Protein AF-G5A3U2-F1 (afdb_monomer)

Nearest PDB structures (foldseek):
  3el7-assembly1_A  TM=7.323E-01  e=9.880E-06  Gallus gallus
  3b8q-assembly1_A  TM=6.802E-01  e=4.874E-05  Homo sapiens
  2qu6-assembly2_B  TM=6.468E-01  e=7.867E-05  Homo sapiens
  8wd4-assembly1_A  TM=5.862E-01  e=1.082E-04  Homo sapiens
  2fst-assembly1_X  TM=6.135E-01  e=6.508E-03  Homo sapiens

Radius of gyration: 28.71 Å; Cα contacts (8 Å, |Δi|>4): 627; chains: 1; bounding box: 60×79×89 Å

Foldseek 3Di:
DDDDDPDADPAAACQVVLLVVQLVLFDAQVRDDAPVCLVVLLQAARPRAFEDAPVVCVVCVVQADPVLCVSHYDYDNRHGNVCCCVQAVVLLVDDDPFDQFQVSCPVVVCSLAVSLCCSNCVQKDWDAPLDDLAARIFIADLQDRQEGEHTGTAPDDQVVSVVSNVVSDDPQQPPRNDGYYYTYYRCVQVSPGSHSSSSSSSSNSSSSSHSNNSSNGPRRPRCWDWDQDPQRKIWTFHQAKIKIFHPDLPVVVVVCVLLVLCVVLVQAQDKHFPDADSVRSMTMIGGRFAQQQAADQDDLVLLVQLLRLLSNLLSQVVSVHAPQDQDSRRRGHDPPDDDDDDDDDPVQFQPCVPPPPDDDHNLRSLLNSLSSVVRHPYVQVPDVLSVVLSCLSNPNDSVSRDRSVVSSVSSVVVSCVVDPDPPDDPPPPPDDDDDD

pLDDT: mean 78.97, std 17.94, range [26.8, 98.25]

InterPro domains:
  IPR011009 Protein kinase-like domain superfamily [SSF56112] (292-415)

Sequence (436 aa):
MHVLVHVPGPRRDSSKEWRDKFLARQFAHHQLPSIESLGDFVAQALPEKIRVCSQYLWSWCQLFSPQLQEKLFVVDNAAPCEAFTLNVLSRLVKLPQCGDTACAFHSFWDSMFHDVLDFVLPQASAIRDSGNESPDFLLIFNDVYVFRGEEQAFGVDLGLPGNELTEKLVWNYGNIPYWLGYAASGYRFNLESVEERFRMVLALLNLSLLFPGIAEAPDQDDDVKTIHRPSGGVVRLYPAFVTKYYPVGAILYHLARVYGALLEGDVPNVDHLTKLDFKLNVATFEPCGEIAASPPRDLPTLFAVLKDVLQALVALHRVGWIHRDIRWPNVARSPHASSSRDHLRVEEHSPEMFVDGMLHTTAVDIWAVGYLIDCSDIGWDTDSKRSAFRESLMHQDPEARPSAEQPLRELTEFQQEALPAEADQDQSWLGKRKHS

Organism: Phytophthora sojae (strain P6497) (NCBI:txid1094619)

Solvent-accessible surface area (backbone atoms only — not comparable to full-atom values): 25112 Å² total; per-residue (Å²): 139,82,84,83,76,84,74,79,71,86,70,41,71,31,36,66,61,50,44,56,58,40,60,72,64,45,33,52,50,94,62,59,71,52,74,88,48,41,66,59,56,27,70,46,57,51,96,56,51,46,33,34,35,62,69,58,52,61,74,43,56,86,54,38,57,68,72,58,47,63,29,45,46,39,82,26,76,60,46,19,20,47,64,50,40,60,72,32,57,55,51,56,69,53,83,76,92,54,65,68,47,37,79,46,34,47,72,55,50,35,57,62,48,50,49,48,46,48,70,71,39,73,81,44,48,77,48,70,67,58,48,96,79,43,51,42,29,38,34,32,36,90,80,26,74,58,30,37,25,21,71,36,30,48,84,52,63,60,66,54,30,45,46,51,50,54,74,57,51,79,91,43,53,53,83,61,84,74,83,52,66,51,51,35,14,47,70,69,50,81,44,84,43,46,39,41,43,54,51,50,44,45,25,51,56,49,49,58,31,43,39,62,10,61,52,63,40,70,60,53,61,62,73,42,50,72,44,81,42,96,85,62,30,37,36,37,40,36,78,52,31,30,39,39,38,40,81,56,51,73,55,56,62,51,49,52,54,52,48,48,49,38,61,78,46,67,38,49,88,63,72,40,76,77,47,78,39,78,89,74,19,34,39,33,33,35,65,34,42,47,61,29,45,56,64,60,88,50,69,71,59,43,52,53,53,54,45,43,53,28,52,20,43,42,32,35,48,72,67,72,48,70,84,82,65,58,45,52,76,71,40,56,40,66,91,79,83,90,84,66,86,70,86,90,72,84,91,66,63,52,84,68,80,78,48,88,90,66,84,86,57,65,39,51,46,38,23,25,55,28,49,53,53,71,65,25,94,52,82,57,71,78,38,73,67,52,38,53,52,42,50,41,29,52,38,89,52,56,89,72,27,64,60,49,66,54,58,42,51,56,52,53,52,52,53,54,71,74,54,74,74,95,77,84,79,89,81,77,81,87,79,85,89,78,89,133

Secondary structure (DSSP, 8-state):
-------PPPPPP-HHHHHHHHHTTPPPGGGPPPHHHHHHHHHSPPSSPEEE-HHHHHHHTTTS-HHHHHHHEEE-SSS--HHHIIIIIHHHHSPP---SSHHHHHHHHIIIIIHHHHHH-TT-EEEE---TTS-SEEEEETTEEEEEEEEE-TT--THHHHHHHHHT----BTT-S---EEEEETTTTTTTSHHHHHHHHHHHHHHHTTHHHHHT-TTB--SSEEEE-TTS-EEEE-SS-EEEE-SSTHHHHHHHHHHHHHHHTT--S--EEEEEETTTTEEEEE--PEE--S--SSHHHHHHHHHHHHHHHHHHHHTT------SGGG-EE-SSS--------GGGS-GGGGSTT----THHHHHHHHHHHHH--S-GGGSHHHHHHHHHHT-SSGGGSPPTHHHHHHHHHHHHHHS----SSTTSSSS-----

Structure (mmCIF, N/CA/C/O backbone):
data_AF-G5A3U2-F1
#
_entry.id   AF-G5A3U2-F1
#
loop_
_atom_site.group_PDB
_atom_site.id
_atom_site.type_symbol
_atom_site.label_atom_id
_atom_site.label_alt_id
_atom_site.label_comp_id
_atom_site.label_asym_id
_atom_site.label_entity_id
_atom_site.label_seq_id
_atom_site.pdbx_PDB_ins_code
_atom_site.Cartn_x
_atom_site.Cartn_y
_atom_site.Cartn_z
_atom_site.occupancy
_atom_site.B_iso_or_equiv
_atom_site.auth_seq_id
_atom_site.auth_comp_id
_atom_site.auth_asym_id
_atom_site.auth_atom_id
_atom_site.pdbx_PDB_model_num
ATOM 1 N N . MET A 1 1 ? 24.975 -28.783 -51.991 1.00 40.47 1 MET A N 1
ATOM 2 C CA . MET A 1 1 ? 24.734 -27.521 -51.260 1.00 40.47 1 MET A CA 1
ATOM 3 C C . MET A 1 1 ? 23.783 -27.850 -50.120 1.00 40.47 1 MET A C 1
ATOM 5 O O . MET A 1 1 ? 22.668 -28.271 -50.395 1.00 40.47 1 MET A O 1
ATOM 9 N N . HIS A 1 2 ? 24.244 -27.822 -48.871 1.00 30.86 2 HIS A N 1
ATOM 10 C CA . HIS A 1 2 ? 23.394 -28.076 -47.704 1.00 30.86 2 HIS A CA 1
ATOM 11 C C . HIS A 1 2 ? 23.092 -26.737 -47.037 1.00 30.86 2 HIS A C 1
ATOM 13 O O . HIS A 1 2 ? 24.014 -25.993 -46.712 1.00 30.86 2 HIS A O 1
ATOM 19 N N . VAL A 1 3 ? 21.806 -26.416 -46.897 1.00 36.72 3 VAL A N 1
ATOM 20 C CA . VAL A 1 3 ? 21.339 -25.242 -46.158 1.00 36.72 3 VAL A CA 1
ATOM 21 C C . VAL A 1 3 ? 21.290 -25.640 -44.687 1.00 36.72 3 VAL A C 1
ATOM 23 O O . VAL A 1 3 ? 20.458 -26.450 -44.287 1.00 36.72 3 VAL A O 1
ATOM 26 N N . LEU A 1 4 ? 22.221 -25.111 -43.894 1.00 34.59 4 LEU A N 1
ATOM 27 C CA . LEU A 1 4 ? 22.183 -25.215 -42.438 1.00 34.59 4 LEU A CA 1
ATOM 28 C C . LEU A 1 4 ? 21.096 -24.268 -41.924 1.00 34.59 4 LEU A C 1
ATOM 30 O O . LEU A 1 4 ? 21.282 -23.053 -41.909 1.00 34.59 4 LEU A O 1
ATOM 34 N N . VAL A 1 5 ? 19.957 -24.822 -41.517 1.00 41.88 5 VAL A N 1
ATOM 35 C CA . VAL A 1 5 ? 18.941 -24.079 -40.767 1.00 41.88 5 VAL A CA 1
ATOM 36 C C . VAL A 1 5 ? 19.312 -24.179 -39.291 1.00 41.88 5 VAL A C 1
ATOM 38 O O . VAL A 1 5 ? 19.233 -25.252 -38.695 1.00 41.88 5 VAL A O 1
ATOM 41 N N . HIS A 1 6 ? 19.752 -23.067 -38.703 1.00 44.16 6 HIS A N 1
ATOM 42 C CA . HIS A 1 6 ? 19.901 -22.959 -37.256 1.00 44.16 6 HIS A CA 1
ATOM 43 C C . HIS A 1 6 ? 18.500 -22.939 -36.642 1.00 44.16 6 HIS A C 1
ATOM 45 O O . HIS A 1 6 ? 17.796 -21.936 -36.734 1.00 44.16 6 HIS A O 1
ATOM 51 N N . VAL A 1 7 ? 18.074 -24.062 -36.067 1.00 47.41 7 VAL A N 1
ATOM 52 C CA . VAL A 1 7 ? 16.870 -24.116 -35.234 1.00 47.41 7 VAL A CA 1
ATOM 53 C C . VAL A 1 7 ? 17.258 -23.498 -33.887 1.00 47.41 7 VAL A C 1
ATOM 55 O O . VAL A 1 7 ? 18.103 -24.083 -33.205 1.00 47.41 7 VAL A O 1
ATOM 58 N N . PRO A 1 8 ? 16.730 -22.318 -33.503 1.00 54.88 8 PRO A N 1
ATOM 59 C CA . PRO A 1 8 ? 17.054 -21.726 -32.213 1.00 54.88 8 PRO A CA 1
ATOM 60 C C . PRO A 1 8 ? 16.631 -22.695 -31.108 1.00 54.88 8 PRO A C 1
ATOM 62 O O . PRO A 1 8 ? 15.537 -23.260 -31.166 1.00 54.88 8 PRO A O 1
ATOM 65 N N . GLY A 1 9 ? 17.492 -22.893 -30.108 1.00 58.47 9 GLY A N 1
ATOM 66 C CA . GLY A 1 9 ? 17.109 -23.605 -28.889 1.00 58.47 9 GLY A CA 1
ATOM 67 C C . GLY A 1 9 ? 15.900 -22.940 -28.208 1.00 58.47 9 GLY A C 1
ATOM 68 O O . GLY A 1 9 ? 15.536 -21.813 -28.558 1.00 58.47 9 GLY A O 1
ATOM 69 N N . PRO A 1 10 ? 15.255 -23.612 -27.238 1.00 61.22 10 PRO A N 1
ATOM 70 C CA . PRO A 1 10 ? 14.132 -23.026 -26.512 1.00 61.22 10 PRO A CA 1
ATOM 71 C C . PRO A 1 10 ? 14.541 -21.671 -25.916 1.00 61.22 10 PRO A C 1
ATOM 73 O O . PRO A 1 10 ? 15.546 -21.582 -25.209 1.00 61.22 10 PRO A O 1
ATOM 76 N N . ARG A 1 11 ? 13.777 -20.614 -26.235 1.00 71.38 11 ARG A N 1
ATOM 77 C CA . ARG A 1 11 ? 14.000 -19.266 -25.692 1.00 71.38 11 ARG A CA 1
ATOM 78 C C . ARG A 1 11 ? 13.895 -19.332 -24.170 1.00 71.38 11 ARG A C 1
ATOM 80 O O . ARG A 1 11 ? 12.896 -19.819 -23.642 1.00 71.38 11 ARG A O 1
ATOM 87 N N . ARG A 1 12 ? 14.921 -18.851 -23.470 1.00 89.31 12 ARG A N 1
ATOM 88 C CA . ARG A 1 12 ? 14.934 -18.786 -22.006 1.00 89.31 12 ARG A CA 1
ATOM 89 C C . ARG A 1 12 ? 14.483 -17.397 -21.569 1.00 89.31 12 ARG A C 1
ATOM 91 O O . ARG A 1 12 ? 15.115 -16.420 -21.942 1.00 89.31 12 ARG A O 1
ATOM 98 N N . ASP A 1 13 ? 13.459 -17.302 -20.728 1.00 93.81 13 ASP A N 1
ATOM 99 C CA . ASP A 1 13 ? 13.125 -16.022 -20.099 1.00 93.81 13 ASP A CA 1
ATOM 100 C C . ASP A 1 13 ? 14.197 -15.645 -19.067 1.00 93.81 13 ASP A C 1
ATOM 102 O O . ASP A 1 13 ? 14.502 -16.407 -18.142 1.00 93.81 13 ASP A O 1
ATOM 106 N N . SER A 1 14 ? 14.796 -14.472 -19.249 1.00 96.38 14 SER A N 1
ATOM 107 C CA . SER A 1 14 ? 15.887 -13.963 -18.427 1.00 96.38 14 SER A CA 1
ATOM 108 C C . SER A 1 14 ? 15.475 -12.820 -17.495 1.00 96.38 14 SER A C 1
ATOM 110 O O . SER A 1 14 ? 16.335 -12.224 -16.844 1.00 96.38 14 SER A O 1
ATOM 112 N N . SER A 1 15 ? 14.169 -12.547 -17.374 1.00 96.19 15 SER A N 1
ATOM 113 C CA . SER A 1 15 ? 13.644 -11.411 -16.608 1.00 96.19 15 SER A CA 1
ATOM 114 C C . SER A 1 15 ? 14.076 -11.421 -15.139 1.00 96.19 15 SER A C 1
ATOM 116 O O . SER A 1 15 ? 14.468 -10.385 -14.610 1.00 96.19 15 SER A O 1
ATOM 118 N N . LYS A 1 16 ? 14.070 -12.591 -14.482 1.00 95.25 16 LYS A N 1
ATOM 119 C CA . LYS A 1 16 ? 14.545 -12.718 -13.092 1.00 95.25 16 LYS A CA 1
ATOM 120 C C . LYS A 1 16 ? 16.036 -12.397 -12.968 1.00 95.25 16 LYS A C 1
ATOM 122 O O . LYS A 1 16 ? 16.423 -11.646 -12.088 1.00 95.25 16 LYS A O 1
ATOM 127 N N . GLU A 1 17 ? 16.859 -12.939 -13.864 1.00 96.50 17 GLU A N 1
ATOM 128 C CA . GLU A 1 17 ? 18.307 -12.687 -13.862 1.00 96.50 17 GLU A CA 1
ATOM 129 C C . GLU A 1 17 ? 18.614 -11.208 -14.126 1.00 96.50 17 GLU A C 1
ATOM 131 O O . GLU A 1 17 ? 19.490 -10.641 -13.480 1.00 96.50 17 GLU A O 1
ATOM 136 N N . TRP A 1 18 ? 17.890 -10.586 -15.062 1.00 97.44 18 TRP A N 1
ATOM 137 C CA . TRP A 1 18 ? 18.000 -9.153 -15.323 1.00 97.44 18 TRP A CA 1
ATOM 138 C C . TRP A 1 18 ? 17.654 -8.345 -14.072 1.00 97.44 18 TRP A C 1
ATOM 140 O O . TRP A 1 18 ? 18.453 -7.509 -13.666 1.00 97.44 18 TRP A O 1
ATOM 150 N N . ARG A 1 19 ? 16.526 -8.640 -13.417 1.00 96.81 19 ARG A N 1
ATOM 151 C CA . ARG A 1 19 ? 16.113 -7.952 -12.188 1.00 96.81 19 ARG A CA 1
ATOM 152 C C . ARG A 1 19 ? 17.143 -8.105 -11.072 1.00 96.81 19 ARG A C 1
ATOM 154 O O . ARG A 1 19 ? 17.492 -7.117 -10.440 1.00 96.81 19 ARG A O 1
ATOM 161 N N . ASP A 1 20 ? 17.657 -9.313 -10.851 1.00 95.56 20 ASP A N 1
ATOM 162 C CA . ASP A 1 20 ? 18.653 -9.568 -9.805 1.00 95.56 20 ASP A CA 1
ATOM 163 C C . ASP A 1 20 ? 19.946 -8.760 -10.067 1.00 95.56 20 ASP A C 1
ATOM 165 O O . ASP A 1 20 ? 20.505 -8.161 -9.149 1.00 95.56 20 ASP A O 1
ATOM 169 N N . LYS A 1 21 ? 20.397 -8.668 -11.329 1.00 97.38 21 LYS A N 1
ATOM 170 C CA . LYS A 1 21 ? 21.540 -7.818 -11.723 1.00 97.38 21 LYS A CA 1
ATOM 171 C C . LYS A 1 21 ? 21.240 -6.327 -11.622 1.00 97.38 21 LYS A C 1
ATOM 173 O O . LYS A 1 21 ? 22.127 -5.561 -11.256 1.00 97.38 21 LYS A O 1
ATOM 178 N N . PHE A 1 22 ? 20.024 -5.924 -11.972 1.00 97.50 22 PHE A N 1
ATOM 179 C CA . PHE A 1 22 ? 19.564 -4.546 -11.903 1.00 97.50 22 PHE A CA 1
ATOM 180 C C . PHE A 1 22 ? 19.541 -4.055 -10.451 1.00 97.50 22 PHE A C 1
ATOM 182 O O . PHE A 1 22 ? 20.189 -3.062 -10.138 1.00 97.50 22 PHE A O 1
ATOM 189 N N . LEU A 1 23 ? 18.912 -4.804 -9.541 1.00 94.56 23 LEU A N 1
ATOM 190 C CA . LEU A 1 23 ? 18.859 -4.474 -8.113 1.00 94.56 23 LEU A CA 1
ATOM 191 C C . LEU A 1 23 ? 20.228 -4.545 -7.426 1.00 94.56 23 LEU A C 1
ATOM 193 O O . LEU A 1 23 ? 20.468 -3.829 -6.461 1.00 94.56 23 LEU A O 1
ATOM 197 N N . ALA A 1 24 ? 21.179 -5.322 -7.954 1.00 95.38 24 ALA A N 1
ATOM 198 C CA . ALA A 1 24 ? 22.567 -5.276 -7.486 1.00 95.38 24 ALA A CA 1
ATOM 199 C C . ALA A 1 24 ? 23.258 -3.915 -7.740 1.00 95.38 24 ALA A C 1
ATOM 201 O O . ALA A 1 24 ? 24.382 -3.707 -7.283 1.00 95.38 24 ALA A O 1
ATOM 202 N N . ARG A 1 25 ? 22.614 -2.994 -8.475 1.00 96.44 25 ARG A N 1
ATOM 203 C CA . ARG A 1 25 ? 23.055 -1.608 -8.717 1.00 96.44 25 ARG A CA 1
ATOM 204 C C . ARG A 1 25 ? 22.347 -0.582 -7.827 1.00 96.44 25 ARG A C 1
ATOM 206 O O . ARG A 1 25 ? 22.441 0.608 -8.108 1.00 96.44 25 ARG A O 1
ATOM 213 N N . GLN A 1 26 ? 21.622 -1.031 -6.803 1.00 94.75 26 GLN A N 1
ATOM 214 C CA . GLN A 1 26 ? 20.970 -0.152 -5.835 1.00 94.75 26 GLN A CA 1
ATOM 215 C C . GLN A 1 26 ? 21.975 0.715 -5.067 1.00 94.75 26 GLN A C 1
ATOM 217 O O . GLN A 1 26 ? 23.148 0.362 -4.923 1.00 94.75 26 GLN A O 1
ATOM 222 N N . PHE A 1 27 ? 21.489 1.839 -4.555 1.00 93.69 27 PHE A N 1
ATOM 223 C CA . PHE A 1 27 ? 22.284 2.829 -3.841 1.00 93.69 27 PHE A CA 1
ATOM 224 C C . PHE A 1 27 ? 22.055 2.706 -2.339 1.00 93.69 27 PHE A C 1
ATOM 226 O O . PHE A 1 27 ? 20.917 2.587 -1.889 1.00 93.69 27 PHE A O 1
ATOM 233 N N . ALA A 1 28 ? 23.138 2.772 -1.567 1.00 90.81 28 ALA A N 1
ATOM 234 C CA . ALA A 1 28 ? 23.056 2.962 -0.124 1.00 90.81 28 ALA A CA 1
ATOM 235 C C . ALA A 1 28 ? 22.699 4.422 0.207 1.00 90.81 28 ALA A C 1
ATOM 237 O O . ALA A 1 28 ? 22.919 5.323 -0.606 1.00 90.81 28 ALA A O 1
ATOM 238 N N . HIS A 1 29 ? 22.231 4.673 1.431 1.00 88.69 29 HIS A N 1
ATOM 239 C CA . HIS A 1 29 ? 21.811 6.004 1.896 1.00 88.69 29 HIS A CA 1
ATOM 240 C C . HIS A 1 29 ? 22.822 7.133 1.591 1.00 88.69 29 HIS A C 1
ATOM 242 O O . HIS A 1 29 ? 22.473 8.179 1.052 1.00 88.69 29 HIS A O 1
ATOM 248 N N . HIS A 1 30 ? 24.110 6.907 1.861 1.00 88.88 30 HIS A N 1
ATOM 249 C CA . HIS A 1 30 ? 25.175 7.898 1.644 1.00 88.88 30 HIS A CA 1
ATOM 250 C C . HIS A 1 30 ? 25.539 8.126 0.164 1.00 88.88 30 HIS A C 1
ATOM 252 O O . HIS A 1 30 ? 26.387 8.963 -0.139 1.00 88.88 30 HIS A O 1
ATOM 258 N N . GLN A 1 31 ? 24.953 7.349 -0.749 1.00 92.50 31 GLN A N 1
ATOM 259 C CA . GLN A 1 31 ? 25.180 7.429 -2.192 1.00 92.50 31 GLN A CA 1
ATOM 260 C C . GLN A 1 31 ? 23.993 8.060 -2.930 1.00 92.50 31 GLN A C 1
ATOM 262 O O . GLN A 1 31 ? 24.038 8.160 -4.156 1.00 92.50 31 GLN A O 1
ATOM 267 N N . LEU A 1 32 ? 22.936 8.464 -2.214 1.00 93.44 32 LEU A N 1
ATOM 268 C CA . LEU A 1 32 ? 21.782 9.114 -2.823 1.00 93.44 32 LEU A CA 1
ATOM 269 C C . LEU A 1 32 ? 22.230 10.383 -3.578 1.00 93.44 32 LEU A C 1
ATOM 271 O O . LEU A 1 32 ? 22.978 11.191 -3.017 1.00 93.44 32 LEU A O 1
ATOM 275 N N . PRO A 1 33 ? 21.804 10.574 -4.843 1.00 94.62 33 PRO A N 1
ATOM 276 C CA . PRO A 1 33 ? 22.141 11.777 -5.597 1.00 94.62 33 PRO A CA 1
ATOM 277 C C . PRO A 1 33 ? 21.575 13.023 -4.907 1.00 94.62 33 PRO A C 1
ATOM 279 O O . PRO A 1 33 ? 20.607 12.930 -4.155 1.00 94.62 33 PRO A O 1
ATOM 282 N N . SER A 1 34 ? 22.154 14.196 -5.171 1.00 93.50 34 SER A N 1
ATOM 283 C CA . SER A 1 34 ? 21.574 15.478 -4.745 1.00 93.50 34 SER A CA 1
ATOM 284 C C . SER A 1 34 ? 20.310 15.807 -5.549 1.00 93.50 34 SER A C 1
ATOM 286 O O . SER A 1 34 ? 20.146 15.311 -6.664 1.00 93.50 34 SER A O 1
ATOM 288 N N . ILE A 1 35 ? 19.465 16.713 -5.039 1.00 92.56 35 ILE A N 1
ATOM 289 C CA . ILE A 1 35 ? 18.303 17.242 -5.783 1.00 92.56 35 ILE A CA 1
ATOM 290 C C . ILE A 1 35 ? 18.724 17.754 -7.175 1.00 92.56 35 ILE A C 1
ATOM 292 O O . ILE A 1 35 ? 18.086 17.429 -8.172 1.00 92.56 35 ILE A O 1
ATOM 296 N N . GLU A 1 36 ? 19.830 18.501 -7.258 1.00 93.69 36 GLU A N 1
ATOM 297 C CA . GLU A 1 36 ? 20.333 19.092 -8.510 1.00 93.69 36 GLU A CA 1
ATOM 298 C C . GLU A 1 36 ? 20.718 18.043 -9.564 1.00 93.69 36 GLU A C 1
ATOM 300 O O . GLU A 1 36 ? 20.563 18.280 -10.758 1.00 93.69 36 GLU A O 1
ATOM 305 N N . SER A 1 37 ? 21.192 16.871 -9.130 1.00 94.31 37 SER A N 1
ATOM 306 C CA . SER A 1 37 ? 21.618 15.777 -10.017 1.00 94.31 37 SER A CA 1
ATOM 307 C C . SER A 1 37 ? 20.524 14.744 -10.298 1.00 94.31 37 SER A C 1
ATOM 309 O O . SER A 1 37 ? 20.700 13.883 -11.163 1.00 94.31 37 SER A O 1
ATOM 311 N N . LEU A 1 38 ? 19.382 14.827 -9.607 1.00 93.62 38 LEU A N 1
ATOM 312 C CA . LEU A 1 38 ? 18.306 13.845 -9.719 1.00 93.62 38 LEU A CA 1
ATOM 313 C C . LEU A 1 38 ? 17.700 13.815 -11.130 1.00 93.62 38 LEU A C 1
ATOM 315 O O . LEU A 1 38 ? 17.425 12.738 -11.651 1.00 93.62 38 LEU A O 1
ATOM 319 N N . GLY A 1 39 ? 17.549 14.978 -11.774 1.00 94.25 39 GLY A N 1
ATOM 320 C CA . GLY A 1 39 ? 17.036 15.071 -13.146 1.00 94.25 39 GLY A CA 1
ATOM 321 C C . GLY A 1 39 ? 17.910 14.327 -14.162 1.00 94.25 39 GLY A C 1
ATOM 322 O O . GLY A 1 39 ? 17.404 13.547 -14.973 1.00 94.25 39 GLY A O 1
ATOM 323 N N . ASP A 1 40 ? 19.229 14.499 -14.073 1.00 96.56 40 ASP A N 1
ATOM 324 C CA . ASP A 1 40 ? 20.185 13.781 -14.922 1.00 96.56 40 ASP A CA 1
ATOM 325 C C . ASP A 1 40 ? 20.208 12.285 -14.593 1.00 96.56 40 ASP A C 1
ATOM 327 O O . ASP A 1 40 ? 20.227 11.444 -15.497 1.00 96.56 40 ASP A O 1
ATOM 331 N N . PHE A 1 41 ? 20.142 11.947 -13.302 1.00 96.56 41 PHE A N 1
ATOM 332 C CA . PHE A 1 41 ? 20.117 10.571 -12.823 1.00 96.56 41 PHE A CA 1
ATOM 333 C C . PHE A 1 41 ? 18.921 9.788 -13.373 1.00 96.56 41 PHE A C 1
ATOM 335 O O . PHE A 1 41 ? 19.097 8.680 -13.874 1.00 96.56 41 PHE A O 1
ATOM 342 N N . VAL A 1 42 ? 17.705 10.343 -13.340 1.00 95.69 42 VAL A N 1
ATOM 343 C CA . VAL A 1 42 ? 16.522 9.628 -13.851 1.00 95.69 42 VAL A CA 1
ATOM 344 C C . VAL A 1 42 ? 16.524 9.506 -15.373 1.00 95.69 42 VAL A C 1
ATOM 346 O O . VAL A 1 42 ? 15.986 8.540 -15.915 1.00 95.69 42 VAL A O 1
ATOM 349 N N . ALA A 1 43 ? 17.168 10.441 -16.074 1.00 96.56 43 ALA A N 1
ATOM 350 C CA . ALA A 1 43 ? 17.250 10.451 -17.528 1.00 96.56 43 ALA A CA 1
ATOM 351 C C . ALA A 1 43 ? 18.396 9.591 -18.094 1.00 96.56 43 ALA A C 1
ATOM 353 O O . ALA A 1 43 ? 18.464 9.408 -19.318 1.00 96.56 43 ALA A O 1
ATOM 354 N N . GLN A 1 44 ? 19.316 9.092 -17.265 1.00 97.38 44 GLN A N 1
ATOM 355 C CA . GLN A 1 44 ? 20.465 8.305 -17.721 1.00 97.38 44 GLN A CA 1
ATOM 356 C C . GLN A 1 44 ? 20.060 6.905 -18.215 1.00 97.38 44 GLN A C 1
ATOM 358 O O . GLN A 1 44 ? 18.953 6.431 -17.970 1.00 97.38 44 GLN A O 1
ATOM 363 N N . ALA A 1 45 ? 20.961 6.232 -18.937 1.00 98.25 45 ALA A N 1
ATOM 364 C CA . ALA A 1 45 ? 20.737 4.852 -19.371 1.00 98.25 45 ALA A CA 1
ATOM 365 C C . ALA A 1 45 ? 20.639 3.895 -18.174 1.00 98.25 45 ALA A C 1
ATOM 367 O O . ALA A 1 45 ? 21.349 4.077 -17.187 1.00 98.25 45 ALA A O 1
ATOM 368 N N . LEU A 1 46 ? 19.826 2.842 -18.295 1.00 98.25 46 LEU A N 1
ATOM 369 C CA . LEU A 1 46 ? 19.744 1.829 -17.246 1.00 98.25 46 LEU A CA 1
ATOM 370 C C . LEU A 1 46 ? 21.128 1.203 -17.011 1.00 98.25 46 LEU A C 1
ATOM 372 O O . LEU A 1 46 ? 21.796 0.824 -17.983 1.00 98.25 46 LEU A O 1
ATOM 376 N N . PRO A 1 47 ? 21.548 1.022 -15.747 1.00 97.25 47 PRO A N 1
ATOM 377 C CA . PRO A 1 47 ? 22.827 0.388 -15.442 1.00 97.25 47 PRO A CA 1
ATOM 378 C C . PRO A 1 47 ? 22.847 -1.100 -15.825 1.00 97.25 47 PRO A C 1
ATOM 380 O O . PRO A 1 47 ? 23.918 -1.658 -16.052 1.00 97.25 47 PRO A O 1
ATOM 383 N N . GLU A 1 48 ? 21.671 -1.725 -15.941 1.00 97.75 48 GLU A N 1
ATOM 384 C CA . GLU A 1 48 ? 21.465 -3.035 -16.557 1.00 97.75 48 GLU A CA 1
ATOM 385 C C . GLU A 1 48 ? 20.316 -2.930 -17.575 1.00 97.75 48 GLU A C 1
ATOM 387 O O . GLU A 1 48 ? 19.144 -2.813 -17.207 1.00 97.75 48 GLU A O 1
ATOM 392 N N . LYS A 1 49 ? 20.646 -2.954 -18.872 1.00 97.56 49 LYS A N 1
ATOM 393 C CA . LYS A 1 49 ? 19.655 -2.810 -19.949 1.00 97.56 49 LYS A CA 1
ATOM 394 C C . LYS A 1 49 ? 18.758 -4.040 -20.056 1.00 97.56 49 LYS A C 1
ATOM 396 O O . LYS A 1 49 ? 19.204 -5.176 -19.901 1.00 97.56 49 LYS A O 1
ATOM 401 N N . ILE A 1 50 ? 17.495 -3.809 -20.387 1.00 97.12 50 ILE A N 1
ATOM 402 C CA . ILE A 1 50 ? 16.495 -4.859 -20.555 1.00 97.12 50 ILE A CA 1
ATOM 403 C C . ILE A 1 50 ? 16.803 -5.626 -21.844 1.00 97.12 50 ILE A C 1
ATOM 405 O O . ILE A 1 50 ? 16.889 -5.049 -22.933 1.00 97.12 50 ILE A O 1
ATOM 409 N N . ARG A 1 51 ? 16.961 -6.945 -21.722 1.00 96.50 51 ARG A N 1
ATOM 410 C CA . ARG A 1 51 ? 17.152 -7.840 -22.866 1.00 96.50 51 ARG A CA 1
ATOM 411 C C . ARG A 1 51 ? 15.836 -8.005 -23.612 1.00 96.50 51 ARG A C 1
ATOM 413 O O . ARG A 1 51 ? 14.840 -8.409 -23.021 1.00 96.50 51 ARG A O 1
ATOM 420 N N . VAL A 1 52 ? 15.826 -7.734 -24.910 1.00 93.75 52 VAL A N 1
ATOM 421 C CA . VAL A 1 52 ? 14.619 -7.813 -25.746 1.00 93.75 52 VAL A CA 1
ATOM 422 C C . VAL A 1 52 ? 14.917 -8.502 -27.072 1.00 93.75 52 VAL A C 1
ATOM 424 O O . VAL A 1 52 ? 15.994 -8.354 -27.653 1.00 93.75 52 VAL A O 1
ATOM 427 N N . CYS A 1 53 ? 13.945 -9.263 -27.575 1.00 91.81 53 CYS A N 1
ATOM 428 C CA . CYS A 1 53 ? 14.054 -9.897 -28.885 1.00 91.81 53 CYS A CA 1
ATOM 429 C C . CYS A 1 53 ? 14.019 -8.834 -29.994 1.00 91.81 53 CYS A C 1
ATOM 431 O O . CYS A 1 53 ? 13.253 -7.867 -29.925 1.00 91.81 53 CYS A O 1
ATOM 433 N N . SER A 1 54 ? 14.790 -9.046 -31.064 1.00 89.81 54 SER A N 1
ATOM 434 C CA . SER A 1 54 ? 14.835 -8.133 -32.211 1.00 89.81 54 SER A CA 1
ATOM 435 C C . SER A 1 54 ? 13.466 -7.939 -32.871 1.00 89.81 54 SER A C 1
ATOM 437 O O . SER A 1 54 ? 13.215 -6.886 -33.444 1.00 89.81 54 SER A O 1
ATOM 439 N N . GLN A 1 55 ? 12.561 -8.918 -32.760 1.00 86.94 55 GLN A N 1
ATOM 440 C CA . GLN A 1 55 ? 11.187 -8.824 -33.266 1.00 86.94 55 GLN A CA 1
ATOM 441 C C . GLN A 1 55 ? 10.354 -7.765 -32.523 1.00 86.94 55 GLN A C 1
ATOM 443 O O . GLN A 1 55 ? 9.632 -7.004 -33.168 1.00 86.94 55 GLN A O 1
ATOM 448 N N . TYR A 1 56 ? 10.474 -7.675 -31.192 1.00 85.75 56 TYR A N 1
ATOM 449 C CA . TYR A 1 56 ? 9.766 -6.662 -30.399 1.00 85.75 56 TYR A CA 1
ATOM 450 C C . TYR A 1 56 ? 10.324 -5.269 -30.673 1.00 85.75 56 TYR A C 1
ATOM 452 O O . TYR A 1 56 ? 9.562 -4.366 -31.007 1.00 85.75 56 TYR A O 1
ATOM 460 N N . LEU A 1 57 ? 11.653 -5.112 -30.636 1.00 84.44 57 LEU A N 1
ATOM 461 C CA . LEU A 1 57 ? 12.289 -3.830 -30.952 1.00 84.44 57 LEU A CA 1
ATOM 462 C C . LEU A 1 57 ? 11.960 -3.357 -32.363 1.00 84.44 57 LEU A C 1
ATOM 464 O O . LEU A 1 57 ? 11.656 -2.186 -32.547 1.00 84.44 57 LEU A O 1
ATOM 468 N N . TRP A 1 58 ? 11.957 -4.253 -33.351 1.00 85.56 58 TRP A N 1
ATOM 469 C CA . TRP A 1 58 ? 11.539 -3.900 -34.705 1.00 85.56 58 TRP A CA 1
ATOM 470 C C . TRP A 1 58 ? 10.074 -3.450 -34.749 1.00 85.56 58 TRP A C 1
ATOM 472 O O . TRP A 1 58 ? 9.765 -2.436 -35.368 1.00 85.56 58 TRP A O 1
ATOM 482 N N . SER A 1 59 ? 9.180 -4.138 -34.036 1.00 84.00 59 SER A N 1
ATOM 483 C CA . SER A 1 59 ? 7.762 -3.757 -33.962 1.00 84.00 59 SER A CA 1
ATOM 484 C C . SER A 1 59 ? 7.548 -2.401 -33.278 1.00 84.00 59 SER A C 1
ATOM 486 O O . SER A 1 59 ? 6.575 -1.712 -33.570 1.00 84.00 59 SER A O 1
ATOM 488 N N . TRP A 1 60 ? 8.454 -2.003 -32.382 1.00 83.62 60 TRP A N 1
ATOM 489 C CA . TRP A 1 60 ? 8.383 -0.746 -31.635 1.00 83.62 60 TRP A CA 1
ATOM 490 C C . TRP A 1 60 ? 9.296 0.356 -32.174 1.00 83.62 60 TRP A C 1
ATOM 492 O O . TRP A 1 60 ? 9.249 1.473 -31.668 1.00 83.62 60 TRP A O 1
ATOM 502 N N . CYS A 1 61 ? 10.104 0.089 -33.206 1.00 79.31 61 CYS A N 1
ATOM 503 C CA . CYS A 1 61 ? 11.200 0.979 -33.602 1.00 79.31 61 CYS A CA 1
ATOM 504 C C . CYS A 1 61 ? 10.753 2.376 -34.057 1.00 79.31 61 CYS A C 1
ATOM 506 O O . CYS A 1 61 ? 11.561 3.299 -34.038 1.00 79.31 61 CYS A O 1
ATOM 508 N N . GLN A 1 62 ? 9.486 2.524 -34.458 1.00 83.25 62 GLN A N 1
ATOM 509 C CA . GLN A 1 62 ? 8.876 3.795 -34.865 1.00 83.25 62 GLN A CA 1
ATOM 510 C C . GLN A 1 62 ? 8.062 4.465 -33.748 1.00 83.25 62 GLN A C 1
ATOM 512 O O . GLN A 1 62 ? 7.557 5.566 -33.941 1.00 83.25 62 GLN A O 1
ATOM 517 N N . LEU A 1 63 ? 7.888 3.804 -32.600 1.00 83.88 63 LEU A N 1
ATOM 518 C CA . LEU A 1 63 ? 7.060 4.305 -31.501 1.00 83.88 63 LEU A CA 1
ATOM 519 C C . LEU A 1 63 ? 7.821 5.259 -30.573 1.00 83.88 63 LEU A C 1
ATOM 521 O O . LEU A 1 63 ? 7.189 6.023 -29.847 1.00 83.88 63 LEU A O 1
ATOM 525 N N . PHE A 1 64 ? 9.154 5.196 -30.572 1.00 85.44 64 PHE A N 1
ATOM 526 C CA . PHE A 1 64 ? 10.009 6.059 -29.763 1.00 85.44 64 PHE A CA 1
ATOM 527 C C . PHE A 1 64 ? 11.438 6.133 -30.303 1.00 85.44 64 PHE A C 1
ATOM 529 O O . PHE A 1 64 ? 11.915 5.226 -30.993 1.00 85.44 64 PHE A O 1
ATOM 536 N N . SER A 1 65 ? 12.119 7.229 -29.971 1.00 91.19 65 SER A N 1
ATOM 537 C CA . SER A 1 65 ? 13.434 7.577 -30.506 1.00 91.19 65 SER A CA 1
ATOM 538 C C . SER A 1 65 ? 14.525 6.504 -30.289 1.00 91.19 65 SER A C 1
ATOM 540 O O . SER A 1 65 ? 14.573 5.855 -29.236 1.00 91.19 65 SER A O 1
ATOM 542 N N . PRO A 1 66 ? 15.466 6.332 -31.246 1.00 91.06 66 PRO A N 1
ATOM 543 C CA . PRO A 1 66 ? 16.610 5.428 -31.088 1.00 91.06 66 PRO A CA 1
ATOM 544 C C . PRO A 1 66 ? 17.453 5.732 -29.845 1.00 91.06 66 PRO A C 1
ATOM 546 O O . PRO A 1 66 ? 17.942 4.820 -29.187 1.00 91.06 66 PRO A O 1
ATOM 549 N N . GLN A 1 67 ? 17.569 7.009 -29.470 1.00 93.69 67 GLN A N 1
ATOM 550 C CA . GLN A 1 67 ? 18.297 7.431 -28.273 1.00 93.69 67 GLN A CA 1
ATOM 551 C C . GLN A 1 67 ? 17.658 6.874 -26.996 1.00 93.69 67 GLN A C 1
ATOM 553 O O . GLN A 1 67 ? 18.366 6.474 -26.073 1.00 93.69 67 GLN A O 1
ATOM 558 N N . LEU A 1 68 ? 16.324 6.823 -26.929 1.00 94.31 68 LEU A N 1
ATOM 559 C CA . LEU A 1 68 ? 15.621 6.208 -25.806 1.00 94.31 68 LEU A CA 1
ATOM 560 C C . LEU A 1 68 ? 15.740 4.678 -25.836 1.00 94.31 68 LEU A C 1
ATOM 562 O O . LEU A 1 68 ? 15.956 4.065 -24.791 1.00 94.31 68 LEU A O 1
ATOM 566 N N . GLN A 1 69 ? 15.678 4.065 -27.025 1.00 93.38 69 GLN A N 1
ATOM 567 C CA . GLN A 1 69 ? 15.915 2.624 -27.190 1.00 93.38 69 GLN A CA 1
ATOM 568 C C . GLN A 1 69 ? 17.287 2.222 -26.642 1.00 93.38 69 GLN A C 1
ATOM 570 O O . GLN A 1 69 ? 17.390 1.265 -25.876 1.00 93.38 69 GLN A O 1
ATOM 575 N N . GLU A 1 70 ? 18.331 2.983 -26.974 1.00 94.75 70 GLU A N 1
ATOM 576 C CA . GLU A 1 70 ? 19.693 2.735 -26.506 1.00 94.75 70 GLU A CA 1
ATOM 577 C C . GLU A 1 70 ? 19.838 2.860 -24.989 1.00 94.75 70 GLU A C 1
ATOM 579 O O . GLU A 1 70 ? 20.661 2.155 -24.405 1.00 94.75 70 GLU A O 1
ATOM 584 N N . LYS A 1 71 ? 19.055 3.717 -24.327 1.00 97.50 71 LYS A N 1
ATOM 585 C CA . LYS A 1 71 ? 19.082 3.858 -22.863 1.00 97.50 71 LYS A CA 1
ATOM 586 C C . LYS A 1 71 ? 18.456 2.667 -22.136 1.00 97.50 71 LYS A C 1
ATOM 588 O O . LYS A 1 71 ? 18.897 2.341 -21.037 1.00 97.50 71 LYS A O 1
ATOM 593 N N . LEU A 1 72 ? 17.458 2.027 -22.740 1.00 96.56 72 LEU A N 1
ATOM 594 C CA . LEU A 1 72 ? 16.643 0.991 -22.103 1.00 96.56 72 LEU A CA 1
ATOM 595 C C . LEU A 1 72 ? 17.052 -0.433 -22.480 1.00 96.56 72 LEU A C 1
ATOM 597 O O . LEU A 1 72 ? 17.010 -1.324 -21.633 1.00 96.56 72 LEU A O 1
ATOM 601 N N . PHE A 1 73 ? 17.424 -0.663 -23.739 1.00 96.25 73 PHE A N 1
ATOM 602 C CA . PHE A 1 73 ? 17.380 -1.997 -24.332 1.00 96.25 73 PHE A CA 1
ATOM 603 C C . PHE A 1 73 ? 18.727 -2.504 -24.835 1.00 96.25 73 PHE A C 1
ATOM 605 O O . PHE A 1 73 ? 19.596 -1.757 -25.286 1.00 96.25 73 PHE A O 1
ATOM 612 N N . VAL A 1 74 ? 18.862 -3.828 -24.810 1.00 95.75 74 VAL A N 1
ATOM 613 C CA . VAL A 1 74 ? 19.889 -4.576 -25.534 1.00 95.75 74 VAL A CA 1
ATOM 614 C C . VAL A 1 74 ? 19.232 -5.757 -26.252 1.00 95.75 74 VAL A C 1
ATOM 616 O O . VAL A 1 74 ? 18.339 -6.408 -25.709 1.00 95.75 74 VAL A O 1
ATOM 619 N N . VAL A 1 75 ? 19.641 -6.023 -27.494 1.00 94.31 75 VAL A N 1
ATOM 620 C CA . VAL A 1 75 ? 19.079 -7.125 -28.289 1.00 94.31 75 VAL A CA 1
ATOM 621 C C . VAL A 1 75 ? 19.640 -8.456 -27.794 1.00 94.31 75 VAL A C 1
ATOM 623 O O . VAL A 1 75 ? 20.849 -8.670 -27.839 1.00 94.31 75 VAL A O 1
ATOM 626 N N . ASP A 1 76 ? 18.760 -9.374 -27.400 1.00 94.25 76 ASP A N 1
ATOM 627 C CA . ASP A 1 76 ? 19.106 -10.764 -27.098 1.00 94.25 76 ASP A CA 1
ATOM 628 C C . ASP A 1 76 ? 17.955 -11.687 -27.527 1.00 94.25 76 ASP A C 1
ATOM 630 O O . ASP A 1 76 ? 16.875 -11.699 -26.938 1.00 94.25 76 ASP A O 1
ATOM 634 N N . ASN A 1 77 ? 18.179 -12.455 -28.595 1.00 91.19 77 ASN A N 1
ATOM 635 C CA . ASN A 1 77 ? 17.185 -13.388 -29.131 1.00 91.19 77 ASN A CA 1
ATOM 636 C C . ASN A 1 77 ? 17.184 -14.749 -28.418 1.00 91.19 77 ASN A C 1
ATOM 638 O O . ASN A 1 77 ? 16.240 -15.520 -28.599 1.00 91.19 77 ASN A O 1
ATOM 642 N N . ALA A 1 78 ? 18.232 -15.061 -27.653 1.00 92.06 78 ALA A N 1
ATOM 643 C CA . ALA A 1 78 ? 18.370 -16.333 -26.953 1.00 92.06 78 ALA A CA 1
ATOM 644 C C . ALA A 1 78 ? 17.763 -16.265 -25.547 1.00 92.06 78 ALA A C 1
ATOM 646 O O . ALA A 1 78 ? 17.115 -17.220 -25.106 1.00 92.06 78 ALA A O 1
ATOM 647 N N . ALA A 1 79 ? 17.959 -15.133 -24.866 1.00 94.44 79 ALA A N 1
ATOM 648 C CA . ALA A 1 79 ? 17.538 -14.930 -23.489 1.00 94.44 79 ALA A CA 1
ATOM 649 C C . ALA A 1 79 ? 16.862 -13.559 -23.248 1.00 94.44 79 ALA A C 1
ATOM 651 O O . ALA A 1 79 ? 17.356 -12.772 -22.435 1.00 94.44 79 ALA A O 1
ATOM 652 N N . PRO A 1 80 ? 15.746 -13.230 -23.928 1.00 95.56 80 PRO A N 1
ATOM 653 C CA . PRO A 1 80 ? 15.017 -11.987 -23.677 1.00 95.56 80 PRO A CA 1
ATOM 654 C C . PRO A 1 80 ? 14.351 -11.978 -22.288 1.00 95.56 80 PRO A C 1
ATOM 656 O O . PRO A 1 80 ? 14.055 -13.027 -21.711 1.00 95.56 80 PRO A O 1
ATOM 659 N N . CYS A 1 81 ? 14.075 -10.785 -21.761 1.00 96.44 81 CYS A N 1
ATOM 660 C CA . CYS A 1 81 ? 13.231 -10.574 -20.586 1.00 96.44 81 CYS A CA 1
ATOM 661 C C . CYS A 1 81 ? 11.750 -10.725 -20.981 1.00 96.44 81 CYS A C 1
ATOM 663 O O . CYS A 1 81 ? 11.021 -9.735 -21.069 1.00 96.44 81 CYS A O 1
ATOM 665 N N . GLU A 1 82 ? 11.315 -11.948 -21.292 1.00 93.62 82 GLU A N 1
ATOM 666 C CA . GLU A 1 82 ? 9.995 -12.217 -21.877 1.00 93.62 82 GLU A CA 1
ATOM 667 C C . GLU A 1 82 ? 8.855 -11.848 -20.911 1.00 93.62 82 GLU A C 1
ATOM 669 O O . GLU A 1 82 ? 7.946 -11.122 -21.308 1.00 93.62 82 GLU A O 1
ATOM 674 N N . ALA A 1 83 ? 8.924 -12.246 -19.633 1.00 93.56 83 ALA A N 1
ATOM 675 C CA . ALA A 1 83 ? 7.920 -11.865 -18.637 1.00 93.56 83 ALA A CA 1
ATOM 676 C C . ALA A 1 83 ? 7.828 -10.346 -18.444 1.00 93.56 83 ALA A C 1
ATOM 678 O O . ALA A 1 83 ? 6.721 -9.815 -18.416 1.00 93.56 83 ALA A O 1
ATOM 679 N N . PHE A 1 84 ? 8.956 -9.630 -18.356 1.00 93.81 84 PHE A N 1
ATOM 680 C CA . PHE A 1 84 ? 8.922 -8.164 -18.244 1.00 93.81 84 PHE A CA 1
ATOM 681 C C . PHE A 1 84 ? 8.334 -7.520 -19.506 1.00 93.81 84 PHE A C 1
ATOM 683 O O . PHE A 1 84 ? 7.511 -6.609 -19.440 1.00 93.81 84 PHE A O 1
ATOM 690 N N . THR A 1 85 ? 8.712 -8.035 -20.676 1.00 91.88 85 THR A N 1
ATOM 691 C CA . THR A 1 85 ? 8.224 -7.541 -21.967 1.00 91.88 85 THR A CA 1
ATOM 692 C C . THR A 1 85 ? 6.709 -7.703 -22.084 1.00 91.88 85 THR A C 1
ATOM 694 O O . THR A 1 85 ? 6.017 -6.762 -22.468 1.00 91.88 85 THR A O 1
ATOM 697 N N . LEU A 1 86 ? 6.179 -8.874 -21.730 1.00 88.31 86 LEU A N 1
ATOM 698 C CA . LEU A 1 86 ? 4.753 -9.171 -21.834 1.00 88.31 86 LEU A CA 1
ATOM 699 C C . LEU A 1 86 ? 3.933 -8.466 -20.752 1.00 88.31 86 LEU A C 1
ATOM 701 O O . LEU A 1 86 ? 2.914 -7.858 -21.074 1.00 88.31 86 LEU A O 1
ATOM 705 N N . ASN A 1 87 ? 4.376 -8.514 -19.496 1.00 88.69 87 ASN A N 1
ATOM 706 C CA . ASN A 1 87 ? 3.579 -8.029 -18.371 1.00 88.69 87 ASN A CA 1
ATOM 707 C C . ASN A 1 87 ? 3.665 -6.514 -18.187 1.00 88.69 87 ASN A C 1
ATOM 709 O O . ASN A 1 87 ? 2.693 -5.929 -17.728 1.00 88.69 87 ASN A O 1
ATOM 713 N N . VAL A 1 88 ? 4.777 -5.888 -18.585 1.00 90.88 88 VAL A N 1
ATOM 714 C CA . VAL A 1 88 ? 5.011 -4.452 -18.389 1.00 90.88 88 VAL A CA 1
ATOM 715 C C . VAL A 1 88 ? 5.058 -3.730 -19.734 1.00 90.88 88 VAL A C 1
ATOM 717 O O . VAL A 1 88 ? 4.141 -2.988 -20.080 1.00 90.88 88 VAL A O 1
ATOM 720 N N . LEU A 1 89 ? 6.080 -3.988 -20.557 1.00 90.50 89 LEU A N 1
ATOM 721 C CA . LEU A 1 89 ? 6.350 -3.162 -21.747 1.00 90.50 89 LEU A CA 1
ATOM 722 C C . LEU A 1 89 ? 5.224 -3.193 -22.789 1.00 90.50 89 LEU A C 1
ATOM 724 O O . LEU A 1 89 ? 4.916 -2.172 -23.401 1.00 90.50 89 LEU A O 1
ATOM 728 N N . SER A 1 90 ? 4.586 -4.348 -22.992 1.00 86.44 90 SER A N 1
ATOM 729 C CA . SER A 1 90 ? 3.503 -4.486 -23.971 1.00 86.44 90 SER A CA 1
ATOM 730 C C . SER A 1 90 ? 2.266 -3.650 -23.613 1.00 86.44 90 SER A C 1
ATOM 732 O O . SER A 1 90 ? 1.555 -3.195 -24.515 1.00 86.44 90 SER A O 1
ATOM 734 N N . ARG A 1 91 ? 2.036 -3.402 -22.314 1.00 84.44 91 ARG A N 1
ATOM 735 C CA . ARG A 1 91 ? 0.929 -2.577 -21.812 1.00 84.44 91 ARG A CA 1
ATOM 736 C C . ARG A 1 91 ? 1.167 -1.102 -22.107 1.00 84.44 91 ARG A C 1
ATOM 738 O O . ARG A 1 91 ? 0.255 -0.436 -22.575 1.00 84.44 91 ARG A O 1
ATOM 745 N N . LEU A 1 92 ? 2.414 -0.640 -21.994 1.00 84.31 92 LEU A N 1
ATOM 746 C CA . LEU A 1 92 ? 2.809 0.739 -22.310 1.00 84.31 92 LEU A CA 1
ATOM 747 C C . LEU A 1 92 ? 2.560 1.110 -23.776 1.00 84.31 92 LEU A C 1
ATOM 749 O O . LEU A 1 92 ? 2.416 2.279 -24.119 1.00 84.31 92 LEU A O 1
ATOM 753 N N . VAL A 1 93 ? 2.528 0.143 -24.689 1.00 81.06 93 VAL A N 1
ATOM 754 C CA . VAL A 1 93 ? 2.298 0.434 -26.110 1.00 81.06 93 VAL A CA 1
ATOM 755 C C . VAL A 1 93 ? 0.826 0.755 -26.389 1.00 81.06 93 VAL A C 1
ATOM 757 O O . VAL A 1 93 ? 0.534 1.535 -27.295 1.00 81.06 93 VAL A O 1
ATOM 760 N N . LYS A 1 94 ? -0.107 0.214 -25.599 1.00 72.12 94 LYS A N 1
ATOM 761 C CA . LYS A 1 94 ? -1.546 0.416 -25.791 1.00 72.12 94 LYS A CA 1
ATOM 762 C C . LYS A 1 94 ? -2.044 1.531 -24.873 1.00 72.12 94 LYS A C 1
ATOM 764 O O . LYS A 1 94 ? -1.895 1.435 -23.666 1.00 72.12 94 LYS A O 1
ATOM 769 N N . LEU A 1 95 ? -2.683 2.557 -25.434 1.00 64.38 95 LEU A N 1
ATOM 770 C CA . LEU A 1 95 ? -3.492 3.480 -24.634 1.00 64.38 95 LEU A CA 1
ATOM 771 C C . LEU A 1 95 ? -4.803 2.771 -24.261 1.00 64.38 95 LEU A C 1
ATOM 773 O O . LEU A 1 95 ? -5.535 2.366 -25.172 1.00 64.38 95 LEU A O 1
ATOM 777 N N . PRO A 1 96 ? -5.120 2.593 -22.969 1.00 62.91 96 PRO A N 1
ATOM 778 C CA . PRO A 1 96 ? -6.453 2.169 -22.566 1.00 62.91 96 PRO A CA 1
ATOM 779 C C . PRO A 1 96 ? -7.464 3.251 -22.967 1.00 62.91 96 PRO A C 1
ATOM 781 O O . PRO A 1 96 ? -7.168 4.440 -22.843 1.00 62.91 96 PRO A O 1
ATOM 784 N N . GLN A 1 97 ? -8.652 2.862 -23.440 1.00 59.78 97 GLN A N 1
ATOM 785 C CA . GLN A 1 97 ? -9.774 3.800 -23.526 1.00 59.78 97 GLN A CA 1
ATOM 786 C C . GLN A 1 97 ? -10.233 4.101 -22.097 1.00 59.78 97 GLN A C 1
ATOM 788 O O . GLN A 1 97 ? -10.825 3.235 -21.455 1.00 59.78 97 GLN A O 1
ATOM 793 N N . CYS A 1 98 ? -9.928 5.296 -21.599 1.00 63.00 98 CYS A N 1
ATOM 794 C CA . CYS A 1 98 ? -10.388 5.770 -20.298 1.00 63.00 98 CYS A CA 1
ATOM 795 C C . CYS A 1 98 ? -11.569 6.732 -20.497 1.00 63.00 98 CYS A C 1
ATOM 797 O O . CYS A 1 98 ? -11.649 7.428 -21.509 1.00 63.00 98 CYS A O 1
ATOM 799 N N . GLY A 1 99 ? -12.507 6.731 -19.550 1.00 60.81 99 GLY A N 1
ATOM 800 C CA . GLY A 1 99 ? -13.532 7.772 -19.423 1.00 60.81 99 GLY A CA 1
ATOM 801 C C . GLY A 1 99 ? -12.969 9.046 -18.780 1.00 60.81 99 GLY A C 1
ATOM 802 O O . GLY A 1 99 ? -11.762 9.172 -18.616 1.00 60.81 99 GLY A O 1
ATOM 803 N N . ASP A 1 100 ? -13.839 9.970 -18.372 1.00 62.53 100 ASP A N 1
ATOM 804 C CA . ASP A 1 100 ? -13.413 11.297 -17.886 1.00 62.53 100 ASP A CA 1
ATOM 805 C C . ASP A 1 100 ? -13.168 11.376 -16.363 1.00 62.53 100 ASP A C 1
ATOM 807 O O . ASP A 1 100 ? -12.687 12.390 -15.859 1.00 62.53 100 ASP A O 1
ATOM 811 N N . THR A 1 101 ? -13.490 10.325 -15.603 1.00 61.69 101 THR A N 1
ATOM 812 C CA . THR A 1 101 ? -13.340 10.295 -14.136 1.00 61.69 101 THR A CA 1
ATOM 813 C C . THR A 1 101 ? -11.964 9.784 -13.716 1.00 61.69 101 THR A C 1
ATOM 815 O O . THR A 1 101 ? -11.392 8.956 -14.417 1.00 61.69 101 THR A O 1
ATOM 818 N N . ALA A 1 102 ? -11.459 10.197 -12.545 1.00 59.34 102 ALA A N 1
ATOM 819 C CA . ALA A 1 102 ? -10.188 9.702 -11.989 1.00 59.34 102 ALA A CA 1
ATOM 820 C C . ALA A 1 102 ? -10.132 8.162 -11.955 1.00 59.34 102 ALA A C 1
ATOM 822 O O . ALA A 1 102 ? -9.212 7.555 -12.495 1.00 59.34 102 ALA A O 1
ATOM 823 N N . CYS A 1 103 ? -11.199 7.516 -11.475 1.00 70.75 103 CYS A N 1
ATOM 824 C CA . CYS A 1 103 ? -11.291 6.055 -11.419 1.00 70.75 103 CYS A CA 1
ATOM 825 C C . CYS A 1 103 ? -11.150 5.367 -12.787 1.00 70.75 103 CYS A C 1
ATOM 827 O O . CYS A 1 103 ? -10.689 4.229 -12.862 1.00 70.75 103 CYS A O 1
ATOM 829 N N . ALA A 1 104 ? -11.527 6.035 -13.884 1.00 71.75 104 ALA A N 1
ATOM 830 C CA . ALA A 1 104 ? -11.372 5.478 -15.224 1.00 71.75 104 ALA A CA 1
ATOM 831 C C . ALA A 1 104 ? -9.901 5.407 -15.678 1.00 71.75 104 ALA A C 1
ATOM 833 O O . ALA A 1 104 ? -9.588 4.678 -16.623 1.00 71.75 104 ALA A O 1
ATOM 834 N N . PHE A 1 105 ? -9.005 6.129 -15.001 1.00 76.19 105 PHE A N 1
ATOM 835 C CA . PHE A 1 105 ? -7.569 6.154 -15.263 1.00 76.19 105 PHE A CA 1
ATOM 836 C C . PHE A 1 105 ? -6.748 5.284 -14.300 1.00 76.19 105 PHE A C 1
ATOM 838 O O . PHE A 1 105 ? -5.581 5.043 -14.603 1.00 76.19 105 PHE A O 1
ATOM 845 N N . HIS A 1 106 ? -7.325 4.725 -13.224 1.00 78.75 106 HIS A N 1
ATOM 846 C CA . HIS A 1 106 ? -6.602 3.844 -12.283 1.00 78.75 106 HIS A CA 1
ATOM 847 C C . HIS A 1 106 ? -5.834 2.731 -13.003 1.00 78.75 106 HIS A C 1
ATOM 849 O O . HIS A 1 106 ? -4.630 2.596 -12.829 1.00 78.75 106 HIS A O 1
ATOM 855 N N . SER A 1 107 ? -6.486 2.011 -13.925 1.00 78.88 107 SER A N 1
ATOM 856 C CA . SER A 1 107 ? -5.820 0.951 -14.696 1.00 78.88 107 SER A CA 1
ATOM 857 C C . SER A 1 107 ? -4.657 1.463 -15.555 1.00 78.88 107 SER A C 1
ATOM 859 O O . SER A 1 107 ? -3.722 0.705 -15.823 1.00 78.88 107 SER A O 1
ATOM 861 N N . PHE A 1 108 ? -4.721 2.709 -16.030 1.00 83.19 108 PHE A N 1
ATOM 862 C CA . PHE A 1 108 ? -3.628 3.319 -16.776 1.00 83.19 108 PHE A CA 1
ATOM 863 C C . PHE A 1 108 ? -2.459 3.623 -15.837 1.00 83.19 108 PHE A C 1
ATOM 865 O O . PHE A 1 108 ? -1.346 3.169 -16.104 1.00 83.19 108 PHE A O 1
ATOM 872 N N . TRP A 1 109 ? -2.701 4.308 -14.720 1.00 85.44 109 TRP A N 1
ATOM 873 C CA . TRP A 1 109 ? -1.657 4.629 -13.746 1.00 85.44 109 TRP A CA 1
ATOM 874 C C . TRP A 1 109 ? -1.049 3.377 -13.104 1.00 85.44 109 TRP A C 1
ATOM 876 O O . TRP A 1 109 ? 0.172 3.294 -12.985 1.00 85.44 109 TRP A O 1
ATOM 886 N N . ASP A 1 110 ? -1.845 2.344 -12.827 1.00 85.50 110 ASP A N 1
ATOM 887 C CA . ASP A 1 110 ? -1.352 1.042 -12.371 1.00 85.50 110 ASP A CA 1
ATOM 888 C C . ASP A 1 110 ? -0.375 0.419 -13.370 1.00 85.50 110 ASP A C 1
ATOM 890 O O . ASP A 1 110 ? 0.708 -0.018 -12.987 1.00 85.50 110 ASP A O 1
ATOM 894 N N . SER A 1 111 ? -0.686 0.452 -14.668 1.00 84.69 111 SER A N 1
ATOM 895 C CA . SER A 1 111 ? 0.230 -0.072 -15.691 1.00 84.69 111 SER A CA 1
ATOM 896 C C . SER A 1 111 ? 1.549 0.708 -15.788 1.00 84.69 111 SER A C 1
ATOM 898 O O . SER A 1 111 ? 2.573 0.159 -16.197 1.00 84.69 111 SER A O 1
ATOM 900 N N . MET A 1 112 ? 1.520 1.991 -15.417 1.00 85.75 112 MET A N 1
ATOM 901 C CA . MET A 1 112 ? 2.651 2.913 -15.491 1.00 85.75 112 MET A CA 1
ATOM 902 C C . MET A 1 112 ? 3.540 2.840 -14.239 1.00 85.75 112 MET A C 1
ATOM 904 O O . MET A 1 112 ? 4.765 2.872 -14.367 1.00 85.75 112 MET A O 1
ATOM 908 N N . PHE A 1 113 ? 2.946 2.727 -13.050 1.00 89.62 113 PHE A N 1
ATOM 909 C CA . PHE A 1 113 ? 3.655 2.760 -11.770 1.00 89.62 113 PHE A CA 1
ATOM 910 C C . PHE A 1 113 ? 3.636 1.404 -11.067 1.00 89.62 113 PHE A C 1
ATOM 912 O O . PHE A 1 113 ? 4.693 0.809 -10.861 1.00 89.62 113 PHE A O 1
ATOM 919 N N . HIS A 1 114 ? 2.448 0.901 -10.729 1.00 89.12 114 HIS A N 1
ATOM 920 C CA . HIS A 1 114 ? 2.283 -0.314 -9.935 1.00 89.12 114 HIS A CA 1
ATOM 921 C C . HIS A 1 114 ? 2.904 -1.545 -10.610 1.00 89.12 114 HIS A C 1
ATOM 923 O O . HIS A 1 114 ? 3.783 -2.170 -10.028 1.00 89.12 114 HIS A O 1
ATOM 929 N N . ASP A 1 115 ? 2.527 -1.849 -11.855 1.00 90.62 115 ASP A N 1
ATOM 930 C CA . ASP A 1 115 ? 2.984 -3.041 -12.583 1.00 90.62 115 ASP A CA 1
ATOM 931 C C . ASP A 1 115 ? 4.513 -3.044 -12.784 1.00 90.62 115 ASP A C 1
ATOM 933 O O . ASP A 1 115 ? 5.158 -4.096 -12.756 1.00 90.62 115 ASP A O 1
ATOM 937 N N . VAL A 1 116 ? 5.114 -1.863 -12.979 1.00 93.75 116 VAL A N 1
ATOM 938 C CA . VAL A 1 116 ? 6.572 -1.706 -13.109 1.00 93.75 116 VAL A CA 1
ATOM 939 C C . VAL A 1 116 ? 7.256 -1.987 -11.771 1.00 93.75 116 VAL A C 1
ATOM 941 O O . VAL A 1 116 ? 8.224 -2.751 -11.718 1.00 93.75 116 VAL A O 1
ATOM 944 N N . LEU A 1 117 ? 6.758 -1.370 -10.697 1.00 94.19 117 LEU A N 1
ATOM 945 C CA . LEU A 1 117 ? 7.334 -1.466 -9.359 1.00 94.19 117 LEU A CA 1
ATOM 946 C C . LEU A 1 117 ? 7.150 -2.858 -8.750 1.00 94.19 117 LEU A C 1
ATOM 948 O O . LEU A 1 117 ? 8.116 -3.390 -8.216 1.00 94.19 117 LEU A O 1
ATOM 952 N N . ASP A 1 118 ? 5.980 -3.480 -8.897 1.00 90.88 118 ASP A N 1
ATOM 953 C CA . ASP A 1 118 ? 5.700 -4.850 -8.442 1.00 90.88 118 ASP A CA 1
ATOM 954 C C . ASP A 1 118 ? 6.644 -5.864 -9.106 1.00 90.88 118 ASP A C 1
ATOM 956 O O . ASP A 1 118 ? 7.212 -6.747 -8.457 1.00 90.88 118 ASP A O 1
ATOM 960 N N . PHE A 1 119 ? 6.920 -5.689 -10.404 1.00 92.50 119 PHE A N 1
ATOM 961 C CA . PHE A 1 119 ? 7.839 -6.577 -11.106 1.00 92.50 119 PHE A CA 1
ATOM 962 C C . PHE A 1 119 ? 9.271 -6.485 -10.562 1.00 92.50 119 PHE A C 1
ATOM 964 O O . PHE A 1 119 ? 9.956 -7.508 -10.394 1.00 92.50 119 PHE A O 1
ATOM 971 N N . VAL A 1 120 ? 9.749 -5.254 -10.357 1.00 93.75 120 VAL A N 1
ATOM 972 C CA . VAL A 1 120 ? 11.142 -4.958 -9.999 1.00 93.75 120 VAL A CA 1
ATOM 973 C C . VAL A 1 120 ? 11.387 -5.134 -8.505 1.00 93.75 120 VAL A C 1
ATOM 975 O O . VAL A 1 120 ? 12.458 -5.604 -8.134 1.00 93.75 120 VAL A O 1
ATOM 978 N N . LEU A 1 121 ? 10.402 -4.844 -7.662 1.00 91.69 121 LEU A N 1
ATOM 979 C CA . LEU A 1 121 ? 10.469 -4.915 -6.205 1.00 91.69 121 LEU A CA 1
ATOM 980 C C . LEU A 1 121 ? 9.339 -5.809 -5.667 1.00 91.69 121 LEU A C 1
ATOM 982 O O . LEU A 1 121 ? 8.450 -5.319 -4.978 1.00 91.69 121 LEU A O 1
ATOM 986 N N . PRO A 1 122 ? 9.374 -7.132 -5.911 1.00 84.06 122 PRO A N 1
ATOM 987 C CA . PRO A 1 122 ? 8.308 -8.050 -5.486 1.00 84.06 122 PRO A CA 1
ATOM 988 C C . PRO A 1 122 ? 8.144 -8.170 -3.958 1.00 84.06 122 PRO A C 1
ATOM 990 O O . PRO A 1 122 ? 7.221 -8.821 -3.477 1.00 84.06 122 PRO A O 1
ATOM 993 N N . GLN A 1 123 ? 9.083 -7.623 -3.184 1.00 82.31 123 GLN A N 1
ATOM 994 C CA . GLN A 1 123 ? 9.013 -7.512 -1.728 1.00 82.31 123 GLN A CA 1
ATOM 995 C C . GLN A 1 123 ? 8.341 -6.218 -1.246 1.00 82.31 123 GLN A C 1
ATOM 997 O O . GLN A 1 123 ? 8.054 -6.100 -0.056 1.00 82.31 123 GLN A O 1
ATOM 1002 N N . ALA A 1 124 ? 8.137 -5.242 -2.135 1.00 85.69 124 ALA A N 1
ATOM 1003 C CA . ALA A 1 124 ? 7.392 -4.036 -1.817 1.00 85.69 124 ALA A CA 1
ATOM 1004 C C . ALA A 1 124 ? 5.893 -4.348 -1.732 1.00 85.69 124 ALA A C 1
ATOM 1006 O O . ALA A 1 124 ? 5.406 -5.327 -2.294 1.00 85.69 124 ALA A O 1
ATOM 1007 N N . SER A 1 125 ? 5.154 -3.514 -1.011 1.00 82.44 125 SER A N 1
ATOM 1008 C CA . SER A 1 125 ? 3.693 -3.561 -0.961 1.00 82.44 125 SER A CA 1
ATOM 1009 C C . SER A 1 125 ? 3.146 -2.224 -1.430 1.00 82.44 125 SER A C 1
ATOM 1011 O O . SER A 1 125 ? 3.585 -1.187 -0.942 1.00 82.44 125 SER A O 1
ATOM 1013 N N . ALA A 1 126 ? 2.208 -2.243 -2.370 1.00 83.00 126 ALA A N 1
ATOM 1014 C CA . ALA A 1 126 ? 1.509 -1.045 -2.806 1.00 83.00 126 ALA A CA 1
ATOM 1015 C C . ALA A 1 126 ? 0.140 -0.946 -2.123 1.00 83.00 126 ALA A C 1
ATOM 1017 O O . ALA A 1 126 ? -0.560 -1.951 -1.995 1.00 83.00 126 ALA A O 1
ATOM 1018 N N . ILE A 1 127 ? -0.233 0.261 -1.711 1.00 74.25 127 ILE A N 1
ATOM 1019 C CA . ILE A 1 127 ? -1.580 0.621 -1.267 1.00 74.25 127 ILE A CA 1
ATOM 1020 C C . ILE A 1 127 ? -2.189 1.508 -2.346 1.00 74.25 127 ILE A C 1
ATOM 1022 O O . ILE A 1 127 ? -1.520 2.415 -2.849 1.00 74.25 127 ILE A O 1
ATOM 1026 N N . ARG A 1 128 ? -3.447 1.237 -2.688 1.00 72.12 128 ARG A N 1
ATOM 1027 C CA . ARG A 1 128 ? -4.275 2.053 -3.576 1.00 72.12 128 ARG A CA 1
ATOM 1028 C C . ARG A 1 128 ? -5.458 2.584 -2.779 1.00 72.12 128 ARG A C 1
ATOM 1030 O O . ARG A 1 128 ? -6.078 1.798 -2.073 1.00 72.12 128 ARG A O 1
ATOM 1037 N N . ASP A 1 129 ? -5.768 3.865 -2.949 1.00 64.69 129 ASP A N 1
ATOM 1038 C CA . ASP A 1 129 ? -6.967 4.518 -2.408 1.00 64.69 129 ASP A CA 1
ATOM 1039 C C . ASP A 1 129 ? -7.086 4.395 -0.874 1.00 64.69 129 ASP A C 1
ATOM 1041 O O . ASP A 1 129 ? -8.005 3.791 -0.325 1.00 64.69 129 ASP A O 1
ATOM 1045 N N . SER A 1 130 ? -6.103 4.952 -0.156 1.00 52.25 130 SER A N 1
ATOM 1046 C CA . SER A 1 130 ? -6.047 4.933 1.319 1.00 52.25 130 SER A CA 1
ATOM 1047 C C . SER A 1 130 ? -6.982 5.940 2.021 1.00 52.25 130 SER A C 1
ATOM 1049 O O . SER A 1 130 ? -6.855 6.157 3.227 1.00 52.25 130 SER A O 1
ATOM 1051 N N . GLY A 1 131 ? -7.935 6.537 1.295 1.00 53.31 131 GLY A N 1
ATOM 1052 C CA . GLY A 1 131 ? -8.868 7.551 1.797 1.00 53.31 131 GLY A CA 1
ATOM 1053 C C . GLY A 1 131 ? -8.333 8.990 1.740 1.00 53.31 131 GLY A C 1
ATOM 1054 O O . GLY A 1 131 ? -7.153 9.224 1.498 1.00 53.31 131 GLY A O 1
ATOM 1055 N N . ASN A 1 132 ? -9.210 9.972 1.994 1.00 51.47 132 ASN A N 1
ATOM 1056 C CA . ASN A 1 132 ? -8.973 11.403 1.718 1.00 51.47 132 ASN A CA 1
ATOM 1057 C C . ASN A 1 132 ? -7.721 12.027 2.372 1.00 51.47 132 ASN A C 1
ATOM 1059 O O . ASN A 1 132 ? -7.215 13.026 1.866 1.00 51.47 132 ASN A O 1
ATOM 1063 N N . GLU A 1 133 ? -7.234 11.491 3.495 1.00 51.16 133 GLU A N 1
ATOM 1064 C CA . GLU A 1 133 ? -6.072 12.042 4.217 1.00 51.16 133 GLU A CA 1
ATOM 1065 C C . GLU A 1 133 ? -4.733 11.406 3.807 1.00 51.16 133 GLU A C 1
ATOM 1067 O O . GLU A 1 133 ? -3.675 11.863 4.234 1.00 51.16 133 GLU A O 1
ATOM 1072 N N . SER A 1 134 ? -4.756 10.371 2.963 1.00 58.25 134 SER A N 1
ATOM 1073 C CA . SER A 1 134 ? -3.556 9.701 2.456 1.00 58.25 134 SER A CA 1
ATOM 1074 C C . SER A 1 134 ? -3.420 9.886 0.942 1.00 58.25 134 SER A C 1
ATOM 1076 O O . SER A 1 134 ? -4.414 10.158 0.266 1.00 58.25 134 SER A O 1
ATOM 1078 N N . PRO A 1 135 ? -2.201 9.785 0.384 1.00 70.88 135 PRO A N 1
ATOM 1079 C CA . PRO A 1 135 ? -2.025 9.753 -1.063 1.00 70.88 135 PRO A CA 1
ATOM 1080 C C . PRO A 1 135 ? -2.777 8.583 -1.706 1.00 70.88 135 PRO A C 1
ATOM 1082 O O . PRO A 1 135 ? -2.907 7.521 -1.094 1.00 70.88 135 PRO A O 1
ATOM 1085 N N . ASP A 1 136 ? -3.219 8.752 -2.950 1.00 78.25 136 ASP A N 1
ATOM 1086 C CA . ASP A 1 136 ? -3.955 7.721 -3.704 1.00 78.25 136 ASP A CA 1
ATOM 1087 C C . ASP A 1 136 ? -3.121 6.462 -3.972 1.00 78.25 136 ASP A C 1
ATOM 1089 O O . ASP A 1 136 ? -3.655 5.360 -4.129 1.00 78.25 136 ASP A O 1
ATOM 1093 N N . PHE A 1 137 ? -1.798 6.613 -4.014 1.00 85.75 137 PHE A N 1
ATOM 1094 C CA . PHE A 1 137 ? -0.847 5.525 -4.175 1.00 85.75 137 PHE A CA 1
ATOM 1095 C C . PHE A 1 137 ? 0.271 5.625 -3.138 1.00 85.75 137 PHE A C 1
ATOM 1097 O O . PHE A 1 137 ? 0.932 6.657 -3.011 1.00 85.75 137 PHE A O 1
ATOM 1104 N N . LEU A 1 138 ? 0.561 4.522 -2.453 1.00 85.25 138 LEU A N 1
ATOM 1105 C CA . LEU A 1 138 ? 1.695 4.411 -1.535 1.00 85.25 138 LEU A CA 1
ATOM 1106 C C . LEU A 1 138 ? 2.481 3.138 -1.833 1.00 85.25 138 LEU A C 1
ATOM 1108 O O . LEU A 1 138 ? 1.902 2.060 -1.903 1.00 85.25 138 LEU A O 1
ATOM 1112 N N . LEU A 1 139 ? 3.804 3.240 -1.959 1.00 88.25 139 LEU A N 1
ATOM 1113 C CA . LEU A 1 139 ? 4.700 2.089 -2.027 1.00 88.25 139 LEU A CA 1
ATOM 1114 C C . LEU A 1 139 ? 5.471 1.952 -0.719 1.00 88.25 139 LEU A C 1
ATOM 1116 O O . LEU A 1 139 ? 6.234 2.840 -0.338 1.00 88.25 139 LEU A O 1
ATOM 1120 N N . ILE A 1 140 ? 5.320 0.799 -0.083 1.00 84.12 140 ILE A N 1
ATOM 1121 C CA . ILE A 1 140 ? 6.043 0.413 1.121 1.00 84.12 140 ILE A CA 1
ATOM 1122 C C . ILE A 1 140 ? 7.166 -0.542 0.739 1.00 84.12 140 ILE A C 1
ATOM 1124 O O . ILE A 1 140 ? 6.931 -1.594 0.144 1.00 84.12 140 ILE A O 1
ATOM 1128 N N . PHE A 1 141 ? 8.386 -0.213 1.143 1.00 85.44 141 PHE A N 1
ATOM 1129 C CA . PHE A 1 141 ? 9.566 -1.053 0.993 1.00 85.44 141 PHE A CA 1
ATOM 1130 C C . PHE A 1 141 ? 10.326 -1.097 2.316 1.00 85.44 141 PHE A C 1
ATOM 1132 O O . PHE A 1 141 ? 10.673 -0.049 2.847 1.00 85.44 141 PHE A O 1
ATOM 1139 N N . ASN A 1 142 ? 10.581 -2.296 2.855 1.00 80.81 142 ASN A N 1
ATOM 1140 C CA . ASN A 1 142 ? 11.192 -2.478 4.181 1.00 80.81 142 ASN A CA 1
ATOM 1141 C C . ASN A 1 142 ? 10.522 -1.622 5.274 1.00 80.81 142 ASN A C 1
ATOM 1143 O O . ASN A 1 142 ? 11.206 -0.992 6.069 1.00 80.81 142 ASN A O 1
ATOM 1147 N N . ASP A 1 143 ? 9.185 -1.595 5.285 1.00 73.12 143 ASP A N 1
ATOM 1148 C CA . ASP A 1 143 ? 8.371 -0.808 6.226 1.00 73.12 143 ASP A CA 1
ATOM 1149 C C . ASP A 1 143 ? 8.480 0.722 6.073 1.00 73.12 143 ASP A C 1
ATOM 1151 O O . ASP A 1 143 ? 7.976 1.459 6.909 1.00 73.12 143 ASP A O 1
ATOM 1155 N N . VAL A 1 144 ? 9.060 1.211 4.973 1.00 77.50 144 VAL A N 1
ATOM 1156 C CA . VAL A 1 144 ? 9.208 2.642 4.671 1.00 77.50 144 VAL A CA 1
ATOM 1157 C C . VAL A 1 144 ? 8.398 3.027 3.432 1.00 77.50 144 VAL A C 1
ATOM 1159 O O . VAL A 1 144 ? 8.441 2.328 2.419 1.00 77.50 144 VAL A O 1
ATOM 1162 N N . TYR A 1 145 ? 7.703 4.169 3.469 1.00 82.12 145 TYR A N 1
ATOM 1163 C CA . TYR A 1 145 ? 6.871 4.704 2.374 1.00 82.12 145 TYR A CA 1
ATOM 1164 C C . TYR A 1 145 ? 7.654 5.322 1.202 1.00 82.12 145 TYR A C 1
ATOM 1166 O O . TYR A 1 145 ? 7.403 6.458 0.807 1.00 82.12 145 TYR A O 1
ATOM 1174 N N . VAL A 1 146 ? 8.607 4.596 0.627 1.00 88.00 146 VAL A N 1
ATOM 1175 C CA . VAL A 1 146 ? 9.615 5.113 -0.321 1.00 88.00 146 VAL A CA 1
ATOM 1176 C C . VAL A 1 146 ? 9.078 5.824 -1.577 1.00 88.00 146 VAL A C 1
ATOM 1178 O O . VAL A 1 146 ? 9.842 6.528 -2.238 1.00 88.00 146 VAL A O 1
ATOM 1181 N N . PHE A 1 147 ? 7.803 5.638 -1.939 1.00 91.06 147 PHE A N 1
ATOM 1182 C CA . PHE A 1 147 ? 7.191 6.287 -3.100 1.00 91.06 147 PHE A CA 1
ATOM 1183 C C . PHE A 1 147 ? 5.706 6.588 -2.868 1.00 91.06 147 PHE A C 1
ATOM 1185 O O . PHE A 1 147 ? 4.996 5.778 -2.272 1.00 91.06 147 PHE A O 1
ATOM 1192 N N . ARG A 1 148 ? 5.229 7.741 -3.349 1.00 88.94 148 ARG A N 1
ATOM 1193 C CA . ARG A 1 148 ? 3.841 8.209 -3.174 1.00 88.94 148 ARG A CA 1
ATOM 1194 C C . ARG A 1 148 ? 3.235 8.697 -4.494 1.00 88.94 148 ARG A C 1
ATOM 1196 O O . ARG A 1 148 ? 3.974 9.105 -5.387 1.00 88.94 148 ARG A O 1
ATOM 1203 N N . GLY A 1 149 ? 1.916 8.691 -4.620 1.00 89.44 149 GLY A N 1
ATOM 1204 C CA . GLY A 1 149 ? 1.214 9.196 -5.797 1.00 89.44 149 GLY A CA 1
ATOM 1205 C C . GLY A 1 149 ? -0.123 9.832 -5.458 1.00 89.44 149 GLY A C 1
ATOM 1206 O O . GLY A 1 149 ? -0.825 9.319 -4.595 1.00 89.44 149 GLY A O 1
ATOM 1207 N N . GLU A 1 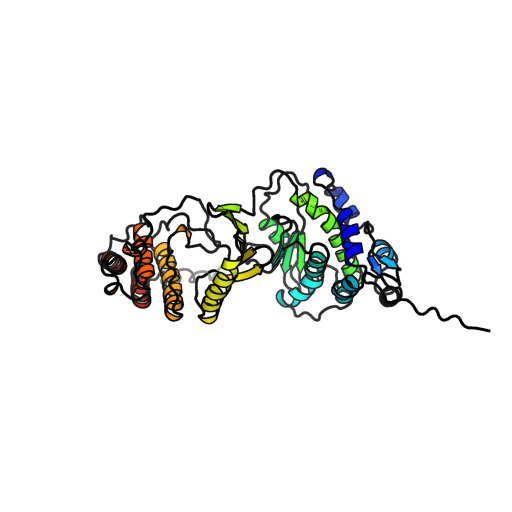150 ? -0.451 10.917 -6.155 1.00 86.69 150 GLU A N 1
ATOM 1208 C CA . GLU A 1 150 ? -1.758 11.584 -6.111 1.00 86.69 150 GLU A CA 1
ATOM 1209 C C . GLU A 1 150 ? -2.322 11.678 -7.538 1.00 86.69 150 GLU A C 1
ATOM 1211 O O . GLU A 1 150 ? -1.606 12.049 -8.477 1.00 86.69 150 GLU A O 1
ATOM 1216 N N . GLU A 1 151 ? -3.588 11.320 -7.723 1.00 87.00 151 GLU A N 1
ATOM 1217 C CA . GLU A 1 151 ? -4.215 11.040 -9.009 1.00 87.00 151 GLU A CA 1
ATOM 1218 C C . GLU A 1 151 ? -5.572 11.759 -9.141 1.00 87.00 151 GLU A C 1
ATOM 1220 O O . GLU A 1 151 ? -6.553 11.449 -8.477 1.00 87.00 151 GLU A O 1
ATOM 1225 N N . GLN A 1 152 ? -5.675 12.697 -10.082 1.00 83.75 152 GLN A N 1
ATOM 1226 C CA . GLN A 1 152 ? -6.890 13.480 -10.313 1.00 83.75 152 GLN A CA 1
ATOM 1227 C C . GLN A 1 152 ? -7.567 13.161 -11.653 1.00 83.75 152 GLN A C 1
ATOM 1229 O O . GLN A 1 152 ? -6.977 12.607 -12.589 1.00 83.75 152 GLN A O 1
ATOM 1234 N N . ALA A 1 153 ? -8.842 13.537 -11.767 1.00 79.12 153 ALA A N 1
ATOM 1235 C CA . ALA A 1 153 ? -9.622 13.365 -12.992 1.00 79.12 153 ALA A CA 1
ATOM 1236 C C . ALA A 1 153 ? -9.049 14.168 -14.175 1.00 79.12 153 ALA A C 1
ATOM 1238 O O . ALA A 1 153 ? -8.318 15.146 -14.007 1.00 79.12 153 ALA A O 1
ATOM 1239 N N . PHE A 1 154 ? -9.409 13.774 -15.399 1.00 78.62 154 PHE A N 1
ATOM 1240 C CA . PHE A 1 154 ? -8.951 14.471 -16.598 1.00 78.62 154 PHE A CA 1
ATOM 1241 C C . PHE A 1 154 ? -9.380 15.946 -16.601 1.00 78.62 154 PHE A C 1
ATOM 1243 O O . PHE A 1 154 ? -10.515 16.292 -16.283 1.00 78.62 154 PHE A O 1
ATOM 1250 N N . GLY A 1 155 ? -8.463 16.829 -17.005 1.00 74.56 155 GLY A N 1
ATOM 1251 C CA . GLY A 1 155 ? -8.722 18.266 -17.119 1.00 74.56 155 GLY A CA 1
ATOM 1252 C C . GLY A 1 155 ? -8.429 19.073 -15.852 1.00 74.56 155 GLY A C 1
ATOM 1253 O O . GLY A 1 155 ? -8.360 20.300 -15.944 1.00 74.56 155 GLY A O 1
ATOM 1254 N N . VAL A 1 156 ? -8.165 18.416 -14.718 1.00 81.12 156 VAL A N 1
ATOM 1255 C CA . VAL A 1 156 ? -7.682 19.062 -13.489 1.00 81.12 156 VAL A CA 1
ATOM 1256 C C . VAL A 1 156 ? -6.256 19.593 -13.703 1.00 81.12 156 VAL A C 1
ATOM 1258 O O . VAL A 1 156 ? -5.466 19.021 -14.464 1.00 81.12 156 VAL A O 1
ATOM 1261 N N . ASP A 1 157 ? -5.927 20.730 -13.093 1.00 84.19 157 ASP A N 1
ATOM 1262 C CA . ASP A 1 157 ? -4.576 21.296 -13.136 1.00 84.19 157 ASP A CA 1
ATOM 1263 C C . ASP A 1 157 ? -3.597 20.420 -12.340 1.00 84.19 157 ASP A C 1
ATOM 1265 O O . ASP A 1 157 ? -3.917 20.014 -11.229 1.00 84.19 157 ASP A O 1
ATOM 1269 N N . LEU A 1 158 ? -2.408 20.136 -12.888 1.00 83.75 158 LEU A N 1
ATOM 1270 C CA . LEU A 1 158 ? -1.411 19.279 -12.224 1.00 83.75 158 LEU A CA 1
ATOM 1271 C C . LEU A 1 158 ? -0.847 19.886 -10.930 1.00 83.75 158 LEU A C 1
ATOM 1273 O O . LEU A 1 158 ? -0.302 19.150 -10.110 1.00 83.75 158 LEU A O 1
ATOM 1277 N N . GLY A 1 159 ? -0.976 21.200 -10.727 1.00 83.88 159 GLY A N 1
ATOM 1278 C CA . GLY A 1 159 ? -0.596 21.847 -9.479 1.00 83.88 159 GLY A CA 1
ATOM 1279 C C . GLY A 1 159 ? -1.447 21.390 -8.296 1.00 83.88 159 GLY A C 1
ATOM 1280 O O . GLY A 1 159 ? -0.932 21.347 -7.186 1.00 83.88 159 GLY A O 1
ATOM 1281 N N . LEU A 1 160 ? -2.706 20.991 -8.519 1.00 83.69 160 LEU A N 1
ATOM 1282 C CA . LEU A 1 160 ? -3.576 20.487 -7.453 1.00 83.69 160 LEU A CA 1
ATOM 1283 C C . LEU A 1 160 ? -3.055 19.170 -6.843 1.00 83.69 160 LEU A C 1
ATOM 1285 O O . LEU A 1 160 ? -2.696 19.207 -5.668 1.00 83.69 160 LEU A O 1
ATOM 1289 N N . PRO A 1 161 ? -2.902 18.059 -7.599 1.00 83.12 161 PRO A N 1
ATOM 1290 C CA . PRO A 1 161 ? -2.378 16.816 -7.033 1.00 83.12 161 PRO A CA 1
ATOM 1291 C C . PRO A 1 161 ? -0.939 16.970 -6.520 1.00 83.12 161 PRO A C 1
ATOM 1293 O O . PRO A 1 161 ? -0.547 16.317 -5.560 1.00 83.12 161 PRO A O 1
ATOM 1296 N N . GLY A 1 162 ? -0.133 17.865 -7.110 1.00 84.62 162 GLY A N 1
ATOM 1297 C CA . GLY A 1 162 ? 1.204 18.174 -6.591 1.00 84.62 162 GLY A CA 1
ATOM 1298 C C . GLY A 1 162 ? 1.186 18.861 -5.217 1.00 84.62 162 GLY A C 1
ATOM 1299 O O . GLY A 1 162 ? 2.002 18.536 -4.350 1.00 84.62 162 GLY A O 1
ATOM 1300 N N . ASN A 1 163 ? 0.250 19.790 -5.004 1.00 83.25 163 ASN A N 1
ATOM 1301 C CA . ASN A 1 163 ? 0.056 20.445 -3.711 1.00 83.25 163 ASN A CA 1
ATOM 1302 C C . ASN A 1 163 ? -0.508 19.464 -2.679 1.00 83.25 163 ASN A C 1
ATOM 1304 O O . ASN A 1 163 ? 0.040 19.387 -1.586 1.00 83.25 163 ASN A O 1
ATOM 1308 N N . GLU A 1 164 ? -1.515 18.664 -3.042 1.00 80.00 164 GLU A N 1
ATOM 1309 C CA . GLU A 1 164 ? -2.100 17.629 -2.175 1.00 80.00 164 GLU A CA 1
ATOM 1310 C C . GLU A 1 164 ? -1.033 16.633 -1.702 1.00 80.00 164 GLU A C 1
ATOM 1312 O O . GLU A 1 164 ? -0.929 16.356 -0.508 1.00 80.00 164 GLU A O 1
ATOM 1317 N N . LEU A 1 165 ? -0.155 16.178 -2.603 1.00 82.12 165 LEU A N 1
ATOM 1318 C CA . LEU A 1 165 ? 0.960 15.294 -2.251 1.00 82.12 165 LEU A CA 1
ATOM 1319 C C . LEU A 1 165 ? 1.903 15.927 -1.211 1.00 82.12 165 LEU A C 1
ATOM 1321 O O . LEU A 1 165 ? 2.443 15.226 -0.356 1.00 82.12 165 LEU A O 1
ATOM 1325 N N . THR A 1 166 ? 2.104 17.246 -1.285 1.00 79.06 166 THR A N 1
ATOM 1326 C CA . THR A 1 166 ? 2.958 18.004 -0.357 1.00 79.06 166 THR A CA 1
ATOM 1327 C C . THR A 1 166 ? 2.256 18.246 0.980 1.00 79.06 166 THR A C 1
ATOM 1329 O O . THR A 1 166 ? 2.877 18.099 2.027 1.00 79.06 166 THR A O 1
ATOM 1332 N N . GLU A 1 167 ? 0.965 18.579 0.963 1.00 76.88 167 GLU A N 1
ATOM 1333 C CA . GLU A 1 167 ? 0.149 18.796 2.163 1.00 76.88 167 GLU A CA 1
ATOM 1334 C C . GLU A 1 167 ? -0.036 17.504 2.971 1.00 76.88 167 GLU A C 1
ATOM 1336 O O . GLU A 1 167 ? 0.033 17.529 4.199 1.00 76.88 167 GLU A O 1
ATOM 1341 N N . LYS A 1 168 ? -0.188 16.362 2.289 1.00 73.75 168 LYS A N 1
ATOM 1342 C CA . LYS A 1 168 ? -0.279 15.022 2.894 1.00 73.75 168 LYS A CA 1
ATOM 1343 C C . LYS A 1 168 ? 1.088 14.451 3.318 1.00 73.75 168 LYS A C 1
ATOM 1345 O O . LYS A 1 168 ? 1.162 13.369 3.909 1.00 73.75 168 LYS A O 1
ATOM 1350 N N . LEU A 1 169 ? 2.199 15.123 2.999 1.00 74.44 169 LEU A N 1
ATOM 1351 C CA . LEU A 1 169 ? 3.541 14.675 3.374 1.00 74.44 169 LEU A CA 1
ATOM 1352 C C . LEU A 1 169 ? 3.933 15.212 4.753 1.00 74.44 169 LEU A C 1
ATOM 1354 O O . LEU A 1 169 ? 4.367 16.351 4.903 1.00 74.44 169 LEU A O 1
ATOM 1358 N N . VAL A 1 170 ? 3.888 14.335 5.754 1.00 69.88 170 VAL A N 1
ATOM 1359 C CA . VAL A 1 170 ? 4.582 14.557 7.027 1.00 69.88 170 VAL A CA 1
ATOM 1360 C C . VAL A 1 170 ? 6.031 14.090 6.873 1.00 69.88 170 VAL A C 1
ATOM 1362 O O . VAL A 1 170 ? 6.289 12.927 6.563 1.00 69.88 170 VAL A O 1
ATOM 1365 N N . TRP A 1 171 ? 6.987 15.008 7.033 1.00 69.88 171 TRP A N 1
ATOM 1366 C CA . TRP A 1 171 ? 8.408 14.697 6.881 1.00 69.88 171 TRP A CA 1
ATOM 1367 C C . TRP A 1 171 ? 8.974 14.050 8.148 1.00 69.88 171 TRP A C 1
ATOM 1369 O O . TRP A 1 171 ? 9.380 14.749 9.074 1.00 69.88 171 TRP A O 1
ATOM 1379 N N . ASN A 1 172 ? 9.052 12.720 8.149 1.00 63.53 172 ASN A N 1
ATOM 1380 C CA . ASN A 1 172 ? 9.567 11.929 9.272 1.00 63.53 172 ASN A CA 1
ATOM 1381 C C . ASN A 1 172 ? 10.829 11.127 8.917 1.00 63.53 172 ASN A C 1
ATOM 1383 O O . ASN A 1 172 ? 11.172 10.188 9.620 1.00 63.53 172 ASN A O 1
ATOM 1387 N N . TYR A 1 173 ? 11.522 11.469 7.827 1.00 67.44 173 TYR A N 1
ATOM 1388 C CA . TYR A 1 173 ? 12.540 10.606 7.206 1.00 67.44 173 TYR A CA 1
ATOM 1389 C C . TYR A 1 173 ? 13.989 11.066 7.423 1.00 67.44 173 TYR A C 1
ATOM 1391 O O . TYR A 1 173 ? 14.870 10.837 6.586 1.00 67.44 173 TYR A O 1
ATOM 1399 N N . GLY A 1 174 ? 14.238 11.753 8.536 1.00 71.00 174 GLY A N 1
ATOM 1400 C CA . GLY A 1 174 ? 15.560 12.254 8.892 1.00 71.00 174 GLY A CA 1
ATOM 1401 C C . GLY A 1 174 ? 16.158 13.194 7.839 1.00 71.00 174 GLY A C 1
ATOM 1402 O O . GLY A 1 174 ? 15.487 14.076 7.296 1.00 71.00 174 GLY A O 1
ATOM 1403 N N . ASN A 1 175 ? 17.450 12.995 7.560 1.00 76.56 175 ASN A N 1
ATOM 1404 C CA . ASN A 1 175 ? 18.278 13.879 6.730 1.00 76.56 175 ASN A CA 1
ATOM 1405 C C . ASN A 1 175 ? 18.388 13.450 5.255 1.00 76.56 175 ASN A C 1
ATOM 1407 O O . ASN A 1 175 ? 19.373 13.775 4.588 1.00 76.56 175 ASN A O 1
ATOM 1411 N N . ILE A 1 176 ? 17.422 12.699 4.724 1.00 82.81 176 ILE A N 1
ATOM 1412 C CA . ILE A 1 176 ? 17.412 12.401 3.286 1.00 82.81 176 ILE A CA 1
ATOM 1413 C C . ILE A 1 176 ? 17.222 13.682 2.450 1.00 82.81 176 ILE A C 1
ATOM 1415 O O . ILE A 1 176 ? 16.544 14.613 2.880 1.00 82.81 176 ILE A O 1
ATOM 1419 N N . PRO A 1 177 ? 17.795 13.756 1.238 1.00 82.12 177 PRO A N 1
ATOM 1420 C CA . PRO A 1 177 ? 17.759 14.980 0.436 1.00 82.12 177 PRO A CA 1
ATOM 1421 C C . PRO A 1 177 ? 16.400 15.261 -0.224 1.00 82.12 177 PRO A C 1
ATOM 1423 O O . PRO A 1 177 ? 16.155 16.391 -0.633 1.00 82.12 177 PRO A O 1
ATOM 1426 N N . TYR A 1 178 ? 15.537 14.257 -0.383 1.00 89.00 178 TYR A N 1
ATOM 1427 C CA . TYR A 1 178 ? 14.220 14.375 -1.017 1.00 89.00 178 TYR A CA 1
ATOM 1428 C C . TYR A 1 178 ? 13.341 13.177 -0.666 1.00 89.00 178 TYR A C 1
ATOM 1430 O O . TYR A 1 178 ? 13.838 12.128 -0.252 1.00 89.00 178 TYR A O 1
ATOM 1438 N N . TRP A 1 179 ? 12.042 13.323 -0.925 1.00 86.31 179 TRP A N 1
ATOM 1439 C CA . TRP A 1 179 ? 11.102 12.212 -1.018 1.00 86.31 179 TRP A CA 1
ATOM 1440 C C . TRP A 1 179 ? 10.594 12.069 -2.449 1.00 86.31 179 TRP A C 1
ATOM 1442 O O . TRP A 1 179 ? 10.501 13.058 -3.178 1.00 86.31 179 TRP A O 1
ATOM 1452 N N . LEU A 1 180 ? 10.292 10.841 -2.861 1.00 91.56 180 LEU A N 1
ATOM 1453 C CA . LEU A 1 180 ? 9.916 10.535 -4.237 1.00 91.56 180 LEU A CA 1
ATOM 1454 C C . LEU A 1 180 ? 8.406 10.317 -4.352 1.00 91.56 180 LEU A C 1
ATOM 1456 O O . LEU A 1 180 ? 7.787 9.648 -3.524 1.00 91.56 180 LEU A O 1
ATOM 1460 N N . GLY A 1 181 ? 7.820 10.847 -5.421 1.00 90.62 181 GLY A N 1
ATOM 1461 C CA . GLY A 1 181 ? 6.427 10.597 -5.755 1.00 90.62 181 GLY A CA 1
ATOM 1462 C C . GLY A 1 181 ? 6.027 11.143 -7.119 1.00 90.62 181 GLY A C 1
ATOM 1463 O O . GLY A 1 181 ? 6.861 11.689 -7.846 1.00 90.62 181 GLY A O 1
ATOM 1464 N N . TYR A 1 182 ? 4.755 10.973 -7.471 1.00 89.81 182 TYR A N 1
ATOM 1465 C CA . TYR A 1 182 ? 4.165 11.488 -8.705 1.00 89.81 182 TYR A CA 1
ATOM 1466 C C . TYR A 1 182 ? 2.822 12.179 -8.454 1.00 89.81 182 TYR A C 1
ATOM 1468 O O . TYR A 1 182 ? 2.127 11.893 -7.486 1.00 89.81 182 TYR A O 1
ATOM 1476 N N . ALA A 1 183 ? 2.457 13.081 -9.362 1.00 88.81 183 ALA A N 1
ATOM 1477 C CA . ALA A 1 183 ? 1.156 13.737 -9.400 1.00 88.81 183 ALA A CA 1
ATOM 1478 C C . ALA A 1 183 ? 0.565 13.576 -10.805 1.00 88.81 183 ALA A C 1
ATOM 1480 O O . ALA A 1 183 ? 1.229 13.909 -11.789 1.00 88.81 183 ALA A O 1
ATOM 1481 N N . ALA A 1 184 ? -0.654 13.057 -10.924 1.00 85.69 184 ALA A N 1
ATOM 1482 C CA . ALA A 1 184 ? -1.294 12.757 -12.202 1.00 85.69 184 ALA A CA 1
ATOM 1483 C C . ALA A 1 184 ? -2.680 13.408 -12.329 1.00 85.69 184 ALA A C 1
ATOM 1485 O O . ALA A 1 184 ? -3.357 13.661 -11.343 1.00 85.69 184 ALA A O 1
ATOM 1486 N N . SER A 1 185 ? -3.106 13.694 -13.564 1.00 84.12 185 SER A N 1
ATOM 1487 C CA . SER A 1 185 ? -4.430 14.256 -13.884 1.00 84.12 185 SER A CA 1
ATOM 1488 C C . SER A 1 185 ? -4.897 13.718 -15.237 1.00 84.12 185 SER A C 1
ATOM 1490 O O . SER A 1 185 ? -4.418 14.158 -16.283 1.00 84.12 185 SER A O 1
ATOM 1492 N N . GLY A 1 186 ? -5.760 12.702 -15.255 1.00 77.75 186 GLY A N 1
ATOM 1493 C CA . GLY A 1 186 ? -6.026 11.887 -16.451 1.00 77.75 186 GLY A CA 1
ATOM 1494 C C . GLY A 1 186 ? -4.743 11.512 -17.221 1.00 77.75 186 GLY A C 1
ATOM 1495 O O . GLY A 1 186 ? -3.770 11.025 -16.641 1.00 77.75 186 GLY A O 1
ATOM 1496 N N . TYR A 1 187 ? -4.700 11.819 -18.524 1.00 66.94 187 TYR A N 1
ATOM 1497 C CA . TYR A 1 187 ? -3.498 11.690 -19.365 1.00 66.94 187 TYR A CA 1
ATOM 1498 C C . TYR A 1 187 ? -2.553 12.919 -19.343 1.00 66.94 187 TYR A C 1
ATOM 1500 O O . TYR A 1 187 ? -1.706 13.016 -20.221 1.00 66.94 187 TYR A O 1
ATOM 1508 N N . ARG A 1 188 ? -2.696 13.905 -18.435 1.00 63.91 188 ARG A N 1
ATOM 1509 C CA . ARG A 1 188 ? -1.912 15.171 -18.456 1.00 63.91 188 ARG A CA 1
ATOM 1510 C C . ARG A 1 188 ? -0.487 15.090 -17.922 1.00 63.91 188 ARG A C 1
ATOM 1512 O O . ARG A 1 188 ? 0.269 16.044 -18.059 1.00 63.91 188 ARG A O 1
ATOM 1519 N N . PHE A 1 189 ? -0.064 13.956 -17.404 1.00 54.53 189 PHE A N 1
ATOM 1520 C CA . PHE A 1 189 ? 1.345 13.582 -17.507 1.00 54.53 189 PHE A CA 1
ATOM 1521 C C . PHE A 1 189 ? 1.582 13.387 -19.009 1.00 54.53 189 PHE A C 1
ATOM 1523 O O . PHE A 1 189 ? 0.820 12.600 -19.523 1.00 54.53 189 PHE A O 1
ATOM 1530 N N . ASN A 1 190 ? 2.490 14.074 -19.721 1.00 54.59 190 ASN A N 1
ATOM 1531 C CA . ASN A 1 190 ? 2.625 14.136 -21.206 1.00 54.59 190 ASN A CA 1
ATOM 1532 C C . ASN A 1 190 ? 2.757 12.770 -21.962 1.00 54.59 190 ASN A C 1
ATOM 1534 O O . ASN A 1 190 ? 3.586 12.598 -22.840 1.00 54.59 190 ASN A O 1
ATOM 1538 N N . LEU A 1 191 ? 1.953 11.769 -21.624 1.00 64.88 191 LEU A N 1
ATOM 1539 C CA . LEU A 1 191 ? 2.078 10.327 -21.808 1.00 64.88 191 LEU A CA 1
ATOM 1540 C C . LEU A 1 191 ? 1.123 9.830 -22.894 1.00 64.88 191 LEU A C 1
ATOM 1542 O O . LEU A 1 191 ? 0.946 8.623 -23.057 1.00 64.88 191 LEU A O 1
ATOM 1546 N N . GLU A 1 192 ? 0.505 10.739 -23.652 1.00 68.38 192 GLU A N 1
ATOM 1547 C CA . GLU A 1 192 ? -0.247 10.395 -24.859 1.00 68.38 192 GLU A CA 1
ATOM 1548 C C . GLU A 1 192 ? 0.669 9.674 -25.863 1.00 68.38 192 GLU A C 1
ATOM 1550 O O . GLU A 1 192 ? 0.273 8.694 -26.501 1.00 68.38 192 GLU A O 1
ATOM 1555 N N . SER A 1 193 ? 1.943 10.079 -25.936 1.00 82.69 193 SER A N 1
ATOM 1556 C CA . SER A 1 193 ? 2.934 9.404 -26.771 1.00 82.69 193 SER A CA 1
ATOM 1557 C C . SER A 1 193 ? 3.512 8.156 -26.094 1.00 82.69 193 SER A C 1
ATOM 1559 O O . SER A 1 193 ? 3.758 8.124 -24.886 1.00 82.69 193 SER A O 1
ATOM 1561 N N . VAL A 1 194 ? 3.776 7.1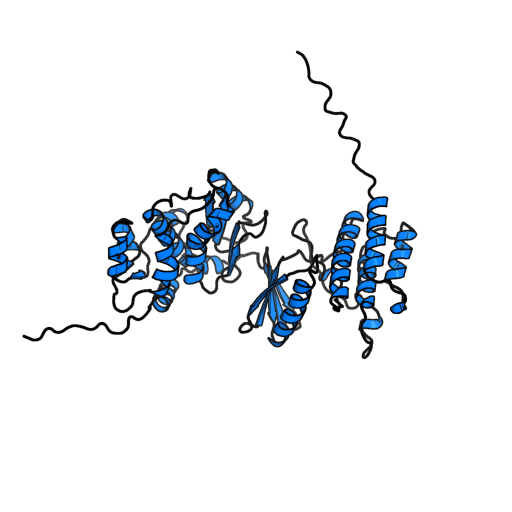16 -26.894 1.00 86.06 194 VAL A N 1
ATOM 1562 C CA . VAL A 1 194 ? 4.496 5.919 -26.425 1.00 86.06 194 VAL A CA 1
ATOM 1563 C C . VAL A 1 194 ? 5.886 6.309 -25.914 1.00 86.06 194 VAL A C 1
ATOM 1565 O O . VAL A 1 194 ? 6.326 5.789 -24.896 1.00 86.06 194 VAL A O 1
ATOM 1568 N N . GLU A 1 195 ? 6.562 7.254 -26.571 1.00 89.75 195 GLU A N 1
ATOM 1569 C CA . GLU A 1 195 ? 7.891 7.712 -26.163 1.00 89.75 195 GLU A CA 1
ATOM 1570 C C . GLU A 1 195 ? 7.924 8.231 -24.726 1.00 89.75 195 GLU A C 1
ATOM 1572 O O . GLU A 1 195 ? 8.775 7.810 -23.945 1.00 89.75 195 GLU A O 1
ATOM 1577 N N . GLU A 1 196 ? 6.973 9.076 -24.348 1.00 87.81 196 GLU A N 1
ATOM 1578 C CA . GLU A 1 196 ? 6.925 9.640 -22.999 1.00 87.81 196 GLU A CA 1
ATOM 1579 C C . GLU A 1 196 ? 6.600 8.575 -21.943 1.00 87.81 196 GLU A C 1
ATOM 1581 O O . GLU A 1 196 ? 7.189 8.576 -20.863 1.00 87.81 196 GLU A O 1
ATOM 1586 N N . ARG A 1 197 ? 5.784 7.567 -22.282 1.00 88.88 197 ARG A N 1
ATOM 1587 C CA . ARG A 1 197 ? 5.562 6.401 -21.406 1.00 88.88 197 ARG A CA 1
ATOM 1588 C C . ARG A 1 197 ? 6.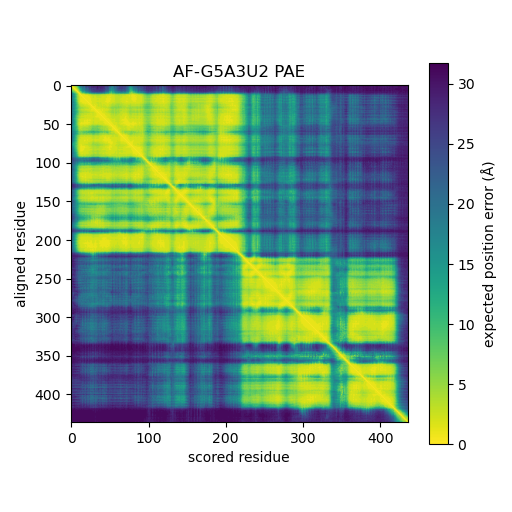842 5.610 -21.159 1.00 88.88 197 ARG A C 1
ATOM 1590 O O . ARG A 1 197 ? 7.133 5.250 -20.021 1.00 88.88 197 ARG A O 1
ATOM 1597 N N . PHE A 1 198 ? 7.657 5.397 -22.190 1.00 92.00 198 PHE A N 1
ATOM 1598 C CA . PHE A 1 198 ? 8.952 4.730 -22.027 1.00 92.00 198 PHE A CA 1
ATOM 1599 C C . PHE A 1 198 ? 9.988 5.616 -21.308 1.00 92.00 198 PHE A C 1
ATOM 1601 O O . PHE A 1 198 ? 10.799 5.084 -20.549 1.00 92.00 198 PHE A O 1
ATOM 1608 N N . ARG A 1 199 ? 9.956 6.950 -21.471 1.00 93.25 199 ARG A N 1
ATOM 1609 C CA . ARG A 1 199 ? 10.788 7.885 -20.681 1.00 93.25 199 ARG A CA 1
ATOM 1610 C C . ARG A 1 199 ? 10.432 7.840 -19.202 1.00 93.25 199 ARG A C 1
ATOM 1612 O O . ARG A 1 199 ? 11.325 7.823 -18.361 1.00 93.25 199 ARG A O 1
ATOM 1619 N N . MET A 1 200 ? 9.145 7.777 -18.892 1.00 91.56 200 MET A N 1
ATOM 1620 C CA . MET A 1 200 ? 8.668 7.677 -17.521 1.00 91.56 200 MET A CA 1
ATOM 1621 C C . MET A 1 200 ? 9.074 6.343 -16.886 1.00 91.56 200 MET A C 1
ATOM 1623 O O . MET A 1 200 ? 9.569 6.335 -15.765 1.00 91.56 200 MET A O 1
ATOM 1627 N N . VAL A 1 201 ? 8.961 5.224 -17.611 1.00 93.50 201 VAL A N 1
ATOM 1628 C CA . VAL A 1 201 ? 9.441 3.922 -17.114 1.00 93.50 201 VAL A CA 1
ATOM 1629 C C . VAL A 1 201 ? 10.958 3.907 -16.933 1.00 93.50 201 VAL A C 1
ATOM 1631 O O . VAL A 1 201 ? 11.432 3.370 -15.938 1.00 93.50 201 VAL A O 1
ATOM 1634 N N . LEU A 1 202 ? 11.730 4.542 -17.823 1.00 96.31 202 LEU A N 1
ATOM 1635 C CA . LEU A 1 202 ? 13.169 4.735 -17.610 1.00 96.31 202 LEU A CA 1
ATOM 1636 C C . LEU A 1 202 ? 13.440 5.470 -16.288 1.00 96.31 202 LEU A C 1
ATOM 1638 O O . LEU A 1 202 ? 14.244 5.003 -15.481 1.00 96.31 202 LEU A O 1
ATOM 1642 N N . ALA A 1 203 ? 12.745 6.588 -16.064 1.00 96.25 203 ALA A N 1
ATOM 1643 C CA . ALA A 1 203 ? 12.879 7.378 -14.849 1.00 96.25 203 ALA A CA 1
ATOM 1644 C C . ALA A 1 203 ? 12.492 6.574 -13.600 1.00 96.25 203 ALA A C 1
ATOM 1646 O O . ALA A 1 203 ? 13.261 6.533 -12.645 1.00 96.25 203 ALA A O 1
ATOM 1647 N N . LEU A 1 204 ? 11.352 5.878 -13.628 1.00 96.31 204 LEU A N 1
ATOM 1648 C CA . LEU A 1 204 ? 10.849 5.075 -12.514 1.00 96.31 204 LEU A CA 1
ATOM 1649 C C . LEU A 1 204 ? 11.784 3.910 -12.169 1.00 96.31 204 LEU A C 1
ATOM 1651 O O . LEU A 1 204 ? 12.050 3.663 -10.995 1.00 96.31 204 LEU A O 1
ATOM 1655 N N . LEU A 1 205 ? 12.334 3.229 -13.179 1.00 97.50 205 LEU A N 1
ATOM 1656 C CA . LEU A 1 205 ? 13.343 2.192 -12.972 1.00 97.50 205 LEU A CA 1
ATOM 1657 C C . LEU A 1 205 ? 14.587 2.782 -12.300 1.00 97.50 205 LEU A C 1
ATOM 1659 O O . LEU A 1 205 ? 15.005 2.276 -11.262 1.00 97.50 205 LEU A O 1
ATOM 1663 N N . ASN A 1 206 ? 15.145 3.878 -12.821 1.00 97.94 206 ASN A N 1
ATOM 1664 C CA . ASN A 1 206 ? 16.294 4.531 -12.189 1.00 97.94 206 ASN A CA 1
ATOM 1665 C C . ASN A 1 206 ? 15.987 4.955 -10.739 1.00 97.94 206 ASN A C 1
ATOM 1667 O O . ASN A 1 206 ? 16.787 4.671 -9.851 1.00 97.94 206 ASN A O 1
ATOM 1671 N N . LEU A 1 207 ? 14.817 5.549 -10.472 1.00 96.69 207 LEU A N 1
ATOM 1672 C CA . LEU A 1 207 ? 14.382 5.908 -9.116 1.00 96.69 207 LEU A CA 1
ATOM 1673 C C . LEU A 1 207 ? 14.274 4.694 -8.187 1.00 96.69 207 LEU A C 1
ATOM 1675 O O . LEU A 1 207 ? 14.679 4.789 -7.031 1.00 96.69 207 LEU A O 1
ATOM 1679 N N . SER A 1 208 ? 13.802 3.545 -8.680 1.00 96.81 208 SER A N 1
ATOM 1680 C CA . SER A 1 208 ? 13.662 2.330 -7.862 1.00 96.81 208 SER A CA 1
ATOM 1681 C C . SER A 1 208 ? 14.991 1.831 -7.274 1.00 96.81 208 SER A C 1
ATOM 1683 O O . SER A 1 208 ? 14.995 1.190 -6.224 1.00 96.81 208 SER A O 1
ATOM 1685 N N . LEU A 1 209 ? 16.132 2.182 -7.885 1.00 96.94 209 LEU A N 1
ATOM 1686 C CA . LEU A 1 209 ? 17.468 1.878 -7.353 1.00 96.94 209 LEU A CA 1
ATOM 1687 C C . LEU A 1 209 ? 17.827 2.705 -6.110 1.00 96.94 209 LEU A C 1
ATOM 1689 O O . LEU A 1 209 ? 18.754 2.337 -5.389 1.00 96.94 209 LEU A O 1
ATOM 1693 N N . LEU A 1 210 ? 17.121 3.810 -5.862 1.00 96.06 210 LEU A N 1
ATOM 1694 C CA . LEU A 1 210 ? 17.322 4.681 -4.703 1.00 96.06 210 LEU A CA 1
ATOM 1695 C C . LEU A 1 210 ? 16.496 4.236 -3.488 1.00 96.06 210 LEU A C 1
ATOM 1697 O O . LEU A 1 210 ? 16.849 4.576 -2.362 1.00 96.06 210 LEU A O 1
ATOM 1701 N N . PHE A 1 211 ? 15.420 3.466 -3.691 1.00 94.06 211 PHE A N 1
ATOM 1702 C CA . PHE A 1 211 ? 14.491 3.088 -2.618 1.00 94.06 211 PHE A CA 1
ATOM 1703 C C . PHE A 1 211 ? 15.161 2.347 -1.450 1.00 94.06 211 PHE A C 1
ATOM 1705 O O . PHE A 1 211 ? 14.845 2.680 -0.309 1.00 94.06 211 PHE A O 1
ATOM 1712 N N . PRO A 1 212 ? 16.114 1.415 -1.664 1.00 91.38 212 PRO A N 1
ATOM 1713 C CA . PRO A 1 212 ? 16.836 0.787 -0.558 1.00 91.38 212 PRO A CA 1
ATOM 1714 C C . PRO A 1 212 ? 17.607 1.795 0.303 1.00 91.38 212 PRO A C 1
ATOM 1716 O O . PRO A 1 212 ? 17.476 1.773 1.521 1.00 91.38 212 PRO A O 1
ATOM 1719 N N . GLY A 1 213 ? 18.333 2.734 -0.310 1.00 90.56 213 GLY A N 1
ATOM 1720 C CA . GLY A 1 213 ? 19.060 3.778 0.416 1.00 90.56 213 GLY A CA 1
ATOM 1721 C C . GLY A 1 213 ? 18.150 4.779 1.133 1.00 90.56 213 GLY A C 1
ATOM 1722 O O . GLY A 1 213 ? 18.527 5.310 2.176 1.00 90.56 213 GLY A O 1
ATOM 1723 N N . ILE A 1 214 ? 16.946 5.022 0.605 1.00 89.56 214 ILE A N 1
ATOM 1724 C CA . ILE A 1 214 ? 15.910 5.811 1.288 1.00 89.56 214 ILE A CA 1
ATOM 1725 C C . ILE A 1 214 ? 15.391 5.054 2.520 1.00 89.56 214 ILE A C 1
ATOM 1727 O O . ILE A 1 214 ? 15.283 5.641 3.594 1.00 89.56 214 ILE A O 1
ATOM 1731 N N . ALA A 1 215 ? 15.123 3.753 2.386 1.00 86.25 215 ALA A N 1
ATOM 1732 C CA . ALA A 1 215 ? 14.638 2.911 3.480 1.00 86.25 215 ALA A CA 1
ATOM 1733 C C . ALA A 1 215 ? 15.685 2.660 4.584 1.00 86.25 215 ALA A C 1
ATOM 1735 O O . ALA A 1 215 ? 15.326 2.353 5.714 1.00 86.25 215 ALA A O 1
ATOM 1736 N N . GLU A 1 216 ? 16.977 2.801 4.280 1.00 83.94 216 GLU A N 1
ATOM 1737 C CA . GLU A 1 216 ? 18.084 2.669 5.242 1.00 83.94 216 GLU A CA 1
ATOM 1738 C C . GLU A 1 216 ? 18.373 3.951 6.052 1.00 83.94 216 GLU A C 1
ATOM 1740 O O . GLU A 1 216 ? 19.289 3.952 6.879 1.00 83.94 216 GLU A O 1
ATOM 1745 N N . ALA A 1 217 ? 17.658 5.056 5.810 1.00 75.00 217 ALA A N 1
ATOM 1746 C CA . ALA A 1 217 ? 17.972 6.344 6.426 1.00 75.00 217 ALA A CA 1
ATOM 1747 C C . ALA A 1 217 ? 17.820 6.318 7.967 1.00 75.00 217 ALA A C 1
ATOM 1749 O O . ALA A 1 217 ? 16.766 5.931 8.471 1.00 75.00 217 ALA A O 1
ATOM 1750 N N . PRO A 1 218 ? 18.843 6.745 8.733 1.00 54.44 218 PRO A N 1
ATOM 1751 C CA . PRO A 1 218 ? 18.750 6.874 10.185 1.00 54.44 218 PRO A CA 1
ATOM 1752 C C . PRO A 1 218 ? 17.871 8.086 10.535 1.00 54.44 218 PRO A C 1
ATOM 1754 O O . PRO A 1 218 ? 17.985 9.123 9.887 1.00 54.44 218 PRO A O 1
ATOM 1757 N N . ASP A 1 219 ? 17.023 7.961 11.556 1.00 57.41 219 ASP A N 1
ATOM 1758 C CA . ASP A 1 219 ? 15.992 8.935 11.976 1.00 57.41 219 ASP A CA 1
ATOM 1759 C C . ASP A 1 219 ? 14.674 8.894 11.184 1.00 57.41 219 ASP A C 1
ATOM 1761 O O . ASP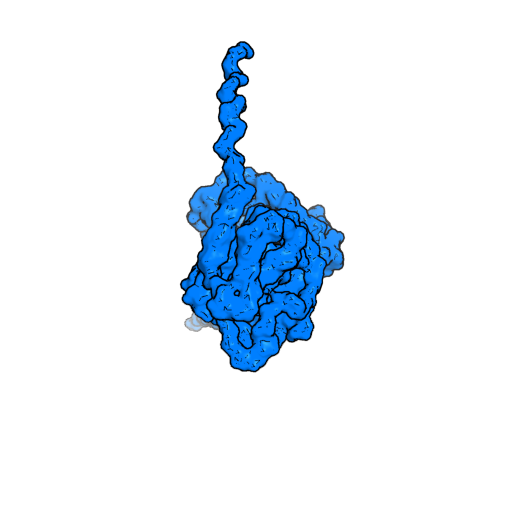 A 1 219 ? 14.009 9.918 11.022 1.00 57.41 219 ASP A O 1
ATOM 1765 N N . GLN A 1 220 ? 14.261 7.707 10.731 1.00 56.59 220 GLN A N 1
ATOM 1766 C CA . GLN A 1 220 ? 12.846 7.489 10.434 1.00 56.59 220 GLN A CA 1
ATOM 1767 C C . GLN A 1 220 ? 12.088 7.394 11.763 1.00 56.59 220 GLN A C 1
ATOM 1769 O O . GLN A 1 220 ? 12.241 6.406 12.482 1.00 56.59 220 GLN A O 1
ATOM 1774 N N . ASP A 1 221 ? 11.335 8.433 12.134 1.00 51.03 221 ASP A N 1
ATOM 1775 C CA . ASP A 1 221 ? 10.325 8.263 13.182 1.00 51.03 221 ASP A CA 1
ATOM 1776 C C . ASP A 1 221 ? 9.258 7.352 12.569 1.00 51.03 221 ASP A C 1
ATOM 1778 O O . ASP A 1 221 ? 8.667 7.692 11.545 1.00 51.03 221 ASP A O 1
ATOM 1782 N N . ASP A 1 222 ? 9.149 6.135 13.106 1.00 54.31 222 ASP A N 1
ATOM 1783 C CA . ASP A 1 222 ? 8.436 5.006 12.513 1.00 54.31 222 ASP A CA 1
ATOM 1784 C C . ASP A 1 222 ? 6.984 5.401 12.149 1.00 54.31 222 ASP A C 1
ATOM 1786 O O . ASP A 1 222 ? 6.071 5.276 12.971 1.00 54.31 222 ASP A O 1
ATOM 1790 N N . ASP A 1 223 ? 6.729 5.763 10.881 1.00 55.28 223 ASP A N 1
ATOM 1791 C CA . ASP A 1 223 ? 5.370 5.753 10.305 1.00 55.28 223 ASP A CA 1
ATOM 1792 C C . ASP A 1 223 ? 4.743 4.344 10.441 1.00 55.28 223 ASP A C 1
ATOM 1794 O O . ASP A 1 223 ? 3.529 4.163 10.312 1.00 55.28 223 ASP A O 1
ATOM 1798 N N . VAL A 1 224 ? 5.584 3.335 10.716 1.00 61.28 224 VAL A N 1
ATOM 1799 C CA . VAL A 1 224 ? 5.217 1.956 11.018 1.00 61.28 224 VAL A CA 1
ATOM 1800 C C . VAL A 1 224 ? 5.519 1.609 12.470 1.00 61.28 224 VAL A C 1
ATOM 1802 O O . VAL A 1 224 ? 6.568 1.072 12.828 1.00 61.28 224 VAL A O 1
ATOM 1805 N N . LYS A 1 225 ? 4.541 1.830 13.343 1.00 68.81 225 LYS A N 1
ATOM 1806 C CA . LYS A 1 225 ? 4.680 1.471 14.754 1.00 68.81 225 LYS A CA 1
ATOM 1807 C C . LYS A 1 225 ? 4.681 -0.047 14.925 1.00 68.81 225 LYS A C 1
ATOM 1809 O O . LYS A 1 225 ? 3.660 -0.714 14.737 1.00 68.81 225 LYS A O 1
ATOM 1814 N N . THR A 1 226 ? 5.810 -0.586 15.378 1.00 69.56 226 THR A N 1
ATOM 1815 C CA . THR A 1 226 ? 5.951 -2.010 15.709 1.00 69.56 226 THR A CA 1
ATOM 1816 C C . THR A 1 226 ? 5.647 -2.277 17.190 1.00 69.56 226 THR A C 1
ATOM 1818 O O . THR A 1 226 ? 6.142 -1.599 18.090 1.00 69.56 226 THR A O 1
ATOM 1821 N N . ILE A 1 227 ? 4.822 -3.288 17.468 1.00 74.19 227 ILE A N 1
ATOM 1822 C CA . ILE A 1 227 ? 4.449 -3.751 18.808 1.00 74.19 227 ILE A CA 1
ATOM 1823 C C . ILE A 1 227 ? 4.829 -5.226 18.941 1.00 74.19 227 ILE A C 1
ATOM 1825 O O . ILE A 1 227 ? 4.267 -6.092 18.269 1.00 74.19 227 ILE A O 1
ATOM 1829 N N . HIS A 1 228 ? 5.736 -5.524 19.869 1.00 74.44 228 HIS A N 1
ATOM 1830 C CA . HIS A 1 228 ? 6.089 -6.894 20.234 1.00 74.44 228 HIS A CA 1
ATOM 1831 C C . HIS A 1 228 ? 5.151 -7.413 21.324 1.00 74.44 228 HIS A C 1
ATOM 1833 O O . HIS A 1 228 ? 4.957 -6.768 22.356 1.00 74.44 228 HIS A O 1
ATOM 1839 N N . ARG A 1 229 ? 4.561 -8.591 21.106 1.00 73.00 229 ARG A N 1
ATOM 1840 C CA . ARG A 1 229 ? 3.692 -9.252 22.083 1.00 73.00 229 ARG A CA 1
ATOM 1841 C C . ARG A 1 229 ? 4.492 -10.278 22.897 1.00 73.00 229 ARG A C 1
ATOM 1843 O O . ARG A 1 229 ? 5.327 -10.975 22.324 1.00 73.00 229 ARG A O 1
ATOM 1850 N N . PRO A 1 230 ? 4.190 -10.462 24.198 1.00 73.75 230 PRO A N 1
ATOM 1851 C CA . PRO A 1 230 ? 4.819 -11.499 25.027 1.00 73.75 230 PRO A CA 1
ATOM 1852 C C . PRO A 1 230 ? 4.682 -12.918 24.456 1.00 73.75 230 PRO A C 1
ATOM 1854 O O . PRO A 1 230 ? 5.527 -13.770 24.703 1.00 73.75 230 PRO A O 1
ATOM 1857 N N . SER A 1 231 ? 3.640 -13.163 23.656 1.00 73.94 231 SER A N 1
ATOM 1858 C CA . SER A 1 231 ? 3.404 -14.426 22.950 1.00 73.94 231 SER A CA 1
ATOM 1859 C C . SER A 1 231 ? 4.361 -14.687 21.778 1.00 73.94 231 SER A C 1
ATOM 1861 O O . SER A 1 231 ? 4.245 -15.723 21.129 1.00 73.94 231 SER A O 1
ATOM 1863 N N . GLY A 1 232 ? 5.276 -13.762 21.468 1.00 76.00 232 GLY A N 1
ATOM 1864 C CA . GLY A 1 232 ? 6.192 -13.842 20.326 1.00 76.00 232 GLY A CA 1
ATOM 1865 C C . GLY A 1 232 ? 5.608 -13.317 19.011 1.00 76.00 232 GLY A C 1
ATOM 1866 O O . GLY A 1 232 ? 6.302 -13.315 17.999 1.00 76.00 232 GLY A O 1
ATOM 1867 N N . GLY A 1 233 ? 4.351 -12.862 19.009 1.00 82.56 233 GLY A N 1
ATOM 1868 C CA . GLY A 1 233 ? 3.756 -12.178 17.860 1.00 82.56 233 GLY A CA 1
ATOM 1869 C C . GLY A 1 233 ? 4.282 -10.750 17.696 1.00 82.56 233 GLY A C 1
ATOM 1870 O O . GLY A 1 233 ? 4.615 -10.084 18.679 1.00 82.56 233 GLY A O 1
ATOM 1871 N N . VAL A 1 234 ? 4.311 -10.264 16.458 1.00 80.88 234 VAL A N 1
ATOM 1872 C CA . VAL A 1 234 ? 4.692 -8.883 16.128 1.00 80.88 234 VAL A CA 1
ATOM 1873 C C . VAL A 1 234 ? 3.536 -8.224 15.392 1.00 80.88 234 VAL A C 1
ATOM 1875 O O . VAL A 1 234 ? 3.001 -8.797 14.450 1.00 80.88 234 VAL A O 1
ATOM 1878 N N . VAL A 1 235 ? 3.127 -7.035 15.823 1.00 82.06 235 VAL A N 1
ATOM 1879 C CA . VAL A 1 235 ? 2.101 -6.231 15.148 1.00 82.06 235 VAL A CA 1
ATOM 1880 C C . VAL A 1 235 ? 2.770 -4.995 14.573 1.00 82.06 235 VAL A C 1
ATOM 1882 O O . VAL A 1 235 ? 3.472 -4.303 15.302 1.00 82.06 235 VAL A O 1
ATOM 1885 N N . ARG A 1 236 ? 2.550 -4.711 13.294 1.00 78.69 236 ARG A N 1
ATOM 1886 C CA . ARG A 1 236 ? 3.002 -3.489 12.632 1.00 78.69 236 ARG A CA 1
ATOM 1887 C C . ARG A 1 236 ? 1.787 -2.685 12.207 1.00 78.69 236 ARG A C 1
ATOM 1889 O O . ARG A 1 236 ? 0.916 -3.207 11.513 1.00 78.69 236 ARG A O 1
ATOM 1896 N N . LEU A 1 237 ? 1.715 -1.452 12.689 1.00 72.69 237 LEU A N 1
ATOM 1897 C CA . LEU A 1 237 ? 0.639 -0.514 12.396 1.00 72.69 237 LEU A CA 1
ATOM 1898 C C . LEU A 1 237 ? 1.107 0.413 11.280 1.00 72.69 237 LEU A C 1
ATOM 1900 O O . LEU A 1 237 ? 2.095 1.110 11.473 1.00 72.69 237 LEU A O 1
ATOM 1904 N N . TYR A 1 238 ? 0.405 0.409 10.154 1.00 69.31 238 TYR A N 1
ATOM 1905 C CA . TYR A 1 238 ? 0.604 1.321 9.030 1.00 69.31 238 TYR A CA 1
ATOM 1906 C C . TYR A 1 238 ? -0.606 2.267 8.977 1.00 69.31 238 TYR A C 1
ATOM 1908 O O . TYR A 1 238 ? -1.691 1.828 9.343 1.00 69.31 238 TYR A O 1
ATOM 1916 N N . PRO A 1 239 ? -0.486 3.516 8.491 1.00 64.62 239 PRO A N 1
ATOM 1917 C CA . PRO A 1 239 ? -1.611 4.437 8.316 1.00 64.62 239 PRO A CA 1
ATOM 1918 C C . PRO A 1 239 ? -2.934 3.827 7.821 1.00 64.62 239 PRO A C 1
ATOM 1920 O O . PRO A 1 239 ? -3.978 4.117 8.393 1.00 64.62 239 PRO A O 1
ATOM 1923 N N . ALA A 1 240 ? -2.902 2.951 6.809 1.00 63.09 240 ALA A N 1
ATOM 1924 C CA . ALA A 1 240 ? -4.120 2.368 6.236 1.00 63.09 240 ALA A CA 1
ATOM 1925 C C . ALA A 1 240 ? -4.441 0.947 6.735 1.00 63.09 240 ALA A C 1
ATOM 1927 O O . ALA A 1 240 ? -5.607 0.556 6.760 1.00 63.09 240 ALA A O 1
ATOM 1928 N N . PHE A 1 241 ? -3.438 0.166 7.152 1.00 70.56 241 PHE A N 1
ATOM 1929 C CA . PHE A 1 241 ? -3.605 -1.259 7.459 1.00 70.56 241 PHE A CA 1
ATOM 1930 C C . PHE A 1 241 ? -2.723 -1.740 8.617 1.00 70.56 241 PHE A C 1
ATOM 1932 O O . PHE A 1 241 ? -1.751 -1.108 9.019 1.00 70.56 241 PHE A O 1
ATOM 1939 N N . VAL A 1 242 ? -3.035 -2.910 9.160 1.00 80.38 242 VAL A N 1
ATOM 1940 C CA . VAL A 1 242 ? -2.254 -3.557 10.218 1.00 80.38 242 VAL A CA 1
ATOM 1941 C C . VAL A 1 242 ? -1.747 -4.894 9.716 1.00 80.38 242 VAL A C 1
ATOM 1943 O O . VAL A 1 242 ? -2.528 -5.691 9.205 1.00 80.38 242 VAL A O 1
ATOM 1946 N N . THR A 1 243 ? -0.465 -5.202 9.918 1.00 84.81 243 THR A N 1
ATOM 1947 C CA . THR A 1 243 ? 0.025 -6.579 9.758 1.00 84.81 243 THR A CA 1
ATOM 1948 C C . THR A 1 243 ? 0.344 -7.215 11.096 1.00 84.81 243 THR A C 1
ATOM 1950 O O . THR A 1 243 ? 0.903 -6.596 12.002 1.00 84.81 243 THR A O 1
ATOM 1953 N N . LYS A 1 244 ? -0.027 -8.486 11.234 1.00 87.38 244 LYS A N 1
ATOM 1954 C CA . LYS A 1 244 ? 0.270 -9.310 12.405 1.00 87.38 244 LYS A CA 1
ATOM 1955 C C . LYS A 1 244 ? 1.090 -10.515 11.957 1.00 87.38 244 LYS A C 1
ATOM 1957 O O . LYS A 1 244 ? 0.640 -11.306 11.131 1.00 87.38 244 LYS A O 1
ATOM 1962 N N . TYR A 1 245 ? 2.286 -10.637 12.516 1.00 88.19 245 TYR A N 1
ATOM 1963 C CA . TYR A 1 245 ? 3.201 -11.758 12.352 1.00 88.19 245 TYR A CA 1
ATOM 1964 C C . TYR A 1 245 ? 3.010 -12.710 13.520 1.00 88.19 245 TYR A C 1
ATOM 1966 O O . TYR A 1 245 ? 3.076 -12.308 14.688 1.00 88.19 245 TYR A O 1
ATOM 1974 N N . TYR A 1 246 ? 2.806 -13.980 13.202 1.00 88.25 246 TYR A N 1
ATOM 1975 C CA . TYR A 1 246 ? 2.546 -15.011 14.188 1.00 88.25 246 TYR A CA 1
ATOM 1976 C C . TYR A 1 246 ? 3.707 -16.004 14.256 1.00 88.25 246 TYR A C 1
ATOM 1978 O O . TYR A 1 246 ? 4.207 -16.447 13.223 1.00 88.25 246 TYR A O 1
ATOM 1986 N N . PRO A 1 247 ? 4.109 -16.436 15.463 1.00 86.31 247 PRO A N 1
ATOM 1987 C CA . PRO A 1 247 ? 5.151 -17.449 15.605 1.00 86.31 247 PRO A CA 1
ATOM 1988 C C . PRO A 1 247 ? 4.706 -18.819 15.067 1.00 86.31 247 PRO A C 1
ATOM 1990 O O . PRO A 1 247 ? 5.542 -19.639 14.697 1.00 86.31 247 PRO A O 1
ATOM 1993 N N . VAL A 1 248 ? 3.392 -19.075 15.012 1.00 87.69 248 VAL A N 1
ATOM 1994 C CA . VAL A 1 248 ? 2.807 -20.352 14.584 1.00 87.69 248 VAL A CA 1
ATOM 1995 C C . VAL A 1 248 ? 1.682 -20.104 13.578 1.00 87.69 248 VAL A C 1
ATOM 1997 O O . VAL A 1 248 ? 0.698 -19.441 13.895 1.00 87.69 248 VAL A O 1
ATOM 2000 N N . GLY A 1 249 ? 1.786 -20.694 12.384 1.00 85.75 249 GLY A N 1
ATOM 2001 C CA . GLY A 1 249 ? 0.840 -20.480 11.278 1.00 85.75 249 GLY A CA 1
ATOM 2002 C C . GLY A 1 249 ? -0.560 -21.077 11.457 1.00 85.75 249 GLY A C 1
ATOM 2003 O O . GLY A 1 249 ? -1.477 -20.704 10.730 1.00 85.75 249 GLY A O 1
ATOM 2004 N N . ALA A 1 250 ? -0.770 -21.970 12.432 1.00 88.81 250 ALA A N 1
ATOM 2005 C CA . ALA A 1 250 ? -2.077 -22.595 12.678 1.00 88.81 250 ALA A CA 1
ATOM 2006 C C . ALA A 1 25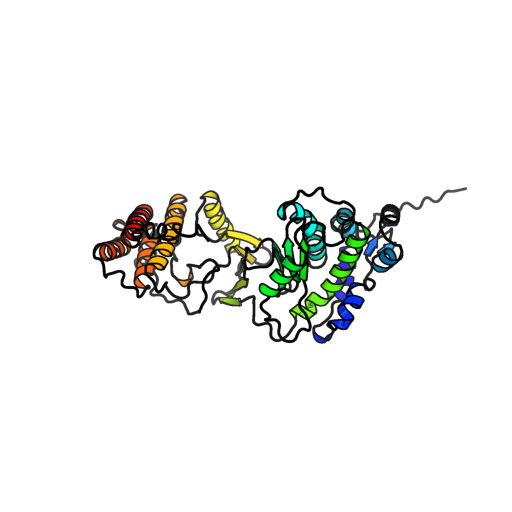0 ? -3.193 -21.565 12.952 1.00 88.81 250 ALA A C 1
ATOM 2008 O O . ALA A 1 250 ? -4.350 -21.797 12.603 1.00 88.81 250 ALA A O 1
ATOM 2009 N N . ILE A 1 251 ? -2.837 -20.407 13.517 1.00 89.19 251 ILE A N 1
ATOM 2010 C CA . ILE A 1 251 ? -3.773 -19.314 13.797 1.00 89.19 251 ILE A CA 1
ATOM 2011 C C . ILE A 1 251 ? -4.381 -18.704 12.529 1.00 89.19 251 ILE A C 1
ATOM 2013 O O . ILE A 1 251 ? -5.520 -18.249 12.566 1.00 89.19 251 ILE A O 1
ATOM 2017 N N . LEU A 1 252 ? -3.684 -18.759 11.389 1.00 92.31 252 LEU A N 1
ATOM 2018 C CA . LEU A 1 252 ? -4.184 -18.201 10.131 1.00 92.31 252 LEU A CA 1
ATOM 2019 C C . LEU A 1 252 ? -5.433 -18.938 9.629 1.00 92.31 252 LEU A C 1
ATOM 2021 O O . LEU A 1 252 ? -6.336 -18.311 9.083 1.00 92.31 252 LEU A O 1
ATOM 2025 N N . TYR A 1 253 ? -5.542 -20.248 9.881 1.00 92.19 253 TYR A N 1
ATOM 2026 C CA . TYR A 1 253 ? -6.763 -21.007 9.580 1.00 92.19 253 TYR A CA 1
ATOM 2027 C C . TYR A 1 253 ? -7.939 -20.576 10.454 1.00 92.19 253 TYR A C 1
ATOM 2029 O O . TYR A 1 253 ? -9.083 -20.580 10.005 1.00 92.19 253 TYR A O 1
ATOM 2037 N N . HIS A 1 254 ? -7.670 -20.214 11.710 1.00 90.50 254 HIS A N 1
ATOM 2038 C CA . HIS A 1 254 ? -8.702 -19.692 12.593 1.00 90.50 254 HIS A CA 1
ATOM 2039 C C . HIS A 1 254 ? -9.157 -18.301 12.139 1.00 90.50 254 HIS A C 1
ATOM 2041 O O . HIS A 1 254 ? -10.357 -18.089 12.002 1.00 90.50 254 HIS A O 1
ATOM 2047 N N . LEU A 1 255 ? -8.217 -17.409 11.804 1.00 92.69 255 LEU A N 1
ATOM 2048 C CA . LEU A 1 255 ? -8.519 -16.084 11.253 1.00 92.69 255 LEU A CA 1
ATOM 2049 C C . LEU A 1 255 ? -9.360 -16.180 9.978 1.00 92.69 255 LEU A C 1
ATOM 2051 O O . LEU A 1 255 ? -10.392 -15.528 9.893 1.00 92.69 255 LEU A O 1
ATOM 2055 N N . ALA A 1 256 ? -8.988 -17.051 9.035 1.00 92.50 256 ALA A N 1
ATOM 2056 C CA . ALA A 1 256 ? -9.763 -17.263 7.813 1.00 92.50 256 ALA A CA 1
ATOM 2057 C C . ALA A 1 256 ? -11.223 -17.658 8.102 1.00 92.50 256 ALA A C 1
ATOM 2059 O O . ALA A 1 256 ? -12.137 -17.185 7.436 1.00 92.50 256 ALA A O 1
ATOM 2060 N N . ARG A 1 257 ? -11.454 -18.501 9.118 1.00 92.75 257 ARG A N 1
ATOM 2061 C CA . ARG A 1 257 ? -12.806 -18.918 9.520 1.00 92.75 257 ARG A CA 1
ATOM 2062 C C . ARG A 1 257 ? -13.595 -17.795 10.186 1.00 92.75 257 ARG A C 1
ATOM 2064 O O . ARG A 1 257 ? -14.773 -17.649 9.885 1.00 92.75 257 ARG A O 1
ATOM 2071 N N . VAL A 1 258 ? -12.963 -17.045 11.090 1.00 90.75 258 VAL A N 1
ATOM 2072 C CA . VAL A 1 258 ? -13.603 -15.925 11.794 1.00 90.75 258 VAL A CA 1
ATOM 2073 C C . VAL A 1 258 ? -13.990 -14.847 10.789 1.00 90.75 258 VAL A C 1
ATOM 2075 O O . VAL A 1 258 ? -15.167 -14.540 10.653 1.00 90.75 258 VAL A O 1
ATOM 2078 N N . TYR A 1 259 ? -13.027 -14.336 10.020 1.00 92.56 259 TYR A N 1
ATOM 2079 C CA . TYR A 1 259 ? -13.271 -13.249 9.073 1.00 92.56 259 TYR A CA 1
ATOM 2080 C C . TYR A 1 259 ? -14.140 -13.671 7.885 1.00 92.56 259 TYR A C 1
ATOM 2082 O O . TYR A 1 259 ? -14.889 -12.848 7.370 1.00 92.56 259 TYR A O 1
ATOM 2090 N N . GLY A 1 260 ? -14.113 -14.951 7.494 1.00 90.81 260 GLY A N 1
ATOM 2091 C CA . GLY A 1 260 ? -15.085 -15.499 6.546 1.00 90.81 260 GLY A CA 1
ATOM 2092 C C . GLY A 1 260 ? -16.519 -15.390 7.069 1.00 90.81 260 GLY A C 1
ATOM 2093 O O . GLY A 1 260 ? -17.391 -14.917 6.352 1.00 90.81 260 GLY A O 1
ATOM 2094 N N . ALA A 1 261 ? -16.751 -15.732 8.340 1.00 91.00 261 ALA A N 1
ATOM 2095 C CA . ALA A 1 261 ? -18.070 -15.596 8.955 1.00 91.00 261 ALA A CA 1
ATOM 2096 C C . ALA A 1 261 ? -18.495 -14.131 9.154 1.00 91.00 261 ALA A C 1
ATOM 2098 O O . ALA A 1 261 ? -19.674 -13.826 8.997 1.00 91.00 261 ALA A O 1
ATOM 2099 N N . LEU A 1 262 ? -17.557 -13.225 9.468 1.00 90.31 262 LEU A N 1
ATOM 2100 C CA . LEU A 1 262 ? -17.840 -11.784 9.540 1.00 90.31 262 LEU A CA 1
ATOM 2101 C C . LEU A 1 262 ? -18.302 -11.239 8.183 1.00 90.31 262 LEU A C 1
ATOM 2103 O O . LEU A 1 262 ? -19.283 -10.503 8.121 1.00 90.31 262 LEU A O 1
ATOM 2107 N N . LEU A 1 263 ? -17.617 -11.637 7.107 1.00 87.94 263 LEU A N 1
ATOM 2108 C CA . LEU A 1 263 ? -17.937 -11.219 5.745 1.00 87.94 263 LEU A CA 1
ATOM 2109 C C . LEU A 1 263 ? -19.272 -11.804 5.264 1.00 87.94 263 LEU A C 1
ATOM 2111 O O . LEU A 1 263 ? -20.107 -11.076 4.740 1.00 87.94 263 LEU A O 1
ATOM 2115 N N . GLU A 1 264 ? -19.494 -13.108 5.455 1.00 89.12 264 GLU A N 1
ATOM 2116 C CA . GLU A 1 264 ? -20.759 -13.771 5.097 1.00 89.12 264 GLU A CA 1
ATOM 2117 C C . GLU A 1 264 ? -21.949 -13.227 5.902 1.00 89.12 264 GLU A C 1
ATOM 2119 O O . GLU A 1 264 ? -23.075 -13.194 5.405 1.00 89.12 264 GLU A O 1
ATOM 2124 N N . GLY A 1 265 ? -21.692 -12.808 7.143 1.00 86.88 265 GLY A N 1
ATOM 2125 C CA . GLY A 1 265 ? -22.672 -12.230 8.054 1.00 86.88 265 GLY A CA 1
ATOM 2126 C C . GLY A 1 265 ? -22.964 -10.749 7.856 1.00 86.88 265 GLY A C 1
ATOM 2127 O O . GLY A 1 265 ? -23.839 -10.244 8.557 1.00 86.88 265 GLY A O 1
ATOM 2128 N N . ASP A 1 266 ? -22.237 -10.071 6.961 1.00 85.31 266 ASP A N 1
ATOM 2129 C CA . ASP A 1 266 ? -22.277 -8.613 6.784 1.00 85.31 266 ASP A CA 1
ATOM 2130 C C . ASP A 1 266 ? -22.163 -7.869 8.130 1.00 85.31 266 ASP A C 1
ATOM 2132 O O . ASP A 1 266 ? -22.969 -7.002 8.475 1.00 85.31 266 ASP A O 1
ATOM 2136 N N . VAL A 1 267 ? -21.200 -8.289 8.962 1.00 87.38 267 VAL A N 1
ATOM 2137 C CA . VAL A 1 267 ? -21.003 -7.712 10.298 1.00 87.38 267 VAL A CA 1
ATOM 2138 C C . VAL A 1 267 ? -20.422 -6.298 10.147 1.00 87.38 267 VAL A C 1
ATOM 2140 O O . VAL A 1 267 ? -19.327 -6.163 9.603 1.00 87.38 267 VAL A O 1
ATOM 2143 N N . PRO A 1 268 ? -21.110 -5.239 10.619 1.00 86.94 268 PRO A N 1
ATOM 2144 C CA . PRO A 1 268 ? -20.627 -3.867 10.495 1.00 86.94 268 PRO A CA 1
ATOM 2145 C C . PRO A 1 268 ? -19.593 -3.535 11.580 1.00 86.94 268 PRO A C 1
ATOM 2147 O O . PRO A 1 268 ? -19.499 -4.230 12.590 1.00 86.94 268 PRO A O 1
ATOM 2150 N N . ASN A 1 269 ? -18.882 -2.415 11.412 1.00 86.62 269 ASN A N 1
ATOM 2151 C CA . ASN A 1 269 ? -17.990 -1.820 12.422 1.00 86.62 269 ASN A CA 1
ATOM 2152 C C . ASN A 1 269 ? -16.880 -2.763 12.929 1.00 86.62 269 ASN A C 1
ATOM 2154 O O . ASN A 1 269 ? -16.491 -2.714 14.096 1.00 86.62 269 ASN A O 1
ATOM 2158 N N . VAL A 1 270 ? -16.370 -3.623 12.049 1.00 86.81 270 VAL A N 1
ATOM 2159 C CA . VAL A 1 270 ? -15.233 -4.518 12.302 1.00 86.81 270 VAL A CA 1
ATOM 2160 C C . VAL A 1 270 ? -14.098 -4.206 11.333 1.00 86.81 270 VAL A C 1
ATOM 2162 O O . VAL A 1 270 ? -14.315 -3.581 10.296 1.00 86.81 270 VAL A O 1
ATOM 2165 N N . ASP A 1 271 ? -12.887 -4.649 11.662 1.00 85.69 271 ASP A N 1
ATOM 2166 C CA . ASP A 1 271 ? -11.819 -4.714 10.672 1.00 85.69 271 ASP A CA 1
ATOM 2167 C C . ASP A 1 271 ? -12.056 -5.881 9.692 1.00 85.69 271 ASP A C 1
ATOM 2169 O O . ASP A 1 271 ? -12.899 -6.762 9.886 1.00 85.69 271 ASP A O 1
ATOM 2173 N N . HIS A 1 272 ? -11.299 -5.889 8.604 1.00 84.00 272 HIS A N 1
ATOM 2174 C CA . HIS A 1 272 ? -11.385 -6.857 7.526 1.00 84.00 272 HIS A CA 1
ATOM 2175 C C . HIS A 1 272 ? -10.023 -7.485 7.289 1.00 84.00 272 HIS A C 1
ATOM 2177 O O . HIS A 1 272 ? -9.017 -6.794 7.178 1.00 84.00 272 HIS A O 1
ATOM 2183 N N . LEU A 1 273 ? -9.991 -8.808 7.161 1.00 88.44 273 LEU A N 1
ATOM 2184 C CA . LEU A 1 273 ? -8.797 -9.548 6.776 1.00 88.44 273 LEU A CA 1
ATOM 2185 C C . LEU A 1 273 ? -8.609 -9.464 5.255 1.00 88.44 273 LEU A C 1
ATOM 2187 O O . LEU A 1 273 ? -9.351 -10.098 4.506 1.00 88.44 273 LEU A O 1
ATOM 2191 N N . THR A 1 274 ? -7.600 -8.722 4.802 1.00 84.44 274 THR A N 1
ATOM 2192 C CA . THR A 1 274 ? -7.348 -8.481 3.370 1.00 84.44 274 THR A CA 1
ATOM 2193 C C . THR A 1 274 ? -6.357 -9.468 2.764 1.00 84.44 274 THR A C 1
ATOM 2195 O O . THR A 1 274 ? -6.448 -9.805 1.583 1.00 84.44 274 THR A O 1
ATOM 2198 N N . LYS A 1 275 ? -5.414 -9.986 3.563 1.00 87.81 275 LYS A N 1
ATOM 2199 C CA . LYS A 1 275 ? -4.384 -10.918 3.080 1.00 87.81 275 LYS A CA 1
ATOM 2200 C C . LYS A 1 275 ? -3.949 -11.917 4.147 1.00 87.81 275 LYS A C 1
ATOM 2202 O O . LYS A 1 275 ? -3.789 -11.574 5.316 1.00 87.81 275 LYS A O 1
ATOM 2207 N N . LEU A 1 276 ? -3.676 -13.147 3.708 1.00 88.12 276 LEU A N 1
ATOM 2208 C CA . LEU A 1 276 ? -3.023 -14.197 4.492 1.00 88.12 276 LEU A CA 1
ATOM 2209 C C . LEU A 1 276 ? -1.782 -14.714 3.758 1.00 88.12 276 LEU A C 1
ATOM 2211 O O . LEU A 1 276 ? -1.871 -15.145 2.609 1.00 88.12 276 LEU A O 1
ATOM 2215 N N . ASP A 1 277 ? -0.640 -14.732 4.444 1.00 83.44 277 ASP A N 1
ATOM 2216 C CA . ASP A 1 277 ? 0.596 -15.363 3.981 1.00 83.44 277 ASP A CA 1
ATOM 2217 C C . ASP A 1 277 ? 0.984 -16.506 4.929 1.00 83.44 277 ASP A C 1
ATOM 2219 O O . ASP A 1 277 ? 1.562 -16.306 5.999 1.00 83.44 277 ASP A O 1
ATOM 2223 N N . PHE A 1 278 ? 0.677 -17.737 4.517 1.00 85.69 278 PHE A N 1
ATOM 2224 C CA . PHE A 1 278 ? 0.982 -18.951 5.282 1.00 85.69 278 PHE A CA 1
ATOM 2225 C C . PHE A 1 278 ? 2.469 -19.308 5.319 1.00 85.69 278 PHE A C 1
ATOM 2227 O O . PHE A 1 278 ? 2.880 -20.108 6.155 1.00 85.69 278 PHE A O 1
ATOM 2234 N N . LYS A 1 279 ? 3.282 -18.756 4.416 1.00 80.06 279 LYS A N 1
ATOM 2235 C CA . LYS A 1 279 ? 4.722 -19.015 4.385 1.00 80.06 279 LYS A CA 1
ATOM 2236 C C . LYS A 1 279 ? 5.444 -18.143 5.406 1.00 80.06 279 LYS A C 1
ATOM 2238 O O . LYS A 1 279 ? 6.381 -18.609 6.049 1.00 80.06 279 LYS A O 1
ATOM 2243 N N . LEU A 1 280 ? 5.008 -16.894 5.537 1.00 81.19 280 LEU A N 1
ATOM 2244 C CA . LEU A 1 280 ? 5.559 -15.924 6.480 1.00 81.19 280 LEU A CA 1
ATOM 2245 C C . LEU A 1 280 ? 4.810 -15.894 7.821 1.00 81.19 280 LEU A C 1
ATOM 2247 O O . LEU A 1 280 ? 5.262 -15.231 8.749 1.00 81.19 280 LEU A O 1
ATOM 2251 N N . ASN A 1 281 ? 3.696 -16.625 7.937 1.00 86.50 281 ASN A N 1
ATOM 2252 C CA . ASN A 1 281 ? 2.769 -16.578 9.070 1.00 86.50 281 ASN A CA 1
ATOM 2253 C C . ASN A 1 281 ? 2.237 -15.157 9.337 1.00 86.50 281 ASN A C 1
ATOM 2255 O O . ASN A 1 281 ? 2.237 -14.692 10.478 1.00 86.50 281 ASN A O 1
ATOM 2259 N N . VAL A 1 282 ? 1.793 -14.469 8.282 1.00 88.56 282 VAL A N 1
ATOM 2260 C CA . VAL A 1 282 ? 1.339 -13.069 8.340 1.00 88.56 282 VAL A CA 1
ATOM 2261 C C . VAL A 1 282 ? -0.134 -12.954 7.975 1.00 88.56 282 VAL A C 1
ATOM 2263 O O . VAL A 1 282 ? -0.611 -13.631 7.065 1.00 88.56 282 VAL A O 1
ATOM 2266 N N . ALA A 1 283 ? -0.840 -12.065 8.669 1.00 90.00 283 ALA A N 1
ATOM 2267 C CA . ALA A 1 283 ? -2.171 -11.599 8.299 1.00 90.00 283 ALA A CA 1
ATOM 2268 C C . ALA A 1 283 ? -2.191 -10.068 8.189 1.00 90.00 283 ALA A C 1
ATOM 2270 O O . ALA A 1 283 ? -1.597 -9.395 9.036 1.00 90.00 283 ALA A O 1
ATOM 2271 N N . THR A 1 284 ? -2.879 -9.540 7.176 1.00 86.25 284 THR A N 1
ATOM 2272 C CA . THR A 1 284 ? -3.082 -8.099 6.947 1.00 86.25 284 THR A CA 1
ATOM 2273 C C . THR A 1 284 ? -4.547 -7.736 7.164 1.00 86.25 284 THR A C 1
ATOM 2275 O O . THR A 1 284 ? -5.421 -8.458 6.683 1.00 86.25 284 THR A O 1
ATOM 2278 N N . PHE A 1 285 ? -4.801 -6.633 7.870 1.00 86.94 285 PHE A N 1
ATOM 2279 C CA . PHE A 1 285 ? -6.133 -6.162 8.246 1.00 86.94 285 PHE A CA 1
ATOM 2280 C C . PHE A 1 285 ? -6.344 -4.690 7.892 1.00 86.94 285 PHE A C 1
ATOM 2282 O O . PHE A 1 285 ? -5.414 -3.899 8.041 1.00 86.94 285 PHE A O 1
ATOM 2289 N N . GLU A 1 286 ? -7.562 -4.319 7.508 1.00 77.38 286 GLU A N 1
ATOM 2290 C CA . GLU A 1 286 ? -7.979 -2.943 7.202 1.00 77.38 286 GLU A CA 1
ATOM 2291 C C . GLU A 1 2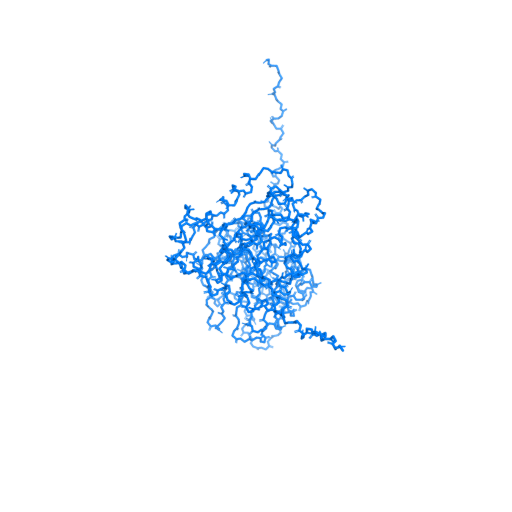86 ? -9.370 -2.638 7.783 1.00 77.38 286 GLU A C 1
ATOM 2293 O O . GLU A 1 286 ? -10.201 -3.540 7.822 1.00 77.38 286 GLU A O 1
ATOM 2298 N N . PRO A 1 287 ? -9.671 -1.394 8.193 1.00 69.12 287 PRO A N 1
ATOM 2299 C CA . PRO A 1 287 ? -8.757 -0.253 8.266 1.00 69.12 287 PRO A CA 1
ATOM 2300 C C . PRO A 1 287 ? -7.828 -0.329 9.492 1.00 69.12 287 PRO A C 1
ATOM 2302 O O . PRO A 1 287 ? -8.150 -0.959 10.502 1.00 69.12 287 PRO A O 1
ATOM 2305 N N . CYS A 1 288 ? -6.677 0.350 9.444 1.00 67.38 288 CYS A N 1
ATOM 2306 C CA . CYS A 1 288 ? -5.888 0.615 10.649 1.00 67.38 288 CYS A CA 1
ATOM 2307 C C . CYS A 1 288 ? -6.541 1.731 11.468 1.00 67.38 288 CYS A C 1
ATOM 2309 O O . CYS A 1 288 ? -6.269 2.910 11.267 1.00 67.38 288 CYS A O 1
ATOM 2311 N N . GLY A 1 289 ? -7.406 1.361 12.410 1.00 62.31 289 GLY A N 1
ATOM 2312 C CA . GLY A 1 289 ? -7.947 2.331 13.357 1.00 62.31 289 GLY A CA 1
ATOM 2313 C C . GLY A 1 289 ? -6.911 2.778 14.398 1.00 62.31 289 GLY A C 1
ATOM 2314 O O . GLY A 1 289 ? -6.012 2.024 14.786 1.00 62.31 289 GLY A O 1
ATOM 2315 N N . GLU A 1 290 ? -7.066 3.997 14.911 1.00 63.66 290 GLU A N 1
ATOM 2316 C CA . GLU A 1 290 ? -6.369 4.426 16.118 1.00 63.66 290 GLU A CA 1
ATOM 2317 C C . GLU A 1 290 ? -6.928 3.656 17.315 1.00 63.66 290 GLU A C 1
ATOM 2319 O O . GLU A 1 290 ? -8.110 3.757 17.642 1.00 63.66 290 GLU A O 1
ATOM 2324 N N . ILE A 1 291 ? -6.082 2.877 17.990 1.00 59.66 291 ILE A N 1
ATOM 2325 C CA . ILE A 1 291 ? -6.481 2.168 19.210 1.00 59.66 291 ILE A CA 1
ATOM 2326 C C . ILE A 1 291 ? -6.942 3.207 20.238 1.00 59.66 291 ILE A C 1
ATOM 2328 O O . ILE A 1 291 ? -6.136 4.046 20.653 1.00 59.66 291 ILE A O 1
ATOM 2332 N N . ALA A 1 292 ? -8.203 3.125 20.678 1.00 56.44 292 ALA A N 1
ATOM 2333 C CA . ALA A 1 292 ? -8.729 3.958 21.751 1.00 56.44 292 ALA A CA 1
ATOM 2334 C C . ALA A 1 292 ? -8.099 3.512 23.077 1.00 56.44 292 ALA A C 1
ATOM 2336 O O . ALA A 1 292 ? -8.668 2.767 23.867 1.00 56.44 292 ALA A O 1
ATOM 2337 N N . ALA A 1 293 ? -6.869 3.948 23.325 1.00 56.03 293 ALA A N 1
ATOM 2338 C CA . ALA A 1 293 ? -6.161 3.649 24.563 1.00 56.03 293 ALA A CA 1
ATOM 2339 C C . ALA A 1 293 ? -6.748 4.405 25.771 1.00 56.03 293 ALA A C 1
ATOM 2341 O O . ALA A 1 293 ? -6.386 4.114 26.908 1.00 56.03 293 ALA A O 1
ATOM 2342 N N . SER A 1 294 ? -7.689 5.327 25.538 1.00 61.19 294 SER A N 1
ATOM 2343 C CA . SER A 1 294 ? -8.532 5.900 26.582 1.00 61.19 294 SER A CA 1
ATOM 2344 C C . SER A 1 294 ? -10.003 5.982 26.141 1.00 61.19 294 SER A C 1
ATOM 2346 O O . SER A 1 294 ? -10.272 6.148 24.947 1.00 61.19 294 SER A O 1
ATOM 2348 N N . PRO A 1 295 ? -10.952 5.868 27.089 1.00 73.44 295 PRO A N 1
ATOM 2349 C CA . PRO A 1 295 ? -12.370 6.097 26.836 1.00 73.44 295 PRO A CA 1
ATOM 2350 C C . PRO A 1 295 ? -12.636 7.509 26.275 1.00 73.44 295 PRO A C 1
ATOM 2352 O O . PRO A 1 295 ? -11.864 8.437 26.549 1.00 73.44 295 PRO A O 1
ATOM 2355 N N . PRO A 1 296 ? -13.749 7.716 25.546 1.00 80.38 296 PRO A N 1
ATOM 2356 C CA . PRO A 1 296 ? -14.250 9.047 25.212 1.00 80.38 296 PRO A CA 1
ATOM 2357 C C . PRO A 1 296 ? -14.366 9.941 26.453 1.00 80.38 296 PRO A C 1
ATOM 2359 O O . PRO A 1 296 ? -14.558 9.447 27.563 1.00 80.38 296 PRO A O 1
ATOM 2362 N N . ARG A 1 297 ? -14.266 11.264 26.263 1.00 80.38 297 ARG A N 1
ATOM 2363 C CA . ARG A 1 297 ? -14.370 12.263 27.350 1.00 80.38 297 ARG A CA 1
ATOM 2364 C C . ARG A 1 297 ? -15.684 13.041 27.346 1.00 80.38 297 ARG A C 1
ATOM 2366 O O . ARG A 1 297 ? -15.908 13.878 28.216 1.00 80.38 297 ARG A O 1
ATOM 2373 N N . ASP A 1 298 ? -16.545 12.767 26.377 1.00 84.31 298 ASP A N 1
ATOM 2374 C CA . ASP A 1 298 ? -17.862 13.363 26.231 1.00 84.31 298 ASP A CA 1
ATOM 2375 C C . ASP A 1 298 ? -18.923 12.288 25.970 1.00 84.31 298 ASP A C 1
ATOM 2377 O O . ASP A 1 298 ? -18.670 11.228 25.389 1.00 84.31 298 ASP A O 1
ATOM 2381 N N . LEU A 1 299 ? -20.134 12.579 26.440 1.00 84.62 299 LEU A N 1
ATOM 2382 C CA . LEU A 1 299 ? -21.259 11.657 26.399 1.00 84.62 299 LEU A CA 1
ATOM 2383 C C . LEU A 1 299 ? -21.750 11.346 24.965 1.00 84.62 299 LEU A C 1
ATOM 2385 O O . LEU A 1 299 ? -22.018 10.175 24.696 1.00 84.62 299 LEU A O 1
ATOM 2389 N N . PRO A 1 300 ? -21.842 12.314 24.025 1.00 83.81 300 PRO A N 1
ATOM 2390 C CA . PRO A 1 300 ? -22.221 12.022 22.640 1.00 83.81 300 PRO A CA 1
ATOM 2391 C C . PRO A 1 300 ? -21.281 11.036 21.937 1.00 83.81 300 PRO A C 1
ATOM 2393 O O . PRO A 1 300 ? -21.755 10.099 21.292 1.00 83.81 300 PRO A O 1
ATOM 2396 N N . THR A 1 301 ? -19.964 11.196 22.094 1.00 83.38 301 THR A N 1
ATOM 2397 C CA . THR A 1 301 ? -18.977 10.277 21.505 1.00 83.38 301 THR A CA 1
ATOM 2398 C C . THR A 1 301 ? -19.081 8.884 22.121 1.00 83.38 301 THR A C 1
ATOM 2400 O O . THR A 1 301 ? -19.014 7.889 21.402 1.00 83.38 301 THR A O 1
ATOM 2403 N N . LEU A 1 302 ? -19.308 8.789 23.436 1.00 87.94 302 LEU A N 1
ATOM 2404 C CA . LEU A 1 302 ? -19.549 7.505 24.093 1.00 87.94 302 LEU A CA 1
ATOM 2405 C C . LEU A 1 302 ? -20.800 6.805 23.540 1.00 87.94 302 LEU A C 1
ATOM 2407 O O . LEU A 1 302 ? -20.740 5.613 23.246 1.00 87.94 302 LEU A O 1
ATOM 2411 N N . PHE A 1 303 ? -21.904 7.530 23.332 1.00 86.94 303 PHE A N 1
ATOM 2412 C CA . PHE A 1 303 ? -23.100 6.960 22.703 1.00 86.94 303 PHE A CA 1
ATOM 2413 C C . PHE A 1 303 ? -22.826 6.433 21.294 1.00 86.94 303 PHE A C 1
ATOM 2415 O O . PHE A 1 303 ? -23.258 5.327 20.973 1.00 86.94 303 PHE A O 1
ATOM 2422 N N . ALA A 1 304 ? -22.097 7.188 20.468 1.00 84.75 304 ALA A N 1
ATOM 2423 C CA . ALA A 1 304 ? -21.748 6.757 19.117 1.00 84.75 304 ALA A CA 1
ATOM 2424 C C . ALA A 1 304 ? -20.928 5.455 19.132 1.00 84.75 304 ALA A C 1
ATOM 2426 O O . ALA A 1 304 ? -21.303 4.489 18.474 1.00 84.75 304 ALA A O 1
ATOM 2427 N N . VAL A 1 305 ? -19.884 5.383 19.965 1.00 88.00 305 VAL A N 1
ATOM 2428 C CA . VAL A 1 305 ? -19.036 4.184 20.054 1.00 88.00 305 VAL A CA 1
ATOM 2429 C C . VAL A 1 305 ? -19.813 2.967 20.562 1.00 88.00 305 VAL A C 1
ATOM 2431 O O . VAL A 1 305 ? -19.709 1.884 19.989 1.00 88.00 305 VAL A O 1
ATOM 2434 N N . LEU A 1 306 ? -20.615 3.120 21.622 1.00 91.44 306 LEU A N 1
ATOM 2435 C CA . LEU A 1 306 ? -21.418 2.015 22.160 1.00 91.44 306 LEU A CA 1
ATOM 2436 C C . LEU A 1 306 ? -22.441 1.510 21.134 1.00 91.44 306 LEU A C 1
ATOM 2438 O O . LEU A 1 306 ? -22.689 0.306 21.057 1.00 91.44 306 LEU A O 1
ATOM 2442 N N . LYS A 1 307 ? -23.007 2.410 20.323 1.00 88.31 307 LYS A N 1
ATOM 2443 C CA . LYS A 1 307 ? -23.917 2.056 19.232 1.00 88.31 307 LYS A CA 1
ATOM 2444 C C . LYS A 1 307 ? -23.205 1.217 18.175 1.00 88.31 307 LYS A C 1
ATOM 2446 O O . LYS A 1 307 ? -23.741 0.177 17.796 1.00 88.31 307 LYS A O 1
ATOM 2451 N N . ASP A 1 308 ? -22.009 1.623 17.756 1.00 87.56 308 ASP A N 1
ATOM 2452 C CA . ASP A 1 308 ? -21.237 0.902 16.743 1.00 87.56 308 ASP A CA 1
ATOM 2453 C C . ASP A 1 308 ? -20.854 -0.507 17.220 1.00 87.56 308 ASP A C 1
ATOM 2455 O O . ASP A 1 308 ? -21.041 -1.482 16.484 1.00 87.56 308 ASP A O 1
ATOM 2459 N N . VAL A 1 309 ? -20.415 -0.634 18.481 1.00 91.50 309 VAL A N 1
ATOM 2460 C CA . VAL A 1 309 ? -20.117 -1.926 19.126 1.00 91.50 309 VAL A CA 1
ATOM 2461 C C . VAL A 1 309 ? -21.363 -2.812 19.187 1.00 91.50 309 VAL A C 1
ATOM 2463 O O . VAL A 1 309 ? -21.309 -3.989 18.831 1.00 91.50 309 VAL A O 1
ATOM 2466 N N . LEU A 1 310 ? -22.509 -2.269 19.609 1.00 93.56 310 LEU A N 1
ATOM 2467 C CA . LEU A 1 310 ? -23.753 -3.034 19.710 1.00 93.56 310 LEU A CA 1
ATOM 2468 C C . LEU A 1 310 ? -24.289 -3.468 18.337 1.00 93.56 310 LEU A C 1
ATOM 2470 O O . LEU A 1 310 ? -24.799 -4.579 18.214 1.00 93.56 310 LEU A O 1
ATOM 2474 N N . GLN A 1 311 ? -24.146 -2.643 17.296 1.00 90.25 311 GLN A N 1
ATOM 2475 C CA . GLN A 1 311 ? -24.485 -3.027 15.921 1.00 90.25 311 GLN A CA 1
ATOM 2476 C C . GLN A 1 311 ? -23.637 -4.208 15.434 1.00 90.25 311 GLN A C 1
ATOM 2478 O O . GLN A 1 311 ? -24.192 -5.161 14.879 1.00 90.25 311 GLN A O 1
ATOM 2483 N N . ALA A 1 312 ? -22.323 -4.177 15.690 1.00 91.12 312 ALA A N 1
ATOM 2484 C CA . ALA A 1 312 ? -21.425 -5.284 15.371 1.00 91.12 312 ALA A CA 1
ATOM 2485 C C . ALA A 1 312 ? -21.835 -6.560 16.121 1.00 91.12 312 ALA A C 1
ATOM 2487 O O . ALA A 1 312 ? -21.976 -7.620 15.513 1.00 91.12 312 ALA A O 1
ATOM 2488 N N . LEU A 1 313 ? -22.110 -6.455 17.426 1.00 93.75 313 LEU A N 1
ATOM 2489 C CA . LEU A 1 313 ? -22.523 -7.590 18.254 1.00 93.75 313 LEU A CA 1
ATOM 2490 C C . LEU A 1 313 ? -23.837 -8.223 17.804 1.00 93.75 313 LEU A C 1
ATOM 2492 O O . LEU A 1 313 ? -23.926 -9.446 17.749 1.00 93.75 313 LEU A O 1
ATOM 2496 N N . VAL A 1 314 ? -24.839 -7.420 17.435 1.00 92.25 314 VAL A N 1
ATOM 2497 C CA . VAL A 1 314 ? -26.110 -7.928 16.897 1.00 92.25 314 VAL A CA 1
ATOM 2498 C C . VAL A 1 314 ? -25.869 -8.817 15.674 1.00 92.25 314 VAL A C 1
ATOM 2500 O O . VAL A 1 314 ? -26.417 -9.917 15.593 1.00 92.25 314 VAL A O 1
ATOM 2503 N N . ALA A 1 315 ? -25.048 -8.369 14.722 1.00 88.56 315 ALA A N 1
ATOM 2504 C CA . ALA A 1 315 ? -24.742 -9.157 13.531 1.00 88.56 315 ALA A CA 1
ATOM 2505 C C . ALA A 1 315 ? -23.860 -10.377 13.859 1.00 88.56 315 ALA A C 1
ATOM 2507 O O . ALA A 1 315 ? -24.153 -11.487 13.413 1.00 88.56 315 ALA A O 1
ATOM 2508 N N . LEU A 1 316 ? -22.841 -10.204 14.707 1.00 91.38 316 LEU A N 1
ATOM 2509 C CA . LEU A 1 316 ? -21.918 -11.260 15.129 1.00 91.38 316 LEU A CA 1
ATOM 2510 C C . LEU A 1 316 ? -22.634 -12.412 15.852 1.00 91.38 316 LEU A C 1
ATOM 2512 O O . LEU A 1 316 ? -22.410 -13.588 15.556 1.00 91.38 316 LEU A O 1
ATOM 2516 N N . HIS A 1 317 ? -23.533 -12.082 16.780 1.00 93.81 317 HIS A N 1
ATOM 2517 C CA . HIS A 1 317 ? -24.303 -13.063 17.546 1.00 93.81 317 HIS A CA 1
ATOM 2518 C C . HIS A 1 317 ? -25.277 -13.833 16.650 1.00 93.81 317 HIS A C 1
ATOM 2520 O O . HIS A 1 317 ? -25.462 -15.035 16.845 1.00 93.81 317 HIS A O 1
ATOM 2526 N N . ARG A 1 318 ? -25.845 -13.191 15.617 1.00 91.75 318 ARG A N 1
ATOM 2527 C CA . ARG A 1 318 ? -26.709 -13.858 14.622 1.00 91.75 318 ARG A CA 1
ATOM 2528 C C . ARG A 1 318 ? -25.973 -14.907 13.798 1.00 91.75 318 ARG A C 1
ATOM 2530 O O . ARG A 1 318 ? -26.576 -15.921 13.456 1.00 91.75 318 ARG A O 1
ATOM 2537 N N . VAL A 1 319 ? -24.687 -14.697 13.519 1.00 90.75 319 VAL A N 1
ATOM 2538 C CA . VAL A 1 319 ? -23.838 -15.699 12.852 1.00 90.75 319 VAL A CA 1
ATOM 2539 C C . VAL A 1 319 ? -23.207 -16.707 13.820 1.00 90.75 319 VAL A C 1
ATOM 2541 O O . VAL A 1 319 ? -22.384 -17.526 13.416 1.00 90.75 319 VAL A O 1
ATOM 2544 N N . GLY A 1 320 ? -23.617 -16.698 15.094 1.00 89.12 320 GLY A N 1
ATOM 2545 C CA . GLY A 1 320 ? -23.225 -17.692 16.094 1.00 89.12 320 GLY A CA 1
ATOM 2546 C C . GLY A 1 320 ? -21.827 -17.495 16.680 1.00 89.12 320 GLY A C 1
ATOM 2547 O O . GLY A 1 320 ? -21.280 -18.430 17.267 1.00 89.12 320 GLY A O 1
ATOM 2548 N N . TRP A 1 321 ? -21.244 -16.304 16.527 1.00 89.56 321 TRP A N 1
ATOM 2549 C CA . TRP A 1 321 ? -19.940 -15.956 17.089 1.00 89.56 321 TRP A CA 1
ATOM 2550 C C . TRP A 1 321 ? -20.081 -15.070 18.328 1.00 89.56 321 TRP A C 1
ATOM 2552 O O . TRP A 1 321 ? -21.075 -14.376 18.506 1.00 89.56 321 TRP A O 1
ATOM 2562 N N . ILE A 1 322 ? -19.074 -15.123 19.201 1.00 88.06 322 ILE A N 1
ATOM 2563 C CA . ILE A 1 322 ? -18.985 -14.353 20.450 1.00 88.06 322 ILE A CA 1
ATOM 2564 C C . ILE A 1 322 ? -17.587 -13.734 20.472 1.00 88.06 322 ILE A C 1
ATOM 2566 O O . ILE A 1 322 ? -16.616 -14.461 20.239 1.00 88.06 322 ILE A O 1
ATOM 2570 N N . HIS A 1 323 ? -17.472 -12.430 20.737 1.00 87.94 323 HIS A N 1
ATOM 2571 C CA . HIS A 1 323 ? -16.198 -11.708 20.653 1.00 87.94 323 HIS A CA 1
ATOM 2572 C C . HIS A 1 323 ? -15.255 -12.051 21.817 1.00 87.94 323 HIS A C 1
ATOM 2574 O O . HIS A 1 323 ? -14.077 -12.329 21.600 1.00 87.94 323 HIS A O 1
ATOM 2580 N N . ARG A 1 324 ? -15.774 -12.085 23.053 1.00 85.25 324 ARG A N 1
ATOM 2581 C CA . ARG A 1 324 ? -15.092 -12.477 24.310 1.00 85.25 324 ARG A CA 1
ATOM 2582 C C . ARG A 1 324 ? -13.984 -11.552 24.818 1.00 85.25 324 ARG A C 1
ATOM 2584 O O . ARG A 1 324 ? -13.507 -11.760 25.927 1.00 85.25 324 ARG A O 1
ATOM 2591 N N . ASP A 1 325 ? -13.570 -10.554 24.046 1.00 81.19 325 ASP A N 1
ATOM 2592 C CA . ASP A 1 325 ? -12.530 -9.596 24.460 1.00 81.19 325 ASP A CA 1
ATOM 2593 C C . ASP A 1 325 ? -12.891 -8.147 24.087 1.00 81.19 325 ASP A C 1
ATOM 2595 O O . ASP A 1 325 ? -12.114 -7.437 23.451 1.00 81.19 325 ASP A O 1
ATOM 2599 N N . ILE A 1 326 ? -14.120 -7.716 24.396 1.00 85.19 326 ILE A N 1
ATOM 2600 C CA . ILE A 1 326 ? -14.537 -6.318 24.189 1.00 85.19 326 ILE A CA 1
ATOM 2601 C C . ILE A 1 326 ? -13.989 -5.459 25.326 1.00 85.19 326 ILE A C 1
ATOM 2603 O O . ILE A 1 326 ? -14.313 -5.666 26.489 1.00 85.19 326 ILE A O 1
ATOM 2607 N N . ARG A 1 327 ? -13.147 -4.492 24.970 1.00 83.56 327 ARG A N 1
ATOM 2608 C CA . ARG A 1 327 ? -12.448 -3.578 25.883 1.00 83.56 327 ARG A CA 1
ATOM 2609 C C . ARG A 1 327 ? -11.893 -2.408 25.082 1.00 83.56 327 ARG A C 1
ATOM 2611 O O . ARG A 1 327 ? -11.628 -2.573 23.893 1.00 83.56 327 ARG A O 1
ATOM 2618 N N . TRP A 1 328 ? -11.655 -1.263 25.722 1.00 81.75 328 TRP A N 1
ATOM 2619 C CA . TRP A 1 328 ? -11.146 -0.058 25.049 1.00 81.75 328 TRP A CA 1
ATOM 2620 C C . TRP A 1 328 ? -9.905 -0.313 24.165 1.00 81.75 328 TRP A C 1
ATOM 2622 O O . TRP A 1 328 ? -9.926 0.095 23.008 1.00 81.75 328 TRP A O 1
ATOM 2632 N N . PRO A 1 329 ? -8.895 -1.102 24.594 1.00 74.56 329 PRO A N 1
ATOM 2633 C CA . PRO A 1 329 ? -7.754 -1.454 23.739 1.00 74.56 329 PRO A CA 1
ATOM 2634 C C . PRO A 1 329 ? -8.073 -2.219 22.441 1.00 74.56 329 PRO A C 1
ATOM 2636 O O . PRO A 1 329 ? -7.215 -2.282 21.562 1.00 74.56 329 PRO A O 1
ATOM 2639 N N . ASN A 1 330 ? -9.260 -2.821 22.329 1.00 78.81 330 ASN A N 1
ATOM 2640 C CA . ASN A 1 330 ? -9.734 -3.541 21.143 1.00 78.81 330 ASN A CA 1
ATOM 2641 C C . ASN A 1 330 ? -10.842 -2.778 20.394 1.00 78.81 330 ASN A C 1
ATOM 2643 O O . ASN A 1 330 ? -11.368 -3.288 19.409 1.00 78.81 330 ASN A O 1
ATOM 2647 N N . VAL A 1 331 ? -11.189 -1.566 20.835 1.00 81.00 331 VAL A N 1
ATOM 2648 C CA . VAL A 1 331 ? -12.061 -0.643 20.105 1.00 81.00 331 VAL A CA 1
ATOM 2649 C C . VAL A 1 331 ? -11.165 0.390 19.429 1.00 81.00 331 VAL A C 1
ATOM 2651 O O . VAL A 1 331 ? -10.385 1.082 20.086 1.00 81.00 331 VAL A O 1
ATOM 2654 N N . ALA A 1 332 ? -11.242 0.481 18.106 1.00 75.69 332 ALA A N 1
ATOM 2655 C CA . ALA A 1 332 ? -10.424 1.402 17.331 1.00 75.69 332 ALA A CA 1
ATOM 2656 C C . ALA A 1 332 ? -11.286 2.516 16.728 1.00 75.69 332 ALA A C 1
ATOM 2658 O O . ALA A 1 332 ? -12.406 2.273 16.281 1.00 75.69 332 ALA A O 1
ATOM 2659 N N . ARG A 1 333 ? -10.763 3.743 16.718 1.00 68.50 333 ARG A N 1
ATOM 2660 C CA . ARG A 1 333 ? -11.386 4.892 16.059 1.00 68.50 333 ARG A CA 1
ATOM 2661 C C . ARG A 1 333 ? -10.885 4.977 14.617 1.00 68.50 333 ARG A C 1
ATOM 2663 O O . ARG A 1 333 ? -9.691 4.842 14.368 1.00 68.50 333 ARG A O 1
ATOM 2670 N N . SER A 1 334 ? -11.788 5.225 13.674 1.00 60.59 334 SER A N 1
ATOM 2671 C CA . SER A 1 334 ? -11.418 5.616 12.305 1.00 60.59 334 SER A CA 1
ATOM 2672 C C . SER A 1 334 ? -10.672 6.975 12.328 1.00 60.59 334 SER A C 1
ATOM 2674 O O . SER A 1 334 ? -10.965 7.749 13.237 1.00 60.59 334 SER A O 1
ATOM 2676 N N . PRO A 1 335 ? -9.730 7.293 11.411 1.00 48.47 335 PRO A N 1
ATOM 2677 C CA . PRO A 1 335 ? -8.614 8.253 11.591 1.00 48.47 335 PRO A CA 1
ATOM 2678 C C . PRO A 1 335 ? -8.886 9.739 11.919 1.00 48.47 335 PRO A C 1
ATOM 2680 O O . PRO A 1 335 ? -7.994 10.565 11.773 1.00 48.47 335 PRO A O 1
ATOM 2683 N N . HIS A 1 336 ? -10.050 10.133 12.428 1.00 37.59 336 HIS A N 1
ATOM 2684 C CA . HIS A 1 336 ? -10.273 11.482 12.944 1.00 37.59 336 HIS A CA 1
ATOM 2685 C C . HIS A 1 336 ? -10.249 11.497 14.481 1.00 37.59 336 HIS A C 1
ATOM 2687 O O . HIS A 1 336 ? -11.224 11.118 15.128 1.00 37.59 336 HIS A O 1
ATOM 2693 N N . ALA A 1 337 ? -9.139 12.008 15.029 1.00 30.23 337 ALA A N 1
ATOM 2694 C CA . ALA A 1 337 ? -8.872 12.457 16.409 1.00 30.23 337 ALA A CA 1
ATOM 2695 C C . ALA A 1 337 ? -7.848 11.612 17.188 1.00 30.23 337 ALA A C 1
ATOM 2697 O O . ALA A 1 337 ? -8.138 10.499 17.629 1.00 30.23 337 ALA A O 1
ATOM 2698 N N . SER A 1 338 ? -6.702 12.251 17.437 1.00 27.56 338 SER A N 1
ATOM 2699 C CA . SER A 1 338 ? -5.470 11.697 17.985 1.00 27.56 338 SER A CA 1
ATOM 2700 C C . SER A 1 338 ? -5.457 11.448 19.505 1.00 27.56 338 SER A C 1
ATOM 2702 O O . SER A 1 338 ? -5.885 12.275 20.314 1.00 27.56 338 SER A O 1
ATOM 2704 N N . SER A 1 339 ? -4.801 10.342 19.883 1.00 27.86 339 SER A N 1
ATOM 2705 C CA . SER A 1 339 ? -3.668 10.254 20.842 1.00 27.86 339 SER A CA 1
ATOM 2706 C C . SER A 1 339 ? -3.745 9.295 22.058 1.00 27.86 339 SER A C 1
ATOM 2708 O O . SER A 1 339 ? -4.709 9.234 22.815 1.00 27.86 339 SER A O 1
ATOM 2710 N N . SER A 1 340 ? -2.563 8.683 22.265 1.00 27.86 340 SER A N 1
ATOM 2711 C CA . SER A 1 340 ? -1.873 8.166 23.471 1.00 27.86 340 SER A CA 1
ATOM 2712 C C . SER A 1 340 ? -2.182 6.782 24.072 1.00 27.86 340 SER A C 1
ATOM 2714 O O . SER A 1 340 ? -3.267 6.519 24.562 1.00 27.86 340 SER A O 1
ATOM 2716 N N . ARG A 1 341 ? -1.100 5.976 24.130 1.00 27.92 341 ARG A N 1
ATOM 2717 C CA . ARG A 1 341 ? -0.879 4.613 24.674 1.00 27.92 341 ARG A CA 1
ATOM 2718 C C . ARG A 1 341 ? -1.088 4.501 26.202 1.00 27.92 341 ARG A C 1
ATOM 2720 O O . ARG A 1 341 ? -0.597 5.375 26.904 1.00 27.92 341 ARG A O 1
ATOM 2727 N N . ASP A 1 342 ? -1.642 3.373 26.683 1.00 26.80 342 ASP A N 1
ATOM 2728 C CA . ASP A 1 342 ? -1.095 2.561 27.800 1.00 26.80 342 ASP A CA 1
ATOM 2729 C C . ASP A 1 342 ? -1.824 1.204 28.012 1.00 26.80 342 ASP A C 1
ATOM 2731 O O . ASP A 1 342 ? -2.788 0.882 27.323 1.00 26.80 342 ASP A O 1
ATOM 2735 N N . HIS A 1 343 ? -1.256 0.357 28.881 1.00 27.19 343 HIS A N 1
ATOM 2736 C CA . HIS A 1 343 ? -1.318 -1.115 28.914 1.00 27.19 343 HIS A CA 1
ATOM 2737 C C . HIS A 1 343 ? -2.541 -1.805 29.577 1.00 27.19 343 HIS A C 1
ATOM 2739 O O . HIS A 1 343 ? -3.142 -1.304 30.520 1.00 27.19 343 HIS A O 1
ATOM 2745 N N . LEU A 1 344 ? -2.784 -3.043 29.108 1.00 27.41 344 LEU A N 1
ATOM 2746 C CA . LEU A 1 344 ? -3.812 -4.038 29.477 1.00 27.41 344 LEU A CA 1
ATOM 2747 C C . LEU A 1 344 ? -3.795 -4.454 30.966 1.00 27.41 344 LEU A C 1
ATOM 2749 O O . LEU A 1 344 ? -2.727 -4.794 31.486 1.00 27.41 344 LEU A O 1
ATOM 2753 N N . ARG A 1 345 ? -4.971 -4.570 31.608 1.00 33.91 345 ARG A N 1
ATOM 2754 C CA . ARG A 1 345 ? -5.139 -5.229 32.923 1.00 33.91 345 ARG A CA 1
ATOM 2755 C C . ARG A 1 345 ? -6.161 -6.370 32.912 1.00 33.91 345 ARG A C 1
ATOM 2757 O O . ARG A 1 345 ? -6.920 -6.539 31.962 1.00 33.91 345 ARG A O 1
ATOM 2764 N N . VAL A 1 346 ? -6.102 -7.179 33.976 1.00 38.53 346 VAL A N 1
ATOM 2765 C CA . VAL A 1 346 ? -6.914 -8.389 34.240 1.00 38.53 346 VAL A CA 1
ATOM 2766 C C . VAL A 1 346 ? -8.311 -8.035 34.770 1.00 38.53 346 VAL A C 1
ATOM 2768 O O . VAL A 1 346 ? -9.225 -8.849 34.688 1.00 38.53 346 VAL A O 1
ATOM 2771 N N . GLU A 1 347 ? -8.500 -6.805 35.252 1.00 47.12 347 GLU A N 1
ATOM 2772 C CA . GLU A 1 347 ? -9.768 -6.295 35.792 1.00 47.12 347 GLU A CA 1
ATOM 2773 C C . GLU A 1 347 ? -10.853 -6.025 34.722 1.00 47.12 347 GLU A C 1
ATOM 2775 O O . GLU A 1 347 ? -11.932 -5.552 35.066 1.00 47.12 347 GLU A O 1
ATOM 2780 N N . GLU A 1 348 ? -10.579 -6.316 33.442 1.00 45.78 348 GLU A N 1
ATOM 2781 C CA . GLU A 1 348 ? -11.395 -5.920 32.279 1.00 45.78 348 GLU A CA 1
ATOM 2782 C C . GLU A 1 348 ? -12.332 -7.015 31.733 1.00 45.78 348 GLU A C 1
ATOM 2784 O O . GLU A 1 348 ? -12.874 -6.888 30.638 1.00 45.78 348 GLU A O 1
ATOM 2789 N N . HIS A 1 349 ? -12.522 -8.111 32.468 1.00 46.81 349 HIS A N 1
ATOM 2790 C CA . HIS A 1 349 ? -13.231 -9.296 31.977 1.00 46.81 349 HIS A CA 1
ATOM 2791 C C . HIS A 1 349 ? -14.458 -9.638 32.828 1.00 46.81 349 HIS A C 1
ATOM 2793 O O . HIS A 1 349 ? -14.453 -9.445 34.046 1.00 46.81 349 HIS A O 1
ATOM 2799 N N . SER A 1 350 ? -15.495 -10.203 32.195 1.00 41.72 350 SER A N 1
ATOM 2800 C CA . SER A 1 350 ? -16.697 -10.655 32.907 1.00 41.72 350 SER A CA 1
ATOM 2801 C C . SER A 1 350 ? -16.346 -11.760 33.916 1.00 41.72 350 SER A C 1
ATOM 2803 O O . SER A 1 350 ? -15.506 -12.606 33.586 1.00 41.72 350 SER A O 1
ATOM 2805 N N . PRO A 1 351 ? -17.002 -11.835 35.090 1.00 55.31 351 PRO A N 1
ATOM 2806 C CA . PRO A 1 351 ? -16.657 -12.790 36.149 1.00 55.31 351 PRO A CA 1
ATOM 2807 C C . PRO A 1 351 ? -16.567 -14.256 35.688 1.00 55.31 351 PRO A C 1
ATOM 2809 O O . PRO A 1 351 ? -15.711 -15.009 36.151 1.00 55.31 351 PRO A O 1
ATOM 2812 N N . GLU A 1 352 ? -17.414 -14.664 34.743 1.00 63.88 352 GLU A N 1
ATOM 2813 C CA . GLU A 1 352 ? -17.486 -16.028 34.216 1.00 63.88 352 GLU A CA 1
ATOM 2814 C C . GLU A 1 352 ? -16.403 -16.385 33.181 1.00 63.88 352 GLU A C 1
ATOM 2816 O O . GLU A 1 352 ? -16.248 -17.561 32.851 1.00 63.88 352 GLU A O 1
ATOM 2821 N N . MET A 1 353 ? -15.614 -15.420 32.685 1.00 47.81 353 MET A N 1
ATOM 2822 C CA . MET A 1 353 ? -14.498 -15.710 31.767 1.00 47.81 353 MET A CA 1
ATOM 2823 C C . MET A 1 353 ? -13.387 -16.540 32.422 1.00 47.81 353 MET A C 1
ATOM 2825 O O . MET A 1 353 ? -12.614 -17.181 31.716 1.00 47.81 353 MET A O 1
ATOM 2829 N N . PHE A 1 354 ? -13.307 -16.545 33.756 1.00 50.84 354 PHE A N 1
ATOM 2830 C CA . PHE A 1 354 ? -12.254 -17.224 34.517 1.00 50.84 354 PHE A CA 1
ATOM 2831 C C . PHE A 1 354 ? -12.707 -18.536 35.174 1.00 50.84 354 PHE A C 1
ATOM 2833 O O . PHE A 1 354 ? -11.956 -19.125 35.953 1.00 50.84 354 PHE A O 1
ATOM 2840 N N . VAL A 1 355 ? -13.928 -19.002 34.889 1.00 52.16 355 VAL A N 1
ATOM 2841 C CA . VAL A 1 355 ? -14.461 -20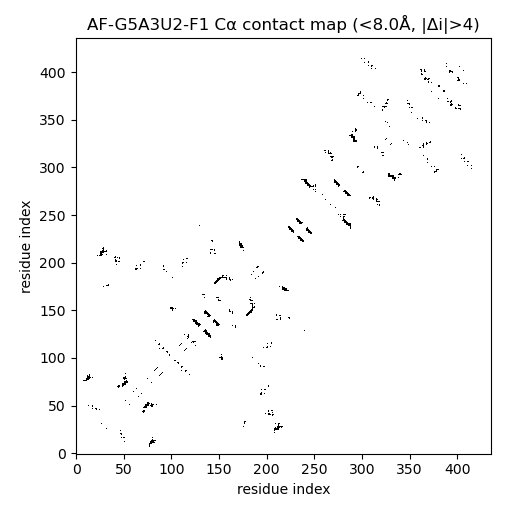.261 35.427 1.00 52.16 355 VAL A CA 1
ATOM 2842 C C . VAL A 1 355 ? -14.286 -21.371 34.388 1.00 52.16 355 VAL A C 1
ATOM 2844 O O . VAL A 1 355 ? -15.050 -21.466 33.427 1.00 52.16 355 VAL A O 1
ATOM 2847 N N . ASP A 1 356 ? -13.278 -22.224 34.587 1.00 35.50 356 ASP A N 1
ATOM 2848 C CA . ASP A 1 356 ? -12.997 -23.362 33.704 1.00 35.50 356 ASP A CA 1
ATOM 2849 C C . ASP A 1 356 ? -14.210 -24.306 33.590 1.00 35.50 356 ASP A C 1
ATOM 2851 O O . ASP A 1 356 ? -14.730 -24.811 34.587 1.00 35.50 356 ASP A O 1
ATOM 2855 N N . GLY A 1 357 ? -14.638 -24.581 32.352 1.00 42.72 357 GLY A N 1
ATOM 2856 C CA . GLY A 1 357 ? -15.685 -25.562 32.032 1.00 42.72 357 GLY A CA 1
ATOM 2857 C C . GLY A 1 357 ? -17.096 -25.006 31.797 1.00 42.72 357 GLY A C 1
ATOM 2858 O O . GLY A 1 357 ? -17.998 -25.791 31.503 1.00 42.72 357 GLY A O 1
ATOM 2859 N N . MET A 1 358 ? -17.304 -23.688 31.878 1.00 48.62 358 MET A N 1
ATOM 2860 C CA . MET A 1 358 ? -18.575 -23.044 31.511 1.00 48.62 358 MET A CA 1
ATOM 2861 C C . MET A 1 358 ? -18.664 -22.780 29.996 1.00 48.62 358 MET A C 1
ATOM 2863 O O . MET A 1 358 ? -17.699 -22.359 29.359 1.00 48.62 358 MET A O 1
ATOM 2867 N N . LEU A 1 359 ? -19.841 -23.007 29.402 1.00 53.50 359 LEU A N 1
ATOM 2868 C CA . LEU A 1 359 ? -20.150 -22.552 28.043 1.00 53.50 359 LEU A CA 1
ATOM 2869 C C . LEU A 1 359 ? -20.282 -21.024 28.052 1.00 53.50 359 LEU A C 1
ATOM 2871 O O . LEU A 1 359 ? -21.217 -20.490 28.639 1.00 53.50 359 LEU A O 1
ATOM 2875 N N . HIS A 1 360 ? -19.363 -20.318 27.393 1.00 62.03 360 HIS A N 1
ATOM 2876 C CA . HIS A 1 360 ? -19.484 -18.871 27.207 1.00 62.03 360 HIS A CA 1
ATOM 2877 C C . HIS A 1 360 ? -20.643 -18.563 26.251 1.00 62.03 360 HIS A C 1
ATOM 2879 O O . HIS A 1 360 ? -20.646 -19.048 25.116 1.00 62.03 360 HIS A O 1
ATOM 2885 N N . THR A 1 361 ? -21.603 -17.760 26.706 1.00 81.88 361 THR A N 1
ATOM 2886 C CA . THR A 1 361 ? -22.742 -17.280 25.913 1.00 81.88 361 THR A CA 1
ATOM 2887 C C . THR A 1 361 ? -22.490 -15.853 25.419 1.00 81.88 361 THR A C 1
ATOM 2889 O O . THR A 1 361 ? -21.511 -15.204 25.793 1.00 81.88 361 THR A O 1
ATOM 2892 N N . THR A 1 362 ? -23.3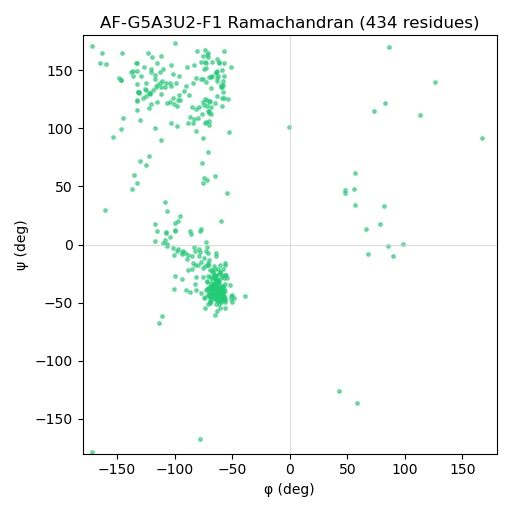81 -15.345 24.571 1.00 86.56 362 THR A N 1
ATOM 2893 C CA . THR A 1 362 ? -23.366 -13.954 24.091 1.00 86.56 362 THR A CA 1
ATOM 2894 C C . THR A 1 362 ? -23.445 -12.927 25.228 1.00 86.56 362 THR A C 1
ATOM 2896 O O . THR A 1 362 ? -23.000 -11.795 25.060 1.00 86.56 362 THR A O 1
ATOM 2899 N N . ALA A 1 363 ? -23.929 -13.328 26.410 1.00 86.88 363 ALA A N 1
ATOM 2900 C CA . ALA A 1 363 ? -24.036 -12.496 27.607 1.00 86.88 363 ALA A CA 1
ATOM 2901 C C . ALA A 1 363 ? -22.685 -11.955 28.116 1.00 86.88 363 ALA A C 1
ATOM 2903 O O . ALA A 1 363 ? -22.660 -10.922 28.789 1.00 86.88 363 ALA A O 1
ATOM 2904 N N . VAL A 1 364 ? -21.568 -12.620 27.787 1.00 85.94 364 VAL A N 1
ATOM 2905 C CA . VAL A 1 364 ? -20.205 -12.144 28.094 1.00 85.94 364 VAL A CA 1
ATOM 2906 C C . VAL A 1 364 ? -19.905 -10.839 27.353 1.00 85.94 364 VAL A C 1
ATOM 2908 O O . VAL A 1 364 ? -19.389 -9.893 27.947 1.00 85.94 364 VAL A O 1
ATOM 2911 N N . ASP A 1 365 ? -20.288 -10.754 26.076 1.00 90.69 365 ASP A N 1
ATOM 2912 C CA . ASP A 1 365 ? -20.093 -9.547 25.268 1.00 90.69 365 ASP A CA 1
ATOM 2913 C C . ASP A 1 365 ? -20.976 -8.395 25.776 1.00 90.69 365 ASP A C 1
ATOM 2915 O O . ASP A 1 365 ? -20.540 -7.248 25.820 1.00 90.69 365 ASP A O 1
ATOM 2919 N N . ILE A 1 366 ? -22.199 -8.703 26.221 1.00 94.88 366 ILE A N 1
ATOM 2920 C CA . ILE A 1 366 ? -23.144 -7.717 26.773 1.00 94.88 366 ILE A CA 1
ATOM 2921 C C . ILE A 1 366 ? -22.616 -7.103 28.068 1.00 94.88 366 ILE A C 1
ATOM 2923 O O . ILE A 1 366 ? -22.658 -5.885 28.239 1.00 94.88 366 ILE A O 1
ATOM 2927 N N . TRP A 1 367 ? -22.054 -7.925 28.953 1.00 92.44 367 TRP A N 1
ATOM 2928 C CA . TRP A 1 367 ? -21.405 -7.432 30.165 1.00 92.44 367 TRP A CA 1
ATOM 2929 C C . TRP A 1 367 ? -20.228 -6.512 29.841 1.00 92.44 367 TRP A C 1
ATOM 2931 O O . TRP A 1 367 ? -20.083 -5.456 30.454 1.00 92.44 367 TRP A O 1
ATOM 2941 N N . ALA A 1 368 ? -19.426 -6.872 28.835 1.00 88.38 368 ALA A N 1
ATOM 2942 C CA . ALA A 1 368 ? -18.284 -6.074 28.412 1.00 88.38 368 ALA A CA 1
ATOM 2943 C C . ALA A 1 368 ? -18.690 -4.691 27.864 1.00 88.38 368 ALA A C 1
ATOM 2945 O O . ALA A 1 368 ? -17.981 -3.715 28.097 1.00 88.38 368 ALA A O 1
ATOM 2946 N N . VAL A 1 369 ? -19.862 -4.559 27.227 1.00 91.75 369 VAL A N 1
ATOM 2947 C CA . VAL A 1 369 ? -20.427 -3.242 26.864 1.00 91.75 369 VAL A CA 1
ATOM 2948 C C . VAL A 1 369 ? -20.705 -2.395 28.111 1.00 91.75 369 VAL A C 1
ATOM 2950 O O . VAL A 1 369 ? -20.369 -1.212 28.138 1.00 91.75 369 VAL A O 1
ATOM 2953 N N . GLY A 1 370 ? -21.264 -2.992 29.168 1.00 90.62 370 GLY A N 1
ATOM 2954 C CA . GLY A 1 370 ? -21.440 -2.316 30.458 1.00 90.62 370 GLY A CA 1
ATOM 2955 C C . GLY A 1 370 ? -20.108 -1.905 31.091 1.00 90.62 370 GLY A C 1
ATOM 2956 O O . GLY A 1 370 ? -19.976 -0.800 31.614 1.00 90.62 370 GLY A O 1
ATOM 2957 N N . TYR A 1 371 ? -19.089 -2.751 30.954 1.00 89.00 371 TYR A N 1
ATOM 2958 C CA . TYR A 1 371 ? -17.742 -2.456 31.425 1.00 89.00 371 TYR A CA 1
ATOM 2959 C C . TYR A 1 371 ? -17.092 -1.266 30.691 1.00 89.00 371 TYR A C 1
ATOM 2961 O O . TYR A 1 371 ? -16.439 -0.437 31.321 1.00 89.00 371 TYR A O 1
ATOM 2969 N N . LEU A 1 372 ? -17.319 -1.108 29.378 1.00 89.12 372 LEU A N 1
ATOM 2970 C CA . LEU A 1 372 ? -16.853 0.076 28.635 1.00 89.12 372 LEU A CA 1
ATOM 2971 C C . LEU A 1 372 ? -17.416 1.381 29.219 1.00 89.12 372 LEU A C 1
ATOM 2973 O O . LEU A 1 372 ? -16.680 2.368 29.305 1.00 89.12 372 LEU A O 1
ATOM 2977 N N . ILE A 1 373 ? -18.690 1.370 29.635 1.00 90.00 373 ILE A N 1
ATOM 2978 C CA . ILE A 1 373 ? -19.357 2.501 30.298 1.00 90.00 373 ILE A CA 1
ATOM 2979 C C . ILE A 1 373 ? -18.704 2.777 31.651 1.00 90.00 373 ILE A C 1
ATOM 2981 O O . ILE A 1 373 ? -18.376 3.921 31.946 1.00 90.00 373 ILE A O 1
ATOM 2985 N N . ASP A 1 374 ? -18.457 1.737 32.446 1.00 87.56 374 ASP A N 1
ATOM 2986 C CA . ASP A 1 374 ? -17.800 1.857 33.752 1.00 87.56 374 ASP A CA 1
ATOM 2987 C C . ASP A 1 374 ? -16.423 2.505 33.689 1.00 87.56 374 ASP A C 1
ATOM 2989 O O . ASP A 1 374 ? -16.031 3.271 34.568 1.00 87.56 374 ASP A O 1
ATOM 2993 N N . CYS A 1 375 ? -15.674 2.189 32.638 1.00 84.44 375 CYS A N 1
ATOM 2994 C CA . CYS A 1 375 ? -14.358 2.764 32.431 1.00 84.44 375 CYS A CA 1
ATOM 2995 C C . CYS A 1 375 ? -14.409 4.195 31.892 1.00 84.44 375 CYS A C 1
ATOM 2997 O O . CYS A 1 375 ? -13.386 4.875 31.923 1.00 84.44 375 CYS A O 1
ATOM 2999 N N . SER A 1 376 ? -15.553 4.660 31.385 1.00 78.88 376 SER A N 1
ATOM 3000 C CA . SER A 1 376 ? -15.715 6.039 30.938 1.00 78.88 376 SER A CA 1
ATOM 3001 C C . SER A 1 376 ? -16.050 6.927 32.139 1.00 78.88 376 SER A C 1
ATOM 3003 O O . SER A 1 376 ? -17.164 6.901 32.646 1.00 78.88 376 SER A O 1
ATOM 3005 N N . ASP A 1 377 ? -15.077 7.707 32.620 1.00 73.75 377 ASP A N 1
ATOM 3006 C CA . ASP A 1 377 ? -15.242 8.692 33.709 1.00 73.75 377 ASP A CA 1
ATOM 3007 C C . ASP A 1 377 ? -16.063 9.913 33.237 1.00 73.75 377 ASP A C 1
ATOM 3009 O O . ASP A 1 377 ? -15.624 11.062 33.229 1.00 73.75 377 ASP A O 1
ATOM 3013 N N . ILE A 1 378 ? -17.260 9.637 32.728 1.00 79.19 378 ILE A N 1
ATOM 3014 C CA . ILE A 1 378 ? -18.255 10.582 32.239 1.00 79.19 378 ILE A CA 1
ATOM 3015 C C . ILE A 1 378 ? -19.467 10.414 33.151 1.00 79.19 378 ILE A C 1
ATOM 3017 O O . ILE A 1 378 ? -19.762 9.307 33.584 1.00 79.19 378 ILE A O 1
ATOM 3021 N N . GLY A 1 379 ? -20.203 11.494 33.435 1.00 80.06 379 GLY A N 1
ATOM 3022 C CA . GLY A 1 379 ? -21.424 11.473 34.253 1.00 80.06 379 GLY A CA 1
ATOM 3023 C C . GLY A 1 379 ? -22.587 10.678 33.633 1.00 80.06 379 GLY A C 1
ATOM 3024 O O . GLY A 1 379 ? -23.653 11.242 33.379 1.00 80.06 379 GLY A O 1
ATOM 3025 N N . TRP A 1 380 ? -22.393 9.385 33.370 1.00 85.62 380 TRP A N 1
ATOM 3026 C CA . TRP A 1 380 ? -23.374 8.435 32.859 1.00 85.62 380 TRP A CA 1
ATOM 3027 C C . TRP A 1 380 ? -24.525 8.274 33.849 1.00 85.62 380 TRP A C 1
ATOM 3029 O O . TRP A 1 380 ? -25.683 8.475 33.491 1.00 85.62 380 TRP A O 1
ATOM 3039 N N . ASP A 1 381 ? -24.186 8.065 35.120 1.00 84.50 381 ASP A N 1
ATOM 3040 C CA . ASP A 1 381 ? -25.132 7.820 36.214 1.00 84.50 381 ASP A CA 1
ATOM 3041 C C . ASP A 1 381 ? -25.842 9.075 36.744 1.00 84.50 381 ASP A C 1
ATOM 3043 O O . ASP A 1 381 ? -26.498 9.058 37.783 1.00 84.50 381 ASP A O 1
ATOM 3047 N N . THR A 1 382 ? -25.737 10.198 36.032 1.00 83.81 382 THR A N 1
ATOM 3048 C CA . THR A 1 382 ? -26.504 11.409 36.368 1.00 83.81 382 THR A CA 1
ATOM 3049 C C . THR A 1 382 ? -27.983 11.297 35.985 1.00 83.81 382 THR A C 1
ATOM 3051 O O . THR A 1 382 ? -28.785 12.122 36.416 1.00 83.81 382 THR A O 1
ATOM 3054 N N . ASP A 1 383 ? -28.353 10.279 35.203 1.00 85.50 383 ASP A N 1
ATOM 3055 C CA . ASP A 1 383 ? -29.725 9.971 34.806 1.00 85.50 383 ASP A CA 1
ATOM 3056 C C . ASP A 1 383 ? -30.102 8.550 35.248 1.00 85.50 383 ASP A C 1
ATOM 3058 O O . ASP A 1 383 ? -29.379 7.589 34.982 1.00 85.50 383 ASP A O 1
ATOM 3062 N N . SER A 1 384 ? -31.258 8.407 35.899 1.00 86.88 384 SER A N 1
ATOM 3063 C CA . SER A 1 384 ? -31.692 7.127 36.466 1.00 86.88 384 SER A CA 1
ATOM 3064 C C . SER A 1 384 ? -31.994 6.055 35.416 1.00 86.88 384 SER A C 1
ATOM 3066 O O . SER A 1 384 ? -31.822 4.871 35.709 1.00 86.88 384 SER A O 1
ATOM 3068 N N . LYS A 1 385 ? -32.404 6.430 34.194 1.00 89.62 385 LYS A N 1
ATOM 3069 C CA . LYS A 1 385 ? -32.584 5.472 33.095 1.00 89.62 385 LYS A CA 1
ATOM 3070 C C . LYS A 1 385 ? -31.228 4.942 32.626 1.00 89.62 385 LYS A C 1
ATOM 3072 O O . LYS A 1 385 ? -31.097 3.744 32.389 1.00 89.62 385 LYS A O 1
ATOM 3077 N N . ARG A 1 386 ? -30.210 5.806 32.536 1.00 90.75 386 ARG A N 1
ATOM 3078 C CA . ARG A 1 386 ? -28.842 5.412 32.144 1.00 90.75 386 ARG A CA 1
ATOM 3079 C C . ARG A 1 386 ? -28.169 4.512 33.181 1.00 90.75 386 ARG A C 1
ATOM 3081 O O . ARG A 1 386 ? -27.509 3.545 32.792 1.00 90.75 386 ARG A O 1
ATOM 3088 N N . SER A 1 387 ? -28.388 4.751 34.472 1.00 90.06 387 SER A N 1
ATOM 3089 C CA . SER A 1 387 ? -27.918 3.835 35.520 1.00 90.06 387 SER A CA 1
ATOM 3090 C C . SER A 1 387 ? -28.579 2.459 35.423 1.00 90.06 387 SER A C 1
ATOM 3092 O O . SER A 1 387 ? -27.879 1.449 35.396 1.00 90.06 387 SER A O 1
ATOM 3094 N N . ALA A 1 388 ? -29.909 2.408 35.270 1.00 91.88 388 ALA A N 1
ATOM 3095 C CA . ALA A 1 388 ? -30.636 1.145 35.110 1.00 91.88 388 ALA A CA 1
ATOM 3096 C C . ALA A 1 388 ? -30.192 0.366 33.857 1.00 91.88 388 ALA A C 1
ATOM 3098 O O . ALA A 1 388 ? -30.047 -0.857 33.902 1.00 91.88 388 ALA A O 1
ATOM 3099 N N . PHE A 1 389 ? -29.913 1.074 32.756 1.00 93.75 389 PHE A N 1
ATOM 3100 C CA . PHE A 1 389 ? -29.339 0.491 31.545 1.00 93.75 389 PHE A CA 1
ATOM 3101 C C . PHE A 1 389 ? -28.018 -0.224 31.848 1.00 93.75 389 PHE A C 1
ATOM 3103 O O . PHE A 1 389 ? -27.900 -1.421 31.589 1.00 93.75 389 PHE A O 1
ATOM 3110 N N . ARG A 1 390 ? -27.045 0.467 32.462 1.00 93.69 390 ARG A N 1
ATOM 3111 C CA . ARG A 1 390 ? -25.732 -0.111 32.799 1.00 93.69 390 ARG A CA 1
ATOM 3112 C C . ARG A 1 390 ? -25.864 -1.316 33.739 1.00 93.69 390 ARG A C 1
ATOM 3114 O O . ARG A 1 390 ? -25.230 -2.344 33.502 1.00 93.69 390 ARG A O 1
ATOM 3121 N N . GLU A 1 391 ? -26.699 -1.211 34.772 1.00 92.50 391 GLU A N 1
ATOM 3122 C CA . GLU A 1 391 ? -26.954 -2.306 35.719 1.00 92.50 391 GLU A CA 1
ATOM 3123 C C . GLU A 1 391 ? -27.525 -3.553 35.029 1.00 92.50 391 GLU A C 1
ATOM 3125 O O . GLU A 1 391 ? -27.134 -4.671 35.367 1.00 92.50 391 GLU A O 1
ATOM 3130 N N . SER A 1 392 ? -28.394 -3.378 34.026 1.00 95.38 392 SER A N 1
ATOM 3131 C CA . SER A 1 392 ? -28.947 -4.496 33.252 1.00 95.38 392 SER A CA 1
ATOM 3132 C C . SER A 1 392 ? -27.885 -5.228 32.422 1.00 95.38 392 SER A C 1
ATOM 3134 O O . SER A 1 392 ? -27.900 -6.458 32.349 1.00 95.38 392 SER A O 1
ATOM 3136 N N . LEU A 1 393 ? -26.919 -4.496 31.846 1.00 94.19 393 LEU A N 1
ATOM 3137 C CA . LEU A 1 393 ? -25.821 -5.084 31.072 1.00 94.19 393 LEU A CA 1
ATOM 3138 C C . LEU A 1 393 ? -24.872 -5.881 31.966 1.00 94.19 393 LEU A C 1
ATOM 3140 O O . LEU A 1 393 ? -24.402 -6.948 31.581 1.00 94.19 393 LEU A O 1
ATOM 3144 N N . MET A 1 394 ? -24.602 -5.369 33.168 1.00 92.81 394 MET A N 1
ATOM 3145 C CA . MET A 1 394 ? -23.639 -5.950 34.105 1.00 92.81 394 MET A CA 1
ATOM 3146 C C . MET A 1 394 ? -24.284 -6.847 35.168 1.00 92.81 394 MET A C 1
ATOM 3148 O O . MET A 1 394 ? -23.680 -7.104 36.214 1.00 92.81 394 MET A O 1
ATOM 3152 N N . HIS A 1 395 ? -25.499 -7.342 34.916 1.00 92.62 395 HIS A N 1
ATOM 3153 C CA . HIS A 1 395 ? -26.211 -8.199 35.856 1.00 92.62 395 HIS A CA 1
ATOM 3154 C C . HIS A 1 395 ? -25.396 -9.465 36.190 1.00 92.62 395 HIS A C 1
ATOM 3156 O O . HIS A 1 395 ? -24.743 -10.058 35.327 1.00 92.62 395 HIS A O 1
ATOM 3162 N N . GLN A 1 396 ? -25.421 -9.889 37.458 1.00 87.62 396 GLN A N 1
ATOM 3163 C CA . GLN A 1 396 ? -24.616 -11.023 37.938 1.00 87.62 396 GLN A CA 1
ATOM 3164 C C . GLN A 1 396 ? -25.033 -12.352 37.295 1.00 87.62 396 GLN A C 1
ATOM 3166 O O . GLN A 1 396 ? -24.180 -13.176 36.985 1.00 87.62 396 GLN A O 1
ATOM 3171 N N . ASP A 1 397 ? -26.335 -12.543 37.077 1.00 88.06 397 ASP A N 1
ATOM 3172 C CA . ASP A 1 397 ? -26.883 -13.677 36.326 1.00 88.06 397 ASP A CA 1
ATOM 3173 C C . ASP A 1 397 ? -26.793 -13.417 34.807 1.00 88.06 397 ASP A C 1
ATOM 3175 O O . ASP A 1 397 ? -27.447 -12.475 34.344 1.00 88.06 397 ASP A O 1
ATOM 3179 N N . PRO A 1 398 ? -26.024 -14.212 34.032 1.00 87.94 398 PRO A N 1
ATOM 3180 C CA . PRO A 1 398 ? -25.902 -14.057 32.582 1.00 87.94 398 PRO A CA 1
ATOM 3181 C C . PRO A 1 398 ? -27.221 -14.228 31.821 1.00 87.94 398 PRO A C 1
ATOM 3183 O O . PRO A 1 398 ? -27.412 -13.560 30.811 1.00 87.94 398 PRO A O 1
ATOM 3186 N N . GLU A 1 399 ? -28.139 -15.073 32.304 1.00 89.38 399 GLU A N 1
ATOM 3187 C CA . GLU A 1 399 ? -29.441 -15.312 31.652 1.00 89.38 399 GLU A CA 1
ATOM 3188 C C . GLU A 1 399 ? -30.404 -14.128 31.826 1.00 89.38 399 GLU A C 1
ATOM 3190 O O . GLU A 1 399 ? -31.374 -13.984 31.083 1.00 89.38 399 GLU A O 1
ATOM 3195 N N . ALA A 1 400 ? -30.132 -13.264 32.805 1.00 90.88 400 ALA A N 1
ATOM 3196 C CA . ALA A 1 400 ? -30.886 -12.040 33.037 1.00 90.88 400 ALA A CA 1
ATOM 3197 C C . ALA A 1 400 ? -30.342 -10.839 32.241 1.00 90.88 400 ALA A C 1
ATOM 3199 O O . ALA A 1 400 ? -30.985 -9.788 32.226 1.00 90.88 400 ALA A O 1
ATOM 3200 N N . ARG A 1 401 ? -29.177 -10.968 31.586 1.00 94.06 401 ARG A N 1
ATOM 3201 C CA . ARG A 1 401 ? -28.639 -9.918 30.711 1.00 94.06 401 ARG A CA 1
ATOM 3202 C C . ARG A 1 401 ? -29.407 -9.906 29.382 1.00 94.06 401 ARG A C 1
ATOM 3204 O O . ARG A 1 401 ? -29.766 -10.967 28.869 1.00 94.06 401 ARG A O 1
ATOM 3211 N N . PRO A 1 402 ? -29.663 -8.728 28.796 1.00 95.06 402 PRO A N 1
ATOM 3212 C CA . PRO A 1 402 ? -30.421 -8.627 27.551 1.00 95.06 402 PRO A CA 1
ATOM 3213 C C . PRO A 1 402 ? -29.625 -9.131 26.332 1.00 95.06 402 PRO A C 1
ATOM 3215 O O . PRO A 1 402 ? -28.399 -9.210 26.369 1.00 95.06 402 PRO A O 1
ATOM 3218 N N . SER A 1 403 ? -30.304 -9.415 25.211 1.00 94.69 403 SER A N 1
ATOM 3219 C CA . SER A 1 403 ? -29.631 -9.607 23.910 1.00 94.69 403 SER A CA 1
ATOM 3220 C C . SER A 1 403 ? -29.139 -8.272 23.352 1.00 94.69 403 SER A C 1
ATOM 3222 O O . SER A 1 403 ? -29.733 -7.244 23.661 1.00 94.69 403 SER A O 1
ATOM 3224 N N . ALA A 1 404 ? -28.121 -8.266 22.483 1.00 93.69 404 ALA A N 1
ATOM 3225 C CA . ALA A 1 404 ? -27.534 -7.034 21.934 1.00 93.69 404 ALA A CA 1
ATOM 3226 C C . ALA A 1 404 ? -28.561 -6.096 21.254 1.00 93.69 404 ALA A C 1
ATOM 3228 O O . ALA A 1 404 ? -28.399 -4.875 21.283 1.00 93.69 404 ALA A O 1
ATOM 3229 N N . GLU A 1 405 ? -29.65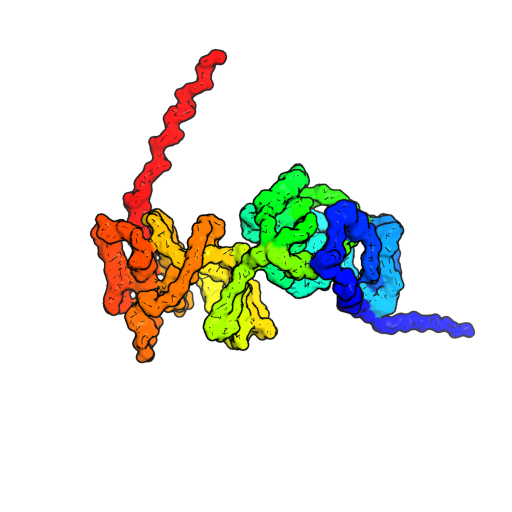7 -6.629 20.695 1.00 94.19 405 GLU A N 1
ATOM 3230 C CA . GLU A 1 405 ? -30.728 -5.831 20.083 1.00 94.19 405 GLU A CA 1
ATOM 3231 C C . GLU A 1 405 ? -31.478 -4.923 21.059 1.00 94.19 405 GLU A C 1
ATOM 3233 O O . GLU A 1 405 ? -32.029 -3.898 20.647 1.00 94.19 405 GLU A O 1
ATOM 3238 N N . GLN A 1 406 ? -31.597 -5.310 22.328 1.00 94.94 406 GLN A N 1
ATOM 3239 C CA . GLN A 1 406 ? -32.317 -4.501 23.304 1.00 94.94 406 GLN A CA 1
ATOM 3240 C C . GLN A 1 406 ? -31.501 -3.259 23.710 1.00 94.94 406 GLN A C 1
ATOM 3242 O O . GLN A 1 406 ? -32.004 -2.158 23.479 1.00 94.94 406 GLN A O 1
ATOM 3247 N N . PRO A 1 407 ? -30.241 -3.375 24.177 1.00 94.69 407 PRO A N 1
ATOM 3248 C CA . PRO A 1 407 ? -29.404 -2.226 24.489 1.00 94.69 407 PRO A CA 1
ATOM 3249 C C . PRO A 1 407 ? -29.200 -1.292 23.297 1.00 94.69 407 PRO A C 1
ATOM 3251 O O . PRO A 1 407 ? -29.182 -0.081 23.477 1.00 94.69 407 PRO A O 1
ATOM 3254 N N . LEU A 1 408 ? -29.107 -1.818 22.067 1.00 93.44 408 LEU A N 1
ATOM 3255 C CA . LEU A 1 408 ? -28.979 -0.983 20.867 1.00 93.44 408 LEU A CA 1
ATOM 3256 C C . LEU A 1 408 ? -30.188 -0.053 20.664 1.00 93.44 408 LEU A C 1
ATOM 3258 O O . LEU A 1 408 ? -30.031 1.104 20.259 1.00 93.44 408 LEU A O 1
ATOM 3262 N N . ARG A 1 409 ? -31.400 -0.553 20.940 1.00 92.38 409 ARG A N 1
ATOM 3263 C CA . ARG A 1 409 ? -32.635 0.239 20.854 1.00 92.38 409 ARG A CA 1
ATOM 3264 C C . ARG A 1 409 ? -32.683 1.301 21.948 1.00 92.38 409 ARG A C 1
ATOM 3266 O O . ARG A 1 409 ? -32.847 2.472 21.624 1.00 92.38 409 ARG A O 1
ATOM 3273 N N . GLU A 1 410 ? -32.451 0.906 23.197 1.00 92.38 410 GLU A N 1
ATOM 3274 C CA . GLU A 1 410 ? -32.465 1.815 24.355 1.00 92.38 410 GLU A CA 1
ATOM 3275 C C . GLU A 1 410 ? -31.416 2.936 24.216 1.00 92.38 410 GLU A C 1
ATOM 3277 O O . GLU A 1 410 ? -31.709 4.109 24.443 1.00 92.38 410 GLU A O 1
ATOM 3282 N N . LEU A 1 411 ? -30.210 2.612 23.737 1.00 90.38 411 LEU A N 1
ATOM 3283 C CA . LEU A 1 411 ? -29.150 3.595 23.499 1.00 90.38 411 LEU A CA 1
ATOM 3284 C C . LEU A 1 411 ? -29.532 4.629 22.426 1.00 90.38 411 LEU A C 1
ATOM 3286 O O . LEU A 1 411 ? -29.198 5.809 22.544 1.00 90.38 411 LEU A O 1
ATOM 3290 N N . THR A 1 412 ? -30.252 4.198 21.385 1.00 85.50 412 THR A N 1
ATOM 3291 C CA . THR A 1 412 ? -30.733 5.091 20.319 1.00 85.50 412 THR A CA 1
ATOM 3292 C C . THR A 1 412 ? -31.773 6.081 20.852 1.00 85.50 412 THR A C 1
ATOM 3294 O O . THR A 1 412 ? -31.774 7.242 20.444 1.00 85.50 412 THR A O 1
ATOM 3297 N N . GLU A 1 413 ? -32.620 5.653 21.791 1.00 86.88 413 GLU A N 1
ATOM 3298 C CA . GLU A 1 413 ? -33.587 6.523 22.471 1.00 86.88 413 GLU A CA 1
ATOM 3299 C C . GLU A 1 413 ? -32.873 7.566 23.346 1.00 86.88 413 GLU A C 1
ATOM 3301 O O . GLU A 1 413 ? -33.166 8.757 23.237 1.00 86.88 413 GLU A O 1
ATOM 3306 N N . PHE A 1 414 ? -31.860 7.163 24.127 1.00 83.25 414 PHE A N 1
ATOM 3307 C CA . PHE A 1 414 ? -31.060 8.106 24.924 1.00 83.25 414 PHE A CA 1
ATOM 3308 C C . PHE A 1 414 ? -30.362 9.164 24.070 1.00 83.25 414 PHE A C 1
ATOM 3310 O O . PHE A 1 414 ? -30.321 10.333 24.452 1.00 83.25 414 PHE A O 1
ATOM 3317 N N . GLN A 1 415 ? -29.836 8.780 22.905 1.00 77.44 415 GLN A N 1
ATOM 3318 C CA . GLN A 1 415 ? -29.174 9.719 22.003 1.00 77.44 415 GLN A CA 1
ATOM 3319 C C . GLN A 1 415 ? -30.153 10.769 21.446 1.00 77.44 415 GLN A C 1
ATOM 3321 O O . GLN A 1 415 ? -29.783 11.934 21.316 1.00 77.44 415 GLN A O 1
ATOM 3326 N N . GLN A 1 416 ? -31.402 10.384 21.160 1.00 76.62 416 GLN A N 1
ATOM 3327 C CA . GLN A 1 416 ? -32.451 11.308 20.712 1.00 76.62 416 GLN A CA 1
ATOM 3328 C C . GLN A 1 416 ? -32.936 12.236 21.836 1.00 76.62 416 GLN A C 1
ATOM 3330 O O . GLN A 1 416 ? -33.193 13.411 21.583 1.00 76.62 416 GLN A O 1
ATOM 3335 N N . GLU A 1 417 ? -33.034 11.738 23.074 1.00 74.06 417 GLU A N 1
ATOM 3336 C CA . GLU A 1 417 ? -33.398 12.547 24.248 1.00 74.06 417 GLU A CA 1
ATOM 3337 C C . GLU A 1 417 ? -32.283 13.547 24.632 1.00 74.06 417 GLU A C 1
ATOM 3339 O O . GLU A 1 417 ? -32.576 14.669 25.045 1.00 74.06 417 GLU A O 1
ATOM 3344 N N . ALA A 1 418 ? -31.008 13.167 24.471 1.00 66.94 418 ALA A N 1
ATOM 3345 C CA . ALA A 1 418 ? -29.845 13.983 24.836 1.00 66.94 418 ALA A CA 1
ATOM 3346 C C . ALA A 1 418 ? -29.448 15.045 23.789 1.00 66.94 418 ALA A C 1
ATOM 3348 O O . ALA A 1 418 ? -28.730 15.986 24.127 1.00 66.94 418 ALA A O 1
ATOM 3349 N N . LEU A 1 419 ? -29.907 14.918 22.538 1.00 59.66 419 LEU A N 1
ATOM 3350 C CA . LEU A 1 419 ? -29.627 15.848 21.435 1.00 59.66 419 LEU A CA 1
ATOM 3351 C C . LEU A 1 419 ? -30.941 16.410 20.847 1.00 59.66 419 LEU A C 1
ATOM 3353 O O . LEU A 1 419 ? -31.358 15.989 19.764 1.00 59.66 419 LEU A O 1
ATOM 3357 N N . PRO A 1 420 ? -31.623 17.365 21.510 1.00 46.25 420 PRO A N 1
ATOM 3358 C CA . PRO A 1 420 ? -32.776 18.023 20.910 1.00 46.25 420 PRO A CA 1
ATOM 3359 C C . PRO A 1 420 ? -32.315 18.950 19.772 1.00 46.25 420 PRO A C 1
ATOM 3361 O O . PRO A 1 420 ? -31.609 19.923 20.009 1.00 46.25 420 PRO A O 1
ATOM 3364 N N . ALA A 1 421 ? -32.725 18.613 18.547 1.00 43.56 421 ALA A N 1
ATOM 3365 C CA . ALA A 1 421 ? -32.655 19.370 17.292 1.00 43.56 421 ALA A CA 1
ATOM 3366 C C . ALA A 1 421 ? -32.041 20.795 17.333 1.00 43.56 421 ALA A C 1
ATOM 3368 O O . ALA A 1 421 ? -32.743 21.779 17.567 1.00 43.56 421 ALA A O 1
ATOM 3369 N N . GLU A 1 422 ? -30.781 20.934 16.907 1.00 36.16 422 GLU A N 1
ATOM 3370 C CA . GLU A 1 422 ? -30.257 22.176 16.308 1.00 36.16 422 GLU A CA 1
ATOM 3371 C C . GLU A 1 422 ? -30.782 22.344 14.868 1.00 36.16 422 GLU A C 1
ATOM 3373 O O . GLU A 1 422 ? -30.033 22.426 13.900 1.00 36.16 422 GLU A O 1
ATOM 3378 N N . ALA A 1 423 ? -32.102 22.361 14.700 1.00 39.16 423 ALA A N 1
ATOM 3379 C CA . ALA A 1 423 ? -32.738 22.556 13.401 1.00 39.16 423 ALA A CA 1
ATOM 3380 C C . ALA A 1 423 ? -33.849 23.605 13.497 1.00 39.16 423 ALA A C 1
ATOM 3382 O O . ALA A 1 423 ? -34.980 23.322 13.127 1.00 39.16 423 ALA A O 1
ATOM 3383 N N . ASP A 1 424 ? -33.547 24.800 14.029 1.00 35.94 424 ASP A N 1
ATOM 3384 C CA . ASP A 1 424 ? -34.449 25.955 13.858 1.00 35.94 424 ASP A CA 1
ATOM 3385 C C . ASP A 1 424 ? -33.820 27.353 14.080 1.00 35.94 424 ASP A C 1
ATOM 3387 O O . ASP A 1 424 ? -34.502 28.293 14.487 1.00 35.94 424 ASP A O 1
ATOM 3391 N N . GLN A 1 425 ? -32.517 27.543 13.819 1.00 33.25 425 GLN A N 1
ATOM 3392 C CA . GLN A 1 425 ? -31.891 28.882 13.913 1.00 33.25 425 GLN A CA 1
ATOM 3393 C C . GLN A 1 425 ? -31.311 29.458 12.616 1.00 33.25 425 GLN A C 1
ATOM 3395 O O . GLN A 1 425 ? -30.845 30.598 12.631 1.00 33.25 425 GLN A O 1
ATOM 3400 N N . ASP A 1 426 ? -31.450 28.780 11.472 1.00 33.97 426 ASP A N 1
ATOM 3401 C CA . ASP A 1 426 ? -30.873 29.253 10.201 1.00 33.97 426 ASP A CA 1
ATOM 3402 C C . ASP A 1 426 ? -31.904 29.768 9.174 1.00 33.97 426 ASP A C 1
ATOM 3404 O O . ASP A 1 426 ? -31.763 29.615 7.963 1.00 33.97 426 ASP A O 1
ATOM 3408 N N . GLN A 1 427 ? -32.965 30.433 9.654 1.00 33.50 427 GLN A N 1
ATOM 3409 C CA . GLN A 1 427 ? -33.889 31.215 8.808 1.00 33.50 427 GLN A CA 1
ATOM 3410 C C . GLN A 1 427 ? -33.887 32.728 9.087 1.00 33.50 427 GLN A C 1
ATOM 3412 O O . GLN A 1 427 ? -34.727 33.454 8.556 1.00 33.50 427 GLN A O 1
ATOM 3417 N N . SER A 1 428 ? -32.925 33.258 9.855 1.00 32.22 428 SER A N 1
ATOM 3418 C CA . SER A 1 428 ? -32.861 34.708 10.129 1.00 32.22 428 SER A CA 1
ATOM 3419 C C . SER A 1 428 ? -31.897 35.515 9.239 1.00 32.22 428 SER A C 1
ATOM 3421 O O . SER A 1 428 ? -31.917 36.744 9.304 1.00 32.22 428 SER A O 1
ATOM 3423 N N . TRP A 1 429 ? -31.126 34.883 8.337 1.00 29.45 429 TRP A N 1
ATOM 3424 C CA . TRP A 1 429 ? -30.073 35.575 7.563 1.00 29.45 429 TRP A CA 1
ATOM 3425 C C . TRP A 1 429 ? -30.305 35.769 6.052 1.00 29.45 429 TRP A C 1
ATOM 3427 O O . TRP A 1 429 ? -29.492 36.420 5.397 1.00 29.45 429 TRP A O 1
ATOM 3437 N N . LEU A 1 430 ? -31.440 35.343 5.482 1.00 31.50 430 LEU A N 1
ATOM 3438 C CA . LEU A 1 430 ? -31.749 35.543 4.047 1.00 31.50 430 LEU A CA 1
ATOM 3439 C C . LEU A 1 430 ? -32.693 36.719 3.732 1.00 31.50 430 LEU A C 1
ATOM 3441 O O . LEU A 1 430 ? -33.240 36.821 2.635 1.00 31.50 430 LEU A O 1
ATOM 3445 N N . GLY A 1 431 ? -32.853 37.666 4.657 1.00 37.25 431 GLY A N 1
ATOM 3446 C CA . GLY A 1 431 ? -33.741 38.812 4.476 1.00 37.25 431 GLY A CA 1
ATOM 3447 C C . GLY A 1 431 ? -33.086 40.151 4.778 1.00 37.25 431 GLY A C 1
ATOM 3448 O O . GLY A 1 431 ? -33.440 40.742 5.790 1.00 37.25 431 GLY A O 1
ATOM 3449 N N . LYS A 1 432 ? -32.166 40.631 3.920 1.00 37.59 432 LYS A N 1
ATOM 3450 C CA . LYS A 1 432 ? -31.913 42.067 3.612 1.00 37.59 432 LYS A CA 1
ATOM 3451 C C . LYS A 1 432 ? -30.598 42.264 2.843 1.00 37.59 432 LYS A C 1
ATOM 3453 O O . LYS A 1 432 ? -29.577 42.529 3.460 1.00 37.59 432 LYS A O 1
ATOM 3458 N N . ARG A 1 433 ? -30.650 42.263 1.504 1.00 33.12 433 ARG A N 1
ATOM 3459 C CA . ARG A 1 433 ? -29.919 43.222 0.641 1.00 33.12 433 ARG A CA 1
ATOM 3460 C C . ARG A 1 433 ? -30.661 43.385 -0.692 1.00 33.12 433 ARG A C 1
ATOM 3462 O O . ARG A 1 433 ? -30.445 42.639 -1.638 1.00 33.12 433 ARG A O 1
ATOM 3469 N N . LYS A 1 434 ? -31.547 44.381 -0.753 1.00 37.16 434 LYS A N 1
ATOM 3470 C CA . LYS A 1 434 ? -31.993 45.039 -1.990 1.00 37.16 434 LYS A CA 1
ATOM 3471 C C . LYS A 1 434 ? -31.888 46.549 -1.775 1.00 37.16 434 LYS A C 1
ATOM 3473 O O . LYS A 1 434 ? -32.429 47.041 -0.790 1.00 37.16 434 LYS A O 1
ATOM 3478 N N . HIS A 1 435 ? -31.246 47.210 -2.742 1.00 35.19 435 HIS A N 1
ATOM 3479 C CA . HIS A 1 435 ? -31.127 48.663 -2.950 1.00 35.19 435 HIS A CA 1
ATOM 3480 C C . HIS A 1 435 ? -30.174 49.348 -1.950 1.00 35.19 435 HIS A C 1
ATOM 3482 O O . HIS A 1 435 ? -30.385 49.320 -0.746 1.00 35.19 435 HIS A O 1
ATOM 3488 N N . SER A 1 436 ? -29.045 49.911 -2.381 1.00 34.81 436 SER A N 1
ATOM 3489 C CA . SER A 1 436 ? -28.887 50.943 -3.420 1.00 34.81 436 SER A CA 1
ATOM 3490 C C . SER A 1 436 ? -27.522 50.851 -4.088 1.00 34.81 436 SER A C 1
ATOM 3492 O O . SER A 1 436 ? -26.584 50.415 -3.383 1.00 34.81 436 SER A O 1
#

Mean predicted aligned error: 15.32 Å